Protein AF-C8RZP5-F1 (afdb_monomer_lite)

Organism: NCBI:txid371731

InterPro domains:
  IPR001173 Glycosyltransferase 2-like [PF00535] (287-414)
  IPR008217 Ccc1 family [PF01988] (18-215)
  IPR029044 Nucleotide-diphospho-sugar transferases [G3DSA:3.90.550.10] (277-481)
  IPR029044 Nucleotide-diphospho-sugar transferases [SSF53448] (265-473)
  IPR050256 Glycosyltransferase 2 [PTHR48090] (283-486)

Foldseek 3Di:
DDDDPPDDPPPPQVPQLVVLLLVLLLCLLPQLLVQLLVCLVVVDDLVSSLVRLVVSLVVSLQVSLVVLLVVLVVVLVVLVVVLVVQVVCCVPPVVVLLVVQLVLQVVVPDDSVVSSVVSVVCVVVPSSQSCCCRPVVHDPSDRRDSNVSSNSSSVSSNVSSVQLSVLSVPDDSVCSNVVSVVSSLVVLLVSQQVVVPVDPDPPNPPGSVCSVVVPADDDDDDDDDDDDDDDDDDDDDDDDDDDDDDDDDDDDDDDDDDDDDDDDDDDDDDDDDPPPPDDPPPFFQEEEAEEDAQLQPQQLVQVVQLCVLCVPGRYAYEYEYQAHDNCNQVSQVVCCVVPVRYHYHYDPHHPDPLVSRVVSLVVHRHQKYWYDYRQQFFGSNCLCVQCVLVPDPPRLAAKEEEAQDDPPPDPDDDPACPRPHLTMMGGSVSVVPDDRDPPCSRCVQVRCVLLVGDYHYDYGHTDDGPDDDDPDDPVVVVVVVVSVVVVCVVVVVVPDNDDDDPDDDPPDD

Secondary structure (DSSP, 8-state):
----------GGGGHHHHHHHHHHHHHHHHHHHHHHHHHHHTT--HHHHHHHHHHHHHHHHHHHHHHHHHHHHHHHHHHHHHHHHHHHHHHH-HHHHHHHHHHHHHHTT--HHHHHHHHHHHHHHHHHHHHHHHTS---GGG---HHHHHHHHHHHHHHHHHHHHHHHHHS-HHHHHHHHHHHHHHHHHHHHHHHHHTS-SS-TTSSHHHHHTTTS--------PPPP-------PPPPPPPPPP-----------------------S---PPP-------S-SEEEEEEESS-TTTHHHHHHHHHHHTTTS-EEEEEEE-S-SSSHHHHHHHHTTT-TTEEEEE-SS---HHHHHHHHHHH--SSEEEE--TTS-S-GGGHHHHHHHHHSTT--EEEEEEESS-GGG-SS--SS-------EEEEHHHHHTSPP-TTHHHHHHHHHHHTT-EEEEEE-PPPPP-S----S-HHHHHHHHHHHHHHHHHHGGGS---PPP--PPPPP-

Structure (mmCIF, N/CA/C/O backbone):
data_AF-C8RZP5-F1
#
_entry.id   AF-C8RZP5-F1
#
loop_
_atom_site.group_PDB
_atom_site.id
_atom_site.type_symbol
_atom_site.label_atom_id
_atom_site.label_alt_id
_atom_site.label_comp_id
_atom_site.label_asym_id
_atom_site.label_entity_id
_atom_site.label_seq_id
_atom_site.pdbx_PDB_ins_code
_atom_site.Cartn_x
_atom_site.Cartn_y
_atom_site.Cartn_z
_atom_site.occupancy
_atom_site.B_iso_or_equiv
_atom_site.auth_seq_id
_atom_site.auth_comp_id
_atom_site.auth_asym_id
_atom_site.auth_atom_id
_atom_site.pdbx_PDB_model_num
ATOM 1 N N . MET A 1 1 ? -45.425 -32.129 -7.692 1.00 36.44 1 MET A N 1
ATOM 2 C CA . MET A 1 1 ? -45.025 -30.883 -8.384 1.00 36.44 1 MET A CA 1
ATOM 3 C C . MET A 1 1 ? -43.507 -30.796 -8.365 1.00 36.44 1 MET A C 1
ATOM 5 O O . MET A 1 1 ? -42.925 -30.697 -7.293 1.00 36.44 1 MET A O 1
ATOM 9 N N . SER A 1 2 ? -42.880 -30.953 -9.530 1.00 37.38 2 SER A N 1
ATOM 10 C CA . SER A 1 2 ? -41.426 -30.903 -9.725 1.00 37.38 2 SER A CA 1
ATOM 11 C C . SER A 1 2 ? -40.929 -29.466 -9.525 1.00 37.38 2 SER A C 1
ATOM 13 O O . SER A 1 2 ? -41.375 -28.561 -10.230 1.00 37.38 2 SER A O 1
ATOM 15 N N . ARG A 1 3 ? -40.047 -29.231 -8.542 1.00 41.62 3 ARG A N 1
ATOM 16 C CA . ARG A 1 3 ? -39.310 -27.965 -8.438 1.00 41.62 3 ARG A CA 1
ATOM 17 C C . ARG A 1 3 ? -38.228 -27.995 -9.513 1.00 41.62 3 ARG A C 1
ATOM 19 O O . ARG A 1 3 ? -37.224 -28.682 -9.357 1.00 41.62 3 ARG A O 1
ATOM 26 N N . LEU A 1 4 ? -38.458 -27.274 -10.607 1.00 41.09 4 LEU A N 1
ATOM 27 C CA . LEU A 1 4 ? -37.428 -26.962 -11.593 1.00 41.09 4 LEU A CA 1
ATOM 28 C C . LEU A 1 4 ? -36.256 -26.302 -10.856 1.00 41.09 4 LEU A C 1
ATOM 30 O O . LEU A 1 4 ? -36.410 -25.220 -10.290 1.00 41.09 4 LEU A O 1
ATOM 34 N N . ALA A 1 5 ? -35.110 -26.981 -10.827 1.00 44.09 5 ALA A N 1
ATOM 35 C CA . ALA A 1 5 ? -33.871 -26.446 -10.291 1.00 44.09 5 ALA A CA 1
ATOM 36 C C . ALA A 1 5 ? -33.469 -25.221 -11.125 1.00 44.09 5 ALA A C 1
ATOM 38 O O . ALA A 1 5 ? -32.975 -25.344 -12.245 1.00 44.09 5 ALA A O 1
ATOM 39 N N . HIS A 1 6 ? -33.735 -24.028 -10.597 1.00 36.56 6 HIS A N 1
ATOM 40 C CA . HIS A 1 6 ? -33.201 -22.791 -11.144 1.00 36.56 6 HIS A CA 1
ATOM 41 C C . HIS A 1 6 ? -31.688 -22.806 -10.899 1.00 36.56 6 HIS A C 1
ATOM 43 O O . HIS A 1 6 ? -31.228 -22.655 -9.771 1.00 36.56 6 HIS A O 1
ATOM 49 N N . SER A 1 7 ? -30.910 -23.067 -11.948 1.00 34.91 7 SER A N 1
ATOM 50 C CA . SER A 1 7 ? -29.452 -22.960 -11.907 1.00 34.91 7 SER A CA 1
ATOM 51 C C . SER A 1 7 ? -29.093 -21.477 -12.041 1.00 34.91 7 SER A C 1
ATOM 53 O O . SER A 1 7 ? -28.999 -20.950 -13.153 1.00 34.91 7 SER A O 1
ATOM 55 N N . GLU A 1 8 ? -28.914 -20.782 -10.920 1.00 38.53 8 GLU A N 1
ATOM 56 C CA . GLU A 1 8 ? -28.295 -19.458 -10.939 1.00 38.53 8 GLU A CA 1
ATOM 57 C C . GLU A 1 8 ? -26.780 -19.606 -11.106 1.00 38.53 8 GLU A C 1
ATOM 59 O O . GLU A 1 8 ? -26.065 -20.111 -10.241 1.00 38.53 8 GLU A O 1
ATOM 64 N N . VAL A 1 9 ? -26.262 -19.166 -12.254 1.00 41.69 9 VAL A N 1
ATOM 65 C CA . VAL A 1 9 ? -24.816 -19.119 -12.493 1.00 41.69 9 VAL A CA 1
ATOM 66 C C . VAL A 1 9 ? -24.255 -17.890 -11.781 1.00 41.69 9 VAL A C 1
ATOM 68 O O . VAL A 1 9 ? -24.207 -16.790 -12.334 1.00 41.69 9 VAL A O 1
ATOM 71 N N . HIS A 1 10 ? -23.818 -18.060 -10.536 1.00 41.94 10 HIS A N 1
ATOM 72 C CA . HIS A 1 10 ? -23.207 -16.978 -9.767 1.00 41.94 10 HIS A CA 1
ATOM 73 C C . HIS A 1 10 ? -21.832 -16.586 -10.352 1.00 41.94 10 HIS A C 1
ATOM 75 O O . HIS A 1 10 ? -20.825 -17.276 -10.189 1.00 41.94 10 HIS A O 1
ATOM 81 N N . MET A 1 11 ? -21.766 -15.429 -11.024 1.00 51.81 11 MET A N 1
ATOM 82 C CA . MET A 1 11 ? -20.535 -14.857 -11.606 1.00 51.81 11 MET A CA 1
ATOM 83 C C . MET A 1 11 ? -19.464 -14.457 -10.572 1.00 51.81 11 MET A C 1
ATOM 85 O O . MET A 1 11 ? -18.313 -14.228 -10.947 1.00 51.81 11 MET A O 1
ATOM 89 N N . VAL A 1 12 ? -19.815 -14.373 -9.285 1.00 48.91 12 VAL A N 1
ATOM 90 C CA . VAL A 1 12 ? -18.945 -13.862 -8.209 1.00 48.91 12 VAL A CA 1
ATOM 91 C C . VAL A 1 12 ? -17.688 -14.723 -8.024 1.00 48.91 12 VAL A C 1
ATOM 93 O O . VAL A 1 12 ? -16.594 -14.184 -7.863 1.00 48.91 12 VAL A O 1
ATOM 96 N N . HIS A 1 13 ? -17.802 -16.045 -8.185 1.00 50.59 13 HIS A N 1
ATOM 97 C CA . HIS A 1 13 ? -16.684 -16.984 -8.020 1.00 50.59 13 HIS A CA 1
ATOM 98 C C . HIS A 1 13 ? -15.588 -16.824 -9.095 1.00 50.59 13 HIS A C 1
ATOM 100 O O . HIS A 1 13 ? -14.446 -17.252 -8.919 1.00 50.59 13 HIS A O 1
ATOM 106 N N . ARG A 1 14 ? -15.894 -16.190 -10.237 1.00 56.69 14 ARG A N 1
ATOM 107 C CA . ARG A 1 14 ? -14.912 -15.995 -11.319 1.00 56.69 14 ARG A CA 1
ATOM 108 C C . ARG A 1 14 ? -14.004 -14.786 -11.106 1.00 56.69 14 ARG A C 1
ATOM 110 O O . ARG A 1 14 ? -12.986 -14.682 -11.774 1.00 56.69 14 ARG A O 1
ATOM 117 N N . ILE A 1 15 ? -14.332 -13.889 -10.176 1.00 61.06 15 ILE A N 1
ATOM 118 C CA . ILE A 1 15 ? -13.656 -12.590 -10.044 1.00 61.06 15 ILE A CA 1
ATOM 119 C C . ILE A 1 15 ? -12.222 -12.736 -9.510 1.00 61.06 15 ILE A C 1
ATOM 121 O O . ILE A 1 15 ? -11.329 -12.040 -9.988 1.00 61.06 15 ILE A O 1
ATOM 125 N N . GLY A 1 16 ? -11.984 -13.650 -8.563 1.00 62.16 16 GLY A N 1
ATOM 126 C CA . GLY A 1 16 ? -10.682 -13.807 -7.899 1.00 62.16 16 GLY A CA 1
ATOM 127 C C . GLY A 1 16 ? -9.564 -14.259 -8.841 1.00 62.16 16 GLY A C 1
ATOM 128 O O . GLY A 1 16 ? -8.581 -13.542 -9.030 1.00 62.16 1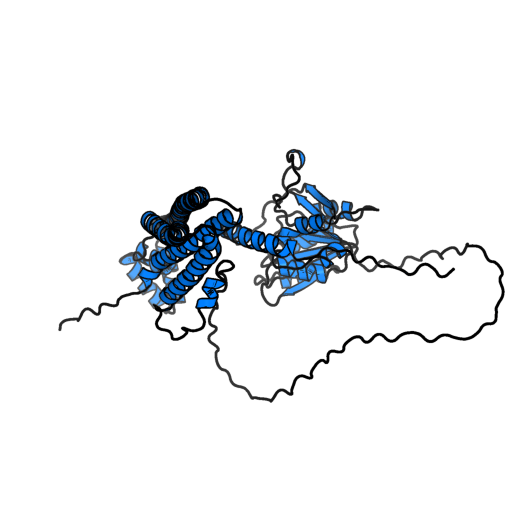6 GLY A O 1
ATOM 129 N N . TRP A 1 17 ? -9.739 -15.415 -9.484 1.00 67.56 17 TRP A N 1
ATOM 130 C CA . TRP A 1 17 ? -8.739 -15.963 -10.407 1.00 67.56 17 TRP A CA 1
ATOM 131 C C . TRP A 1 17 ? -8.657 -15.181 -11.722 1.00 67.56 17 TRP A C 1
ATOM 133 O O . TRP A 1 17 ? -7.572 -15.057 -12.279 1.00 67.56 17 TRP A O 1
ATOM 143 N N . LEU A 1 18 ? -9.766 -14.602 -12.203 1.00 66.62 18 LEU A N 1
ATOM 144 C CA . LEU A 1 18 ? -9.756 -13.764 -13.406 1.00 66.62 18 LEU A CA 1
ATOM 145 C C . LEU A 1 18 ? -8.968 -12.470 -13.171 1.00 66.62 18 LEU A C 1
ATOM 147 O O . LEU A 1 18 ? -8.232 -12.035 -14.053 1.00 66.62 18 LEU A O 1
ATOM 151 N N . ARG A 1 19 ? -9.072 -11.869 -11.976 1.00 70.62 19 ARG A N 1
ATOM 152 C CA . ARG A 1 19 ? -8.242 -10.718 -11.588 1.00 70.62 19 ARG A CA 1
ATOM 153 C C . ARG A 1 19 ? -6.760 -11.090 -11.602 1.00 70.62 19 ARG A C 1
ATOM 155 O O . ARG A 1 19 ? -5.979 -10.359 -12.204 1.00 70.62 19 ARG A O 1
ATOM 162 N N . ALA A 1 20 ? -6.392 -12.200 -10.960 1.00 71.00 20 ALA A N 1
ATOM 163 C CA . ALA A 1 20 ? -5.009 -12.681 -10.914 1.00 71.00 20 ALA A CA 1
ATOM 164 C C . ALA A 1 20 ? -4.460 -12.961 -12.326 1.00 71.00 20 ALA A C 1
ATOM 166 O O . ALA A 1 20 ? -3.396 -12.470 -12.687 1.00 71.00 20 ALA A O 1
ATOM 167 N N . ALA A 1 21 ? -5.253 -13.633 -13.165 1.00 73.62 21 ALA A N 1
ATOM 168 C CA . ALA A 1 21 ? -4.920 -13.940 -14.552 1.00 73.62 21 ALA A CA 1
ATOM 169 C C . ALA A 1 21 ? -4.691 -12.689 -15.421 1.00 73.62 21 ALA A C 1
ATOM 171 O O . ALA A 1 21 ? -3.728 -12.616 -16.182 1.00 73.62 21 ALA A O 1
ATOM 172 N N . VAL A 1 22 ? -5.571 -11.687 -15.318 1.00 79.81 22 VAL A N 1
ATOM 173 C CA . VAL A 1 22 ? -5.444 -10.439 -16.090 1.00 79.81 22 VAL A CA 1
ATOM 174 C C . VAL A 1 22 ? -4.253 -9.610 -15.611 1.00 79.81 22 VAL A C 1
ATOM 176 O O . VAL A 1 22 ? -3.551 -9.026 -16.436 1.00 79.81 22 VAL A O 1
ATOM 179 N N . LEU A 1 23 ? -4.010 -9.555 -14.298 1.00 80.06 23 LEU A N 1
ATOM 180 C CA . LEU A 1 23 ? -2.835 -8.875 -13.749 1.00 80.06 23 LEU A CA 1
ATOM 181 C C . LEU A 1 23 ? -1.545 -9.549 -14.218 1.00 80.06 23 LEU A C 1
ATOM 183 O O . LEU A 1 23 ? -0.655 -8.851 -14.691 1.00 80.06 23 LEU A O 1
ATOM 187 N N . GLY A 1 24 ? -1.484 -10.883 -14.198 1.00 85.62 24 GLY A N 1
ATOM 188 C CA . GLY A 1 24 ? -0.301 -11.613 -14.651 1.00 85.62 24 GLY A CA 1
ATOM 189 C C . GLY A 1 24 ? -0.008 -11.426 -16.122 1.00 85.62 24 GLY A C 1
ATOM 190 O O . GLY A 1 24 ? 1.111 -11.062 -16.474 1.00 85.62 24 GLY A O 1
ATOM 191 N N . ALA A 1 25 ? -1.020 -11.560 -16.977 1.00 87.94 25 ALA A N 1
ATOM 192 C CA . ALA A 1 25 ? -0.858 -11.298 -18.403 1.00 87.94 25 ALA A CA 1
ATOM 193 C C . ALA A 1 25 ? -0.353 -9.872 -18.678 1.00 87.94 25 ALA A C 1
ATOM 195 O O . ALA A 1 25 ? 0.580 -9.692 -19.460 1.00 87.94 25 ALA A O 1
ATOM 196 N N . ASN A 1 26 ? -0.921 -8.861 -18.014 1.00 88.81 26 ASN A N 1
ATOM 197 C CA . ASN A 1 26 ? -0.497 -7.472 -18.195 1.00 88.81 26 ASN A CA 1
ATOM 198 C C . ASN A 1 26 ? 0.943 -7.236 -17.724 1.00 88.81 26 ASN A C 1
ATOM 200 O O . ASN A 1 26 ? 1.724 -6.621 -18.454 1.00 88.81 26 ASN A O 1
ATOM 204 N N . ASP A 1 27 ? 1.299 -7.734 -16.541 1.00 90.88 27 ASP A N 1
ATOM 205 C CA . ASP A 1 27 ? 2.640 -7.571 -15.983 1.00 90.88 27 ASP A CA 1
ATOM 206 C C . ASP A 1 27 ? 3.684 -8.281 -16.851 1.00 90.88 27 ASP A C 1
ATOM 208 O O . ASP A 1 27 ? 4.730 -7.695 -17.137 1.00 90.88 27 ASP A O 1
ATOM 212 N N . GLY A 1 28 ? 3.383 -9.483 -17.356 1.00 93.25 28 GLY A N 1
ATOM 213 C CA . GLY A 1 28 ? 4.244 -10.217 -18.289 1.00 93.25 28 GLY A CA 1
ATOM 214 C C . GLY A 1 28 ? 4.476 -9.461 -19.596 1.00 93.25 28 GLY A C 1
ATOM 215 O O . GLY A 1 28 ? 5.616 -9.291 -20.023 1.00 93.25 28 GLY A O 1
ATOM 216 N N . ILE A 1 29 ? 3.411 -8.928 -20.205 1.00 90.81 29 ILE A N 1
ATOM 217 C CA . ILE A 1 29 ? 3.515 -8.142 -21.445 1.00 90.81 29 ILE A CA 1
ATOM 218 C C . ILE A 1 29 ? 4.388 -6.902 -21.228 1.00 90.81 29 ILE A C 1
ATOM 220 O O . ILE A 1 29 ? 5.335 -6.672 -21.978 1.00 90.81 29 ILE A O 1
ATOM 224 N N . VAL A 1 30 ? 4.073 -6.084 -20.219 1.00 91.50 30 VAL A N 1
ATOM 225 C CA . VAL A 1 30 ? 4.716 -4.774 -20.040 1.00 91.50 30 VAL A CA 1
ATOM 226 C C . VAL A 1 30 ? 6.165 -4.923 -19.589 1.00 91.50 30 VAL A C 1
ATOM 228 O O . VAL A 1 30 ? 7.043 -4.241 -20.125 1.00 91.50 30 VAL A O 1
ATOM 231 N N . SER A 1 31 ? 6.432 -5.802 -18.620 1.00 93.00 31 SER A N 1
ATOM 232 C CA . SER A 1 31 ? 7.778 -5.968 -18.062 1.00 93.00 31 SER A CA 1
ATOM 233 C C . SER A 1 31 ? 8.750 -6.560 -19.083 1.00 93.00 31 SER A C 1
ATOM 235 O O . SER A 1 31 ? 9.830 -6.000 -19.290 1.00 93.00 31 SER A O 1
ATOM 237 N N . THR A 1 32 ? 8.354 -7.618 -19.797 1.00 95.94 32 THR A N 1
ATOM 238 C CA . THR A 1 32 ? 9.204 -8.246 -20.813 1.00 95.94 32 THR A CA 1
ATOM 239 C C . THR A 1 32 ? 9.371 -7.355 -22.039 1.00 95.94 32 THR A C 1
ATOM 241 O O . THR A 1 32 ? 10.490 -7.232 -22.533 1.00 95.94 32 THR A O 1
ATOM 244 N N . ALA A 1 33 ? 8.323 -6.656 -22.495 1.00 92.06 33 ALA A N 1
ATOM 245 C CA . ALA A 1 33 ? 8.452 -5.693 -23.591 1.00 92.06 33 ALA A CA 1
ATOM 246 C C . ALA A 1 33 ? 9.409 -4.548 -23.246 1.00 92.06 33 ALA A C 1
ATOM 248 O O . ALA A 1 33 ? 10.262 -4.199 -24.059 1.00 92.06 33 ALA A O 1
ATOM 249 N N . SER A 1 34 ? 9.306 -3.990 -22.036 1.00 94.06 34 SER A N 1
ATOM 250 C CA . SER A 1 34 ? 10.183 -2.902 -21.586 1.00 94.06 34 SER A CA 1
ATOM 251 C C . SER A 1 34 ? 11.642 -3.349 -21.501 1.00 94.06 34 SER A C 1
ATOM 253 O O . SER A 1 34 ? 12.532 -2.607 -21.913 1.00 94.06 34 SER A O 1
ATOM 255 N N . LEU A 1 35 ? 11.889 -4.571 -21.016 1.00 95.25 35 LEU A N 1
ATOM 256 C CA . LEU A 1 35 ? 13.231 -5.147 -20.947 1.00 95.25 35 LEU A CA 1
ATOM 257 C C . LEU A 1 35 ? 13.814 -5.394 -22.346 1.00 95.25 35 LEU A C 1
ATOM 259 O O . LEU A 1 35 ? 14.925 -4.955 -22.632 1.00 95.25 35 LEU A O 1
ATOM 263 N N . VAL A 1 36 ? 13.046 -6.034 -23.233 1.00 94.81 36 VAL A N 1
ATOM 264 C CA . VAL A 1 36 ? 13.432 -6.305 -24.628 1.00 94.81 36 VAL A CA 1
ATOM 265 C C . VAL A 1 36 ? 13.739 -5.008 -25.377 1.00 94.81 36 VAL A C 1
ATOM 267 O O . VAL A 1 36 ? 14.787 -4.900 -26.008 1.00 94.81 36 VAL A O 1
ATOM 270 N N . VAL A 1 37 ? 12.864 -4.002 -25.272 1.00 92.81 37 VAL A N 1
ATOM 271 C CA . VAL A 1 37 ? 13.065 -2.684 -25.891 1.00 92.81 37 VAL A CA 1
ATOM 272 C C . VAL A 1 37 ? 14.289 -1.980 -25.308 1.00 92.81 37 VAL A C 1
ATOM 274 O O . VAL A 1 37 ? 15.071 -1.411 -26.064 1.00 92.81 37 VAL A O 1
ATOM 277 N N . GLY A 1 38 ? 14.487 -2.034 -23.988 1.00 92.69 38 GLY A N 1
ATOM 278 C CA . GLY A 1 38 ? 15.639 -1.418 -23.328 1.00 92.69 38 GLY A CA 1
ATOM 279 C C . GLY A 1 38 ? 16.972 -2.014 -23.783 1.00 92.69 38 GLY A C 1
ATOM 280 O O . GLY A 1 38 ? 17.895 -1.274 -24.117 1.00 92.69 38 GLY A O 1
ATOM 281 N N . VAL A 1 39 ? 17.058 -3.344 -23.861 1.00 95.31 39 VAL A N 1
ATOM 282 C CA . VAL A 1 39 ? 18.269 -4.049 -24.315 1.00 95.31 39 VAL A CA 1
ATOM 283 C C . VAL A 1 39 ? 18.514 -3.826 -25.810 1.00 95.31 39 VAL A C 1
ATOM 285 O O . VAL A 1 39 ? 19.654 -3.590 -26.214 1.00 95.31 39 VAL A O 1
ATOM 288 N N . ALA A 1 40 ? 17.458 -3.821 -26.629 1.00 91.75 40 ALA A N 1
ATOM 289 C CA . ALA A 1 40 ? 17.559 -3.518 -28.057 1.00 91.75 40 ALA A CA 1
ATOM 290 C C . ALA A 1 40 ? 18.017 -2.071 -28.313 1.00 91.75 40 ALA A C 1
ATOM 292 O O . ALA A 1 40 ? 18.878 -1.830 -29.156 1.00 91.75 40 ALA A O 1
ATOM 293 N N . ALA A 1 41 ? 17.494 -1.103 -27.552 1.00 89.56 41 ALA A N 1
ATOM 294 C CA . ALA A 1 41 ? 17.878 0.305 -27.655 1.00 89.56 41 ALA A CA 1
ATOM 295 C C . ALA A 1 41 ? 19.345 0.565 -27.269 1.00 89.56 41 ALA A C 1
ATOM 297 O O . ALA A 1 41 ? 19.924 1.549 -27.720 1.00 89.56 41 ALA A O 1
ATOM 298 N N . ALA A 1 42 ? 19.959 -0.326 -26.484 1.00 92.06 42 ALA A N 1
ATOM 299 C CA . ALA A 1 42 ? 21.380 -0.271 -26.145 1.00 92.06 42 ALA A CA 1
ATOM 300 C C . ALA A 1 42 ? 22.313 -0.732 -27.289 1.00 92.06 42 ALA A C 1
ATOM 302 O O . ALA A 1 42 ? 23.526 -0.761 -27.104 1.00 92.06 42 ALA A O 1
ATOM 303 N N . GLY A 1 43 ? 21.772 -1.093 -28.460 1.00 86.69 43 GLY A N 1
ATOM 304 C CA . GLY A 1 43 ? 22.555 -1.567 -29.607 1.00 86.69 43 GLY A CA 1
ATOM 305 C C . GLY A 1 43 ? 22.944 -3.045 -29.529 1.00 86.69 43 GLY A C 1
ATOM 306 O O . GLY A 1 43 ? 23.842 -3.480 -30.245 1.00 86.69 43 GLY A O 1
ATOM 307 N N . SER A 1 44 ? 22.283 -3.814 -28.661 1.00 90.25 44 SER A N 1
ATOM 308 C CA . SER A 1 44 ? 22.548 -5.243 -28.473 1.00 90.25 44 SER A CA 1
ATOM 309 C C . SER A 1 44 ? 22.059 -6.084 -29.657 1.00 90.25 44 SER A C 1
ATOM 311 O O . SER A 1 44 ? 21.075 -5.744 -30.321 1.00 90.25 44 SER A O 1
ATOM 313 N N . GLY A 1 45 ? 22.720 -7.217 -29.896 1.00 91.31 45 GLY A N 1
ATOM 314 C CA . GLY A 1 45 ? 22.298 -8.199 -30.886 1.00 91.31 45 GLY A CA 1
ATOM 315 C C . GLY A 1 45 ? 21.073 -9.011 -30.449 1.00 91.31 45 GLY A C 1
ATOM 316 O O . GLY A 1 45 ? 20.552 -8.903 -29.336 1.00 91.31 45 GLY A O 1
ATOM 317 N N . ARG A 1 46 ? 20.576 -9.851 -31.365 1.00 93.69 46 ARG A N 1
ATOM 318 C CA . ARG A 1 46 ? 19.412 -10.717 -31.115 1.00 93.69 46 ARG A CA 1
ATOM 319 C C . ARG A 1 46 ? 19.623 -11.697 -29.946 1.00 93.69 46 ARG A C 1
ATOM 321 O O . ARG A 1 46 ? 18.693 -11.822 -29.147 1.00 93.69 46 ARG A O 1
ATOM 328 N N . PRO A 1 47 ? 20.775 -12.392 -29.820 1.00 95.56 47 PRO A N 1
ATOM 329 C CA . PRO A 1 47 ? 21.003 -13.318 -28.711 1.00 95.56 47 PRO A CA 1
ATOM 330 C C . PRO A 1 47 ? 20.900 -12.634 -27.346 1.00 95.56 47 PRO A C 1
ATOM 332 O O . PRO A 1 47 ? 20.240 -13.152 -26.452 1.00 95.56 47 PRO A O 1
ATOM 335 N N . GLU A 1 48 ? 21.470 -11.440 -27.203 1.00 95.88 48 GLU A N 1
ATOM 336 C CA . GLU A 1 48 ? 21.463 -10.665 -25.962 1.00 95.88 48 GLU A CA 1
ATOM 337 C C . GLU A 1 48 ? 20.041 -10.234 -25.581 1.00 95.88 48 GLU A C 1
ATOM 339 O O . GLU A 1 48 ? 19.636 -10.375 -24.425 1.00 95.88 48 GLU A O 1
ATOM 344 N N . ILE A 1 49 ? 19.256 -9.775 -26.563 1.00 95.81 49 ILE A N 1
ATOM 345 C CA . ILE A 1 49 ? 17.845 -9.408 -26.372 1.00 95.81 49 ILE A CA 1
ATOM 346 C C . ILE A 1 49 ? 17.027 -10.617 -25.893 1.00 95.81 49 ILE A C 1
ATOM 348 O O . ILE A 1 49 ? 16.241 -10.498 -24.951 1.00 95.81 49 ILE A O 1
ATOM 352 N N . LEU A 1 50 ? 17.204 -11.783 -26.524 1.00 96.38 50 LEU A N 1
ATOM 353 C CA . LEU A 1 50 ? 16.451 -12.996 -26.189 1.00 96.38 50 LEU A CA 1
ATOM 354 C C . LEU A 1 50 ? 16.859 -13.577 -24.833 1.00 96.38 50 LEU A C 1
ATOM 356 O O . LEU A 1 50 ? 15.983 -13.973 -24.068 1.00 96.38 50 LEU A O 1
ATOM 360 N N . ILE A 1 51 ? 18.156 -13.590 -24.509 1.00 97.50 51 ILE A N 1
ATOM 361 C CA . ILE A 1 51 ? 18.654 -14.035 -23.200 1.00 97.50 51 ILE A CA 1
ATOM 362 C C . ILE A 1 51 ? 18.084 -13.141 -22.097 1.00 97.50 51 ILE A C 1
ATOM 364 O O . ILE A 1 51 ? 17.542 -13.653 -21.118 1.00 97.50 51 ILE A O 1
ATOM 368 N N . ALA A 1 52 ? 18.140 -11.817 -22.269 1.00 95.62 52 ALA A N 1
ATOM 369 C CA . ALA A 1 52 ? 17.584 -10.881 -21.298 1.00 95.62 52 ALA A CA 1
ATOM 370 C C . ALA A 1 52 ? 16.068 -11.055 -21.142 1.00 95.62 52 ALA A C 1
ATOM 372 O O . ALA A 1 52 ? 15.565 -11.133 -20.022 1.00 95.62 52 ALA A O 1
ATOM 373 N N . GLY A 1 53 ? 15.334 -11.168 -22.251 1.00 96.19 53 GLY A N 1
ATOM 374 C CA . GLY A 1 53 ? 13.888 -11.360 -22.219 1.00 96.19 53 GLY A CA 1
ATOM 375 C C . GLY A 1 53 ? 13.471 -12.692 -21.582 1.00 96.19 53 GLY A C 1
ATOM 376 O O . GLY A 1 53 ? 12.532 -12.708 -20.789 1.00 96.19 53 GLY A O 1
ATOM 377 N N . LEU A 1 54 ? 14.181 -13.792 -21.863 1.00 97.50 54 LEU A N 1
ATOM 378 C CA . LEU A 1 54 ? 13.915 -15.102 -21.259 1.00 97.50 54 LEU A CA 1
ATOM 379 C C . LEU A 1 54 ? 14.239 -15.104 -19.761 1.00 97.50 54 LEU A C 1
ATOM 381 O O . LEU A 1 54 ? 13.445 -15.602 -18.964 1.00 97.50 54 LEU A O 1
ATOM 385 N N . ALA A 1 55 ? 15.363 -14.500 -19.366 1.00 97.19 55 ALA A N 1
ATOM 386 C CA . ALA A 1 55 ? 15.707 -14.321 -17.959 1.00 97.19 55 ALA A CA 1
ATOM 387 C C . ALA A 1 55 ? 14.638 -13.491 -17.229 1.00 97.19 55 ALA A C 1
ATOM 389 O O . ALA A 1 55 ? 14.200 -13.866 -16.142 1.00 97.19 55 ALA A O 1
ATOM 390 N N . GLY A 1 56 ? 14.159 -12.410 -17.855 1.00 95.69 56 GLY A N 1
ATOM 391 C CA . GLY A 1 56 ? 13.059 -11.594 -17.346 1.00 95.69 56 GLY A CA 1
ATOM 392 C C . GLY A 1 56 ? 11.738 -12.360 -17.237 1.00 95.69 56 GLY A C 1
ATOM 393 O O . GLY A 1 56 ? 11.033 -12.203 -16.243 1.00 95.69 56 GLY A O 1
ATOM 394 N N . LEU A 1 57 ? 11.423 -13.225 -18.208 1.00 96.94 57 LEU A N 1
ATOM 395 C CA . LEU A 1 57 ? 10.238 -14.085 -18.173 1.00 96.94 57 LEU A CA 1
ATOM 396 C C . LEU A 1 57 ? 10.282 -15.031 -16.971 1.00 96.94 57 LEU A C 1
ATOM 398 O O . LEU A 1 57 ? 9.327 -15.081 -16.200 1.00 96.94 57 LEU A O 1
ATOM 402 N N . VAL A 1 58 ? 11.385 -15.765 -16.799 1.00 97.06 58 VAL A N 1
ATOM 403 C CA . VAL A 1 58 ? 11.531 -16.741 -15.708 1.00 97.06 58 VAL A CA 1
ATOM 404 C C . VAL A 1 58 ? 11.518 -16.036 -14.354 1.00 97.06 58 VAL A C 1
ATOM 406 O O . VAL A 1 58 ? 10.740 -16.407 -13.475 1.00 97.06 58 VAL A O 1
ATOM 409 N N . ALA A 1 59 ? 12.325 -14.982 -14.197 1.00 96.12 59 ALA A N 1
ATOM 410 C CA . ALA A 1 59 ? 12.398 -14.223 -12.952 1.00 96.12 59 ALA A CA 1
ATOM 411 C C . ALA A 1 59 ? 11.048 -13.584 -12.593 1.00 96.12 59 ALA A C 1
ATOM 413 O O . ALA A 1 59 ? 10.616 -13.651 -11.441 1.00 96.12 59 ALA A O 1
ATOM 414 N N . GLY A 1 60 ? 10.359 -13.004 -13.578 1.00 94.62 60 GLY A N 1
ATOM 415 C CA . GLY A 1 60 ? 9.052 -12.387 -13.392 1.00 94.62 60 GLY A CA 1
ATOM 416 C C . GLY A 1 60 ? 7.961 -13.398 -13.042 1.00 94.62 60 GLY A C 1
ATOM 417 O O . GLY A 1 60 ? 7.234 -13.187 -12.074 1.00 94.62 60 GLY A O 1
ATOM 418 N N . ALA A 1 61 ? 7.902 -14.540 -13.736 1.00 95.50 61 ALA A N 1
ATOM 419 C CA . ALA A 1 61 ? 6.938 -15.600 -13.440 1.00 95.50 61 ALA A CA 1
ATOM 420 C C . ALA A 1 61 ? 7.135 -16.170 -12.026 1.00 95.50 61 ALA A C 1
ATOM 422 O O . ALA A 1 61 ? 6.162 -16.335 -11.291 1.00 95.50 61 ALA A O 1
ATOM 423 N N . MET A 1 62 ? 8.385 -16.416 -11.614 1.00 95.25 62 MET A N 1
ATOM 424 C CA . MET A 1 62 ? 8.705 -16.873 -10.255 1.00 95.25 62 MET A CA 1
ATOM 425 C C . MET A 1 62 ? 8.349 -15.824 -9.199 1.00 95.25 62 MET A C 1
ATOM 427 O O . MET A 1 62 ? 7.747 -16.157 -8.179 1.00 95.25 62 MET A O 1
ATOM 431 N N . SER A 1 63 ? 8.690 -14.555 -9.444 1.00 94.12 63 SER A N 1
ATOM 432 C CA . SER A 1 63 ? 8.369 -13.457 -8.529 1.00 94.12 63 SER A CA 1
ATOM 433 C C . SER A 1 63 ? 6.860 -13.296 -8.360 1.00 94.12 63 SER A C 1
ATOM 435 O O . SER A 1 63 ? 6.387 -13.119 -7.237 1.00 94.12 63 SER A O 1
ATOM 437 N N . MET A 1 64 ? 6.100 -13.427 -9.448 1.00 92.88 64 MET A N 1
ATOM 438 C CA . MET A 1 64 ? 4.648 -13.337 -9.409 1.00 92.88 64 MET A CA 1
ATOM 439 C C . MET A 1 64 ? 4.011 -14.538 -8.700 1.00 92.88 64 MET A C 1
ATOM 441 O O . MET A 1 64 ? 3.109 -14.351 -7.884 1.00 92.88 64 MET A O 1
ATOM 445 N N . ALA A 1 65 ? 4.510 -15.754 -8.951 1.00 91.00 65 ALA A N 1
ATOM 446 C CA . ALA A 1 65 ? 4.073 -16.959 -8.249 1.00 91.00 65 ALA A CA 1
ATOM 447 C C . ALA A 1 65 ? 4.275 -16.820 -6.735 1.00 91.00 65 ALA A C 1
ATOM 449 O O . ALA A 1 65 ? 3.349 -17.042 -5.959 1.00 91.00 65 ALA A O 1
ATOM 450 N N . ALA A 1 66 ? 5.476 -16.406 -6.321 1.00 91.69 66 ALA A N 1
ATOM 451 C CA . ALA A 1 66 ? 5.814 -16.216 -4.917 1.00 91.69 66 ALA A CA 1
ATOM 452 C C . ALA A 1 66 ? 4.966 -15.108 -4.275 1.00 91.69 66 ALA A C 1
ATOM 454 O O . ALA A 1 66 ? 4.447 -15.294 -3.178 1.00 91.69 66 ALA A O 1
ATOM 455 N N . GLY A 1 67 ? 4.785 -13.979 -4.968 1.00 89.12 67 GLY A N 1
ATOM 456 C CA . GLY A 1 67 ? 3.977 -12.860 -4.485 1.00 89.12 67 GLY A CA 1
ATOM 457 C C . GLY A 1 67 ? 2.508 -13.231 -4.278 1.00 89.12 67 GLY A C 1
ATOM 458 O O . GLY A 1 67 ? 1.954 -12.955 -3.214 1.00 89.12 67 GLY A O 1
ATOM 459 N N . GLU A 1 68 ? 1.885 -13.896 -5.256 1.00 88.00 68 GLU A N 1
ATOM 460 C CA . GLU A 1 68 ? 0.487 -14.324 -5.135 1.00 88.00 68 GLU A CA 1
ATOM 461 C C . GLU A 1 68 ? 0.340 -15.440 -4.090 1.00 88.00 68 GLU A C 1
ATOM 463 O O . GLU A 1 68 ? -0.591 -15.391 -3.290 1.00 88.00 68 GLU A O 1
ATOM 468 N N . TYR A 1 69 ? 1.281 -16.393 -4.025 1.00 89.75 69 TYR A N 1
ATOM 469 C CA . TYR A 1 69 ? 1.281 -17.432 -2.991 1.00 89.75 69 TYR A CA 1
ATOM 470 C C . TYR A 1 69 ? 1.307 -16.821 -1.590 1.00 89.75 69 TYR A C 1
ATOM 472 O O . TYR A 1 69 ? 0.411 -17.097 -0.804 1.00 89.75 69 TYR A O 1
ATOM 480 N N . VAL A 1 70 ? 2.287 -15.958 -1.298 1.00 89.44 70 VAL A N 1
ATOM 481 C CA . VAL A 1 70 ? 2.451 -15.325 0.023 1.00 89.44 70 VAL A CA 1
ATOM 482 C C . VAL A 1 70 ? 1.254 -14.435 0.365 1.00 89.44 70 VAL A C 1
ATOM 484 O O . VAL A 1 70 ? 0.811 -14.389 1.514 1.00 89.44 70 VAL A O 1
ATOM 487 N N . SER A 1 71 ? 0.694 -13.732 -0.622 1.00 85.69 71 SER A N 1
ATOM 488 C CA . SER A 1 71 ? -0.483 -12.892 -0.396 1.00 85.69 71 SER A CA 1
ATOM 489 C C . SER A 1 71 ? -1.711 -13.727 -0.038 1.00 85.69 71 SER A C 1
ATOM 491 O O . SER A 1 71 ? -2.415 -13.390 0.908 1.00 85.69 71 SER A O 1
ATOM 493 N N . VAL A 1 72 ? -1.980 -14.802 -0.780 1.00 85.56 72 VAL A N 1
ATOM 494 C CA . VAL A 1 72 ? -3.167 -15.639 -0.562 1.00 85.56 72 VAL A CA 1
ATOM 495 C C . VAL A 1 72 ? -2.977 -16.544 0.658 1.00 85.56 72 VAL A C 1
ATOM 497 O O . VAL A 1 72 ? -3.931 -16.764 1.400 1.00 85.56 72 VAL A O 1
ATOM 500 N N . SER A 1 73 ? -1.755 -17.019 0.925 1.00 86.75 73 SER A N 1
ATOM 501 C CA . SER A 1 73 ? -1.443 -17.799 2.125 1.00 86.75 73 SER A CA 1
ATOM 502 C C . SER A 1 73 ? -1.599 -16.958 3.385 1.00 86.75 73 SER A C 1
ATOM 504 O O . SER A 1 73 ? -2.276 -17.392 4.300 1.00 86.75 73 SER A O 1
ATOM 506 N N . SER A 1 74 ? -1.082 -15.724 3.413 1.00 86.00 74 SER A N 1
ATOM 507 C CA . SER A 1 74 ? -1.221 -14.865 4.598 1.00 86.00 74 SER A CA 1
ATOM 508 C C . SER A 1 74 ? -2.671 -14.459 4.874 1.00 86.00 74 SER A C 1
ATOM 510 O O . SER A 1 74 ? -3.054 -14.332 6.034 1.00 86.00 74 SER A O 1
ATOM 512 N N . GLN A 1 75 ? -3.496 -14.305 3.830 1.00 85.12 75 GLN A N 1
ATOM 513 C CA . GLN A 1 75 ? -4.943 -14.157 3.991 1.00 85.12 75 GLN A CA 1
ATOM 514 C C . GLN A 1 75 ? -5.567 -15.419 4.603 1.00 85.12 75 GLN A C 1
ATOM 516 O O . GLN A 1 75 ? -6.332 -15.310 5.552 1.00 85.12 75 GLN A O 1
ATOM 521 N N . THR A 1 76 ? -5.205 -16.599 4.091 1.00 85.12 76 THR A N 1
ATOM 522 C CA . THR A 1 76 ? -5.704 -17.887 4.604 1.00 85.12 76 THR A CA 1
ATOM 523 C C . THR A 1 76 ? -5.312 -18.087 6.070 1.00 85.12 76 THR A C 1
ATOM 525 O O . THR A 1 76 ? -6.131 -18.507 6.878 1.00 85.12 76 THR A O 1
ATOM 528 N N . ASP A 1 77 ? -4.075 -17.746 6.436 1.00 87.94 77 ASP A N 1
ATOM 529 C CA . ASP A 1 77 ? -3.577 -17.850 7.809 1.00 87.94 77 ASP A CA 1
ATOM 530 C C . ASP A 1 77 ? -4.328 -16.900 8.753 1.00 87.94 77 ASP A C 1
ATOM 532 O O . ASP A 1 77 ? -4.654 -17.283 9.874 1.00 87.94 77 ASP A O 1
ATOM 536 N N . ALA A 1 78 ? -4.632 -15.678 8.301 1.00 86.56 78 ALA A N 1
ATOM 537 C CA . ALA A 1 78 ? -5.423 -14.721 9.071 1.00 86.56 78 ALA A CA 1
ATOM 538 C C . ALA A 1 78 ? -6.869 -15.204 9.267 1.00 86.56 78 ALA A C 1
ATOM 540 O O . ALA A 1 78 ? -7.353 -15.206 10.393 1.00 86.56 78 ALA A O 1
ATOM 541 N N . GLU A 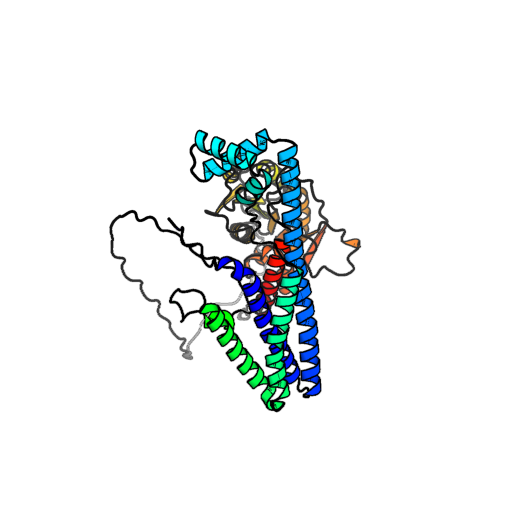1 79 ? -7.517 -15.677 8.197 1.00 88.31 79 GLU A N 1
ATOM 542 C CA . GLU A 1 79 ? -8.873 -16.240 8.251 1.00 88.31 79 GLU A CA 1
ATOM 543 C C . GLU A 1 79 ? -8.930 -17.446 9.201 1.00 88.31 79 GLU A C 1
ATOM 545 O O . GLU A 1 79 ? -9.796 -17.505 10.069 1.00 88.31 79 GLU A O 1
ATOM 550 N N . ASN A 1 80 ? -7.963 -18.365 9.122 1.00 88.94 80 ASN A N 1
ATOM 551 C CA . ASN A 1 80 ? -7.883 -19.512 10.030 1.00 88.94 80 ASN A CA 1
ATOM 552 C C . ASN A 1 80 ? -7.649 -19.094 11.490 1.00 88.94 80 ASN A C 1
ATOM 554 O O . ASN A 1 80 ? -8.226 -19.684 12.399 1.00 88.94 80 ASN A O 1
ATOM 558 N N . ALA A 1 81 ? -6.811 -18.082 11.732 1.00 89.50 81 ALA A N 1
ATOM 559 C CA . ALA A 1 81 ? -6.552 -17.581 13.080 1.00 89.50 81 ALA A CA 1
ATOM 560 C C . ALA A 1 81 ? -7.769 -16.874 13.697 1.00 89.50 81 ALA A C 1
ATOM 562 O O . ALA A 1 81 ? -7.915 -16.877 14.920 1.00 89.50 81 ALA A O 1
ATOM 563 N N . ASP A 1 82 ? -8.615 -16.255 12.875 1.00 90.94 82 ASP A N 1
ATOM 564 C CA . ASP A 1 82 ? -9.888 -15.690 13.318 1.00 90.94 82 ASP A CA 1
ATOM 565 C C . ASP A 1 82 ? -10.912 -16.807 13.584 1.00 90.94 82 ASP A C 1
ATOM 567 O O . ASP A 1 82 ? -11.519 -16.810 14.647 1.00 90.94 82 ASP A O 1
ATOM 571 N N . ILE A 1 83 ? -11.007 -17.826 12.719 1.00 91.50 83 ILE A N 1
ATOM 572 C CA . ILE A 1 83 ? -11.893 -18.992 12.923 1.00 91.50 83 ILE A CA 1
ATOM 573 C C . ILE A 1 83 ? -11.560 -19.756 14.213 1.00 91.50 83 ILE A C 1
ATOM 575 O O . ILE A 1 83 ? -12.461 -20.151 14.952 1.00 91.50 83 ILE A O 1
ATOM 579 N N . GLU A 1 84 ? -10.279 -19.994 14.504 1.00 93.12 84 GLU A N 1
ATOM 580 C CA . GLU A 1 84 ? -9.895 -20.697 15.737 1.00 93.12 84 GLU A CA 1
ATOM 581 C C . GLU A 1 84 ? -10.137 -19.849 16.993 1.00 93.12 84 GLU A C 1
ATOM 583 O O . GLU A 1 84 ? -10.431 -20.402 18.054 1.00 93.12 84 GLU A O 1
ATOM 588 N N . ARG A 1 85 ? -10.056 -18.515 16.886 1.00 92.69 85 ARG A N 1
ATOM 589 C CA . ARG A 1 85 ? -10.409 -17.608 17.987 1.00 92.69 85 ARG A CA 1
ATOM 590 C C . ARG A 1 85 ? -11.908 -17.642 18.258 1.00 92.69 85 ARG A C 1
ATOM 592 O O . ARG A 1 85 ? -12.291 -17.897 19.393 1.00 92.69 85 ARG A O 1
ATOM 599 N N . GLU A 1 86 ? -12.704 -17.524 17.203 1.00 95.19 86 GLU A N 1
ATOM 600 C CA . GLU A 1 86 ? -14.163 -17.599 17.242 1.00 95.19 86 GLU A CA 1
ATOM 601 C C . GLU A 1 86 ? -14.635 -18.915 17.872 1.00 95.19 86 GLU A C 1
ATOM 603 O O . GLU A 1 86 ? -15.442 -18.952 18.796 1.00 95.19 86 GLU A O 1
ATOM 608 N N . ARG A 1 87 ? -14.041 -20.039 17.447 1.00 95.00 87 ARG A N 1
ATOM 609 C CA . ARG A 1 87 ? -14.325 -21.352 18.038 1.00 95.00 87 ARG A CA 1
ATOM 610 C C . ARG A 1 87 ? -14.040 -21.379 19.544 1.00 95.00 87 ARG A C 1
ATOM 612 O O . ARG A 1 87 ? -14.787 -22.016 20.289 1.00 95.00 87 ARG A O 1
ATOM 619 N N . ALA A 1 88 ? -12.954 -20.748 19.990 1.00 95.69 88 ALA A N 1
ATOM 620 C CA . ALA A 1 88 ? -12.605 -20.686 21.404 1.00 95.69 88 ALA A CA 1
ATOM 621 C C . ALA A 1 88 ? -13.551 -19.766 22.196 1.00 95.69 88 ALA A C 1
ATOM 623 O O . ALA A 1 88 ? -13.915 -20.109 23.320 1.00 95.69 88 ALA A O 1
ATOM 624 N N . GLU A 1 89 ? -13.977 -18.645 21.612 1.00 95.38 89 GLU A N 1
ATOM 625 C CA . GLU A 1 89 ? -14.910 -17.680 22.209 1.00 95.38 89 GLU A CA 1
ATOM 626 C C . GLU A 1 89 ? -16.313 -18.284 22.364 1.00 95.38 89 GLU A C 1
ATOM 628 O O . GLU A 1 89 ? -16.841 -18.300 23.478 1.00 95.38 89 GLU A O 1
ATOM 633 N N . ILE A 1 90 ? -16.833 -18.954 21.329 1.00 95.88 90 ILE A N 1
ATOM 634 C CA . ILE A 1 90 ? -18.098 -19.710 21.388 1.00 95.88 90 ILE A CA 1
ATOM 635 C C . ILE A 1 90 ? -18.066 -20.779 22.491 1.00 95.88 90 ILE A C 1
ATOM 637 O O . ILE A 1 90 ? -19.052 -20.971 23.206 1.00 95.88 90 ILE A O 1
ATOM 641 N N . ALA A 1 91 ? -16.941 -21.483 22.653 1.00 95.06 91 ALA A N 1
ATOM 642 C CA . ALA A 1 91 ? -16.800 -22.515 23.680 1.00 95.06 91 ALA A CA 1
ATOM 643 C C . ALA A 1 91 ? -16.679 -21.937 25.101 1.00 95.06 91 ALA A C 1
ATOM 645 O O . ALA A 1 91 ? -17.159 -22.549 26.057 1.00 95.06 91 ALA A O 1
ATOM 646 N N . ALA A 1 92 ? -16.024 -20.784 25.254 1.00 96.75 92 ALA A N 1
ATOM 647 C CA . ALA A 1 92 ? -15.785 -20.159 26.551 1.00 96.75 92 ALA A CA 1
ATOM 648 C C . ALA A 1 92 ? -16.981 -19.327 27.043 1.00 96.75 92 ALA A C 1
ATOM 650 O O . ALA A 1 92 ? -17.261 -19.306 28.247 1.00 96.75 92 ALA A O 1
ATOM 651 N N . HIS A 1 93 ? -17.676 -18.635 26.137 1.00 95.88 93 HIS A N 1
ATOM 652 C CA . HIS A 1 93 ? -18.657 -17.594 26.454 1.00 95.88 93 HIS A CA 1
ATOM 653 C C . HIS A 1 93 ? -19.912 -17.649 25.555 1.00 95.88 93 HIS A C 1
ATOM 655 O O . HIS A 1 93 ? -20.271 -16.649 24.936 1.00 95.88 93 HIS A O 1
ATOM 661 N N . PRO A 1 94 ? -20.661 -18.768 25.530 1.00 94.06 94 PRO A N 1
ATOM 662 C CA . PRO A 1 94 ? -21.785 -18.954 24.604 1.00 94.06 94 PRO A CA 1
ATOM 663 C C . PRO A 1 94 ? -22.904 -17.908 24.751 1.00 94.06 94 PRO A C 1
ATOM 665 O O . PRO A 1 94 ? -23.501 -17.498 23.759 1.00 94.06 94 PRO A O 1
ATOM 668 N N . ASP A 1 95 ? -23.176 -17.437 25.973 1.00 95.31 95 ASP A N 1
ATOM 669 C CA . ASP A 1 95 ? -24.183 -16.392 26.214 1.00 95.31 95 ASP A CA 1
ATOM 670 C C . ASP A 1 95 ? -23.756 -15.022 25.659 1.00 95.31 95 ASP A C 1
ATOM 672 O O . ASP A 1 95 ? -24.607 -14.215 25.274 1.00 95.31 95 ASP A O 1
ATOM 676 N N . HIS A 1 96 ? -22.446 -14.747 25.637 1.00 96.25 96 HIS A N 1
ATOM 677 C CA . HIS A 1 96 ? -21.892 -13.522 25.064 1.00 96.25 96 HIS A CA 1
ATOM 678 C C . HIS A 1 96 ? -21.999 -13.560 23.539 1.00 96.25 96 HIS A C 1
ATOM 680 O O . HIS A 1 96 ? -22.554 -12.631 22.955 1.00 96.25 96 HIS A O 1
ATOM 686 N N . GLU A 1 97 ? -21.594 -14.674 22.929 1.00 96.69 97 GLU A N 1
ATOM 687 C CA . GLU A 1 97 ? -21.659 -14.866 21.477 1.00 96.69 97 GLU A CA 1
ATOM 688 C C . GLU A 1 97 ? -23.091 -14.825 20.940 1.00 96.69 97 GLU A C 1
ATOM 690 O O . GLU A 1 97 ? -23.382 -14.173 19.936 1.00 96.69 97 GLU A O 1
ATOM 695 N N . LEU A 1 98 ? -24.046 -15.400 21.680 1.00 96.81 98 LEU A N 1
ATOM 696 C CA . LEU A 1 98 ? -25.461 -15.280 21.337 1.00 96.81 98 LEU A CA 1
ATOM 697 C C . LEU A 1 98 ? -25.926 -13.824 21.300 1.00 96.81 98 LEU A C 1
ATOM 699 O O . LEU A 1 98 ? -26.717 -13.432 20.434 1.00 96.81 98 LEU A O 1
ATOM 703 N N . LYS A 1 99 ? -25.465 -13.017 22.257 1.00 96.62 99 LYS A N 1
ATOM 704 C CA . LYS A 1 99 ? -25.803 -11.599 22.310 1.00 96.62 99 LYS A CA 1
ATOM 705 C C . LYS A 1 99 ? -25.152 -10.841 21.151 1.00 96.62 99 LYS A C 1
ATOM 707 O O . LYS A 1 99 ? -25.833 -10.027 20.538 1.00 96.62 99 LYS A O 1
ATOM 712 N N . GLU A 1 100 ? -23.894 -11.124 20.836 1.00 95.94 100 GLU A N 1
ATOM 713 C CA . GLU A 1 100 ? -23.169 -10.519 19.715 1.00 95.94 100 GLU A CA 1
ATOM 714 C C . GLU A 1 100 ? -23.878 -10.775 18.380 1.00 95.94 100 GLU A C 1
ATOM 716 O O . GLU A 1 100 ? -24.238 -9.832 17.668 1.00 95.94 100 GLU A O 1
ATOM 721 N N . LEU A 1 101 ? -24.225 -12.031 18.098 1.00 96.25 101 LEU A N 1
ATOM 722 C CA . LEU A 1 101 ? -24.951 -12.391 16.883 1.00 96.25 101 LEU A CA 1
ATOM 723 C C . LEU A 1 101 ? -26.362 -11.770 16.838 1.00 96.25 101 LEU A C 1
ATOM 725 O O . LEU A 1 101 ? -26.824 -11.328 15.782 1.00 96.25 101 LEU A O 1
ATOM 729 N N . SER A 1 102 ? -27.042 -11.681 17.987 1.00 97.25 102 SER A N 1
ATOM 730 C CA . SER A 1 102 ? -28.331 -10.981 18.104 1.00 97.25 102 SER A CA 1
ATOM 731 C C . SER A 1 102 ? -28.203 -9.489 17.780 1.00 97.25 102 SER A C 1
ATOM 733 O O . SER A 1 102 ? -29.036 -8.949 17.050 1.00 97.25 102 SER A O 1
ATOM 735 N N . ASP A 1 103 ? -27.157 -8.831 18.283 1.00 96.69 103 ASP A N 1
ATOM 736 C CA . ASP A 1 103 ? -26.885 -7.413 18.037 1.00 96.69 103 ASP A CA 1
ATOM 737 C C . ASP A 1 103 ? -26.605 -7.173 16.533 1.00 96.69 103 ASP A C 1
ATOM 739 O O . ASP A 1 103 ? -27.167 -6.246 15.941 1.00 96.69 103 ASP A O 1
ATOM 743 N N . ILE A 1 104 ? -25.856 -8.063 15.863 1.00 94.81 104 ILE A N 1
ATOM 744 C CA . ILE A 1 104 ? -25.626 -8.020 14.401 1.00 94.81 104 ILE A CA 1
ATOM 745 C C . ILE A 1 104 ? -26.950 -8.091 13.624 1.00 94.81 104 ILE A C 1
ATOM 747 O O . ILE A 1 104 ? -27.161 -7.369 12.642 1.00 94.81 104 ILE A O 1
ATOM 751 N N . TYR A 1 105 ? -27.862 -8.968 14.037 1.00 96.25 105 TYR A N 1
ATOM 752 C CA . TYR A 1 105 ? -29.173 -9.110 13.408 1.00 96.25 105 TYR A CA 1
ATOM 753 C C . TYR A 1 105 ? -30.092 -7.903 13.659 1.00 96.25 105 TYR A C 1
ATOM 755 O O . TYR A 1 105 ? -30.809 -7.489 12.740 1.00 96.25 105 TYR A O 1
ATOM 763 N N . GLU A 1 106 ? -30.032 -7.297 14.848 1.00 96.81 106 GLU A N 1
ATOM 764 C CA . GLU A 1 106 ? -30.728 -6.043 15.174 1.00 96.81 106 GLU A CA 1
ATOM 765 C C . GLU A 1 106 ? -30.234 -4.901 14.265 1.00 96.81 106 GLU A C 1
ATOM 767 O O . GLU A 1 106 ? -31.038 -4.215 13.628 1.00 96.81 106 GLU A O 1
ATOM 772 N N . GLU A 1 107 ? -28.914 -4.760 14.085 1.00 95.12 107 GLU A N 1
ATOM 773 C CA . GLU A 1 107 ? -28.317 -3.760 13.183 1.00 95.12 107 GLU A CA 1
ATOM 774 C C . GLU A 1 107 ? -28.725 -3.946 11.713 1.00 95.12 107 GLU A C 1
ATOM 776 O O . GLU A 1 107 ? -28.854 -2.975 10.957 1.00 95.12 107 GLU A O 1
ATOM 781 N N . ARG A 1 108 ? -28.962 -5.194 11.295 1.00 94.06 108 ARG A N 1
ATOM 782 C CA . ARG A 1 108 ? -29.463 -5.531 9.952 1.00 94.06 108 ARG A CA 1
ATOM 783 C C . ARG A 1 108 ? -30.961 -5.255 9.782 1.00 94.06 108 ARG A C 1
ATOM 785 O O . ARG A 1 108 ? -31.449 -5.296 8.650 1.00 94.06 108 ARG A O 1
ATOM 792 N N . GLY A 1 109 ? -31.668 -4.913 10.861 1.00 94.94 109 GLY A N 1
ATOM 793 C CA . GLY A 1 109 ? -33.047 -4.425 10.848 1.00 94.94 109 GLY A CA 1
ATOM 794 C C . GLY A 1 109 ? -34.087 -5.381 11.432 1.00 94.94 109 GLY A C 1
ATOM 795 O O . GLY A 1 109 ? -35.279 -5.158 11.213 1.00 94.94 109 GLY A O 1
ATOM 796 N N . LEU A 1 110 ? -33.674 -6.439 12.135 1.00 97.12 110 LEU A N 1
ATOM 797 C CA . LEU A 1 110 ? -34.601 -7.288 12.887 1.00 97.12 110 LEU A CA 1
ATOM 798 C C . LEU A 1 110 ? -34.998 -6.604 14.205 1.00 97.12 110 LEU A C 1
ATOM 800 O O . LEU A 1 110 ? -34.196 -5.908 14.820 1.00 97.12 110 LEU A O 1
ATOM 804 N N . ASP A 1 111 ? -36.244 -6.800 14.647 1.00 97.38 111 ASP A N 1
ATOM 805 C CA . ASP A 1 111 ? -36.645 -6.416 16.007 1.00 97.38 111 ASP A CA 1
ATOM 806 C C . ASP A 1 111 ? -35.854 -7.233 17.038 1.00 97.38 111 ASP A C 1
ATOM 808 O O . ASP A 1 111 ? -35.556 -8.400 16.789 1.00 97.38 111 ASP A O 1
ATOM 812 N N . ARG A 1 112 ? -35.564 -6.657 18.209 1.00 95.19 112 ARG A N 1
ATOM 813 C CA . ARG A 1 112 ? -34.734 -7.286 19.246 1.00 95.19 112 ARG A CA 1
ATOM 814 C C . ARG A 1 112 ? -35.200 -8.688 19.640 1.00 95.19 112 ARG A C 1
ATOM 816 O O . ARG A 1 112 ? -34.371 -9.576 19.832 1.00 95.19 112 ARG A O 1
ATOM 823 N N . HIS A 1 113 ? -36.510 -8.906 19.772 1.00 96.62 113 HIS A N 1
ATOM 824 C CA . HIS A 1 113 ? -37.020 -10.228 20.135 1.00 96.62 113 HIS A CA 1
ATOM 825 C C . HIS A 1 113 ? -36.778 -11.244 19.012 1.00 96.62 113 HIS A C 1
ATOM 827 O O . HIS A 1 113 ? -36.340 -12.367 19.264 1.00 96.62 113 HIS A O 1
ATOM 833 N N . LEU A 1 114 ? -37.011 -10.827 17.767 1.00 96.06 114 LEU A N 1
ATOM 834 C CA . LEU A 1 114 ? -36.813 -11.667 16.592 1.00 96.06 114 LEU A CA 1
ATOM 835 C C . LEU A 1 114 ? -35.326 -11.929 16.314 1.00 96.06 114 LEU A C 1
ATOM 837 O O . LEU A 1 114 ? -34.969 -13.053 15.984 1.00 96.06 114 LEU A O 1
ATOM 841 N N . ALA A 1 115 ? -34.463 -10.927 16.480 1.00 97.38 115 ALA A N 1
ATOM 842 C CA . ALA A 1 115 ? -33.019 -11.039 16.305 1.00 97.38 115 ALA A CA 1
ATOM 843 C C . ALA A 1 115 ? -32.425 -12.101 17.238 1.00 97.38 115 ALA A C 1
ATOM 845 O O . ALA A 1 115 ? -31.674 -12.963 16.784 1.00 97.38 115 ALA A O 1
ATOM 846 N N . ARG A 1 116 ? -32.851 -12.101 18.509 1.00 97.25 116 ARG A N 1
ATOM 847 C CA . ARG A 1 116 ? -32.459 -13.127 19.478 1.00 97.25 116 ARG A CA 1
ATOM 848 C C . ARG A 1 116 ? -32.933 -14.521 19.079 1.00 97.25 116 ARG A C 1
ATOM 850 O O . ARG A 1 116 ? -32.135 -15.447 19.077 1.00 97.25 116 ARG A O 1
ATOM 857 N N . LEU A 1 117 ? -34.204 -14.670 18.699 1.00 97.38 117 LEU A N 1
ATOM 858 C CA . LEU A 1 117 ? -34.742 -15.961 18.251 1.00 97.38 117 LEU A CA 1
ATOM 859 C C . LEU A 1 117 ? -34.000 -16.505 17.021 1.00 97.38 117 LEU A C 1
ATOM 861 O O . LEU A 1 117 ? -33.744 -17.704 16.938 1.00 97.38 117 LEU A O 1
ATOM 865 N N . VAL A 1 118 ? -33.646 -15.634 16.072 1.00 96.62 118 VAL A N 1
ATOM 866 C CA . VAL A 1 118 ? -32.859 -16.011 14.891 1.00 96.62 118 VAL A CA 1
ATOM 867 C C . VAL A 1 118 ? -31.453 -16.441 15.302 1.00 96.62 118 VAL A C 1
ATOM 869 O O . VAL A 1 118 ? -31.009 -17.500 14.869 1.00 96.62 118 VAL A O 1
ATOM 872 N N . ALA A 1 119 ? -30.772 -15.675 16.158 1.00 96.75 119 ALA A N 1
ATOM 873 C CA . ALA A 1 119 ? -29.440 -16.025 16.647 1.00 96.75 119 ALA A CA 1
ATOM 874 C C . ALA A 1 119 ? -29.435 -17.379 17.380 1.00 96.75 119 ALA A C 1
ATOM 876 O O . ALA A 1 119 ? -28.616 -18.236 17.058 1.00 96.75 119 ALA A O 1
ATOM 877 N N . GLU A 1 120 ? -30.403 -17.619 18.273 1.00 96.88 120 GLU A N 1
ATOM 878 C CA . GLU A 1 120 ? -30.559 -18.892 18.994 1.00 96.88 120 GLU A CA 1
ATOM 879 C C . GLU A 1 120 ? -30.728 -20.072 18.024 1.00 96.88 120 GLU A C 1
ATOM 881 O O . GLU A 1 120 ? -30.045 -21.089 18.149 1.00 96.88 120 GLU A O 1
ATOM 886 N N . GLN A 1 121 ? -31.601 -19.935 17.020 1.00 97.19 121 GLN A N 1
ATOM 887 C CA . GLN A 1 121 ? -31.841 -20.993 16.033 1.00 97.19 121 GLN A CA 1
ATOM 888 C C . GLN A 1 121 ? -30.631 -21.241 15.125 1.00 97.19 121 GLN A C 1
ATOM 890 O O . GLN A 1 121 ? -30.321 -22.393 14.820 1.00 97.19 121 GLN A O 1
ATOM 895 N N . MET A 1 122 ? -29.932 -20.181 14.710 1.00 95.62 122 MET A N 1
ATOM 896 C CA . MET A 1 122 ? -28.743 -20.288 13.863 1.00 95.62 122 MET A CA 1
ATOM 897 C C . MET A 1 122 ? -27.578 -20.935 14.618 1.00 95.62 122 MET A C 1
ATOM 899 O O . MET A 1 122 ? -26.946 -21.845 14.083 1.00 95.62 122 MET A O 1
ATOM 903 N N . MET A 1 123 ? -27.343 -20.543 15.875 1.00 94.94 123 MET A N 1
ATOM 904 C CA . MET A 1 123 ? -26.301 -21.140 16.713 1.00 94.94 123 MET A CA 1
ATOM 905 C C . MET A 1 123 ? -26.589 -22.596 17.080 1.00 94.94 123 MET A C 1
ATOM 907 O O . MET A 1 123 ? -25.665 -23.405 17.121 1.00 94.94 123 MET A O 1
ATOM 911 N N . ALA A 1 124 ? -27.859 -22.950 17.306 1.00 95.56 124 ALA A N 1
ATOM 912 C CA . ALA A 1 124 ? -28.254 -24.329 17.585 1.00 95.56 124 ALA A CA 1
ATOM 913 C C . ALA A 1 124 ? -27.967 -25.278 16.409 1.00 95.56 124 ALA A C 1
ATOM 915 O O . ALA A 1 124 ? -27.717 -26.464 16.625 1.00 95.56 124 ALA A O 1
ATOM 916 N N . GLN A 1 125 ? -28.013 -24.769 15.174 1.00 93.94 125 GLN A N 1
ATOM 917 C CA . GLN A 1 125 ? -27.693 -25.550 13.984 1.00 93.94 125 GLN A CA 1
ATOM 918 C C . GLN A 1 125 ? -26.189 -25.549 13.676 1.00 93.94 125 GLN A C 1
ATOM 920 O O . GLN A 1 125 ? -25.627 -26.612 13.423 1.00 93.94 125 GLN A O 1
ATOM 925 N N . ASP A 1 126 ? -25.559 -24.373 13.657 1.00 93.69 126 ASP A N 1
ATOM 926 C CA . ASP A 1 126 ? -24.139 -24.194 13.343 1.00 93.69 126 ASP A CA 1
ATOM 927 C C . ASP A 1 126 ? -23.637 -22.841 13.873 1.00 93.69 126 ASP A C 1
ATOM 929 O O . ASP A 1 126 ? -23.633 -21.837 13.157 1.00 93.69 126 ASP A O 1
ATOM 933 N N . ALA A 1 127 ? -23.227 -22.808 15.144 1.00 93.88 127 ALA A N 1
ATOM 934 C CA . ALA A 1 127 ? -22.701 -21.600 15.782 1.00 93.88 127 ALA A CA 1
ATOM 935 C C . ALA A 1 127 ? -21.490 -21.032 15.037 1.00 93.88 127 ALA A C 1
ATOM 937 O O . ALA A 1 127 ? -21.495 -19.861 14.663 1.00 93.88 127 ALA A O 1
ATOM 938 N N . LEU A 1 128 ? -20.492 -21.867 14.739 1.00 93.94 128 LEU A N 1
ATOM 939 C CA . LEU A 1 128 ? -19.276 -21.403 14.079 1.00 93.94 128 LEU A CA 1
ATOM 940 C C . LEU A 1 128 ? -19.573 -20.879 12.668 1.00 93.94 128 LEU A C 1
ATOM 942 O O . LEU A 1 128 ? -19.120 -19.798 12.311 1.00 93.94 128 LEU A O 1
ATOM 946 N N . GLY A 1 129 ? -20.378 -21.586 11.872 1.00 91.75 129 GLY A N 1
ATOM 947 C CA . GLY A 1 129 ? -20.742 -21.126 10.532 1.00 91.75 129 GLY A CA 1
ATOM 948 C C . GLY A 1 129 ? -21.692 -19.924 10.516 1.00 91.75 129 GLY A C 1
ATOM 949 O O . GLY A 1 129 ? -21.722 -19.188 9.524 1.00 91.75 129 GLY A O 1
ATOM 950 N N . ALA A 1 130 ? -22.474 -19.693 11.576 1.00 93.06 130 ALA A N 1
ATOM 951 C CA . ALA A 1 130 ? -23.251 -18.465 11.742 1.00 93.06 130 ALA A CA 1
ATOM 952 C C . ALA A 1 130 ? -22.324 -17.264 11.982 1.00 93.06 130 ALA A C 1
ATOM 954 O O . ALA A 1 130 ? -22.364 -16.317 11.198 1.00 93.06 130 ALA A O 1
ATOM 955 N N . HIS A 1 131 ? -21.419 -17.345 12.959 1.00 93.81 131 HIS A N 1
ATOM 956 C CA . HIS A 1 131 ? -20.445 -16.283 13.235 1.00 93.81 131 HIS A CA 1
ATOM 957 C C . HIS A 1 131 ? -19.484 -16.056 12.058 1.00 93.81 131 HIS A C 1
ATOM 959 O O . HIS A 1 131 ? -19.310 -14.928 11.595 1.00 93.81 131 HIS A O 1
ATOM 965 N N . MET A 1 132 ? -18.965 -17.118 11.431 1.00 91.62 132 MET A N 1
ATOM 966 C CA . MET A 1 132 ? -18.121 -16.989 10.236 1.00 91.62 132 MET A CA 1
ATOM 967 C C . MET A 1 132 ? -18.802 -16.188 9.121 1.00 91.62 132 MET A C 1
ATOM 969 O O . MET A 1 132 ? -18.178 -15.309 8.527 1.00 91.62 132 MET A O 1
ATOM 973 N N . ARG A 1 133 ? -20.083 -16.451 8.831 1.00 89.06 133 ARG A N 1
ATOM 974 C CA . ARG A 1 133 ? -20.803 -15.773 7.741 1.00 89.06 133 ARG A CA 1
ATOM 975 C C . ARG A 1 133 ? -21.276 -14.379 8.117 1.00 89.06 133 ARG A C 1
ATOM 977 O O . ARG A 1 133 ? -21.188 -13.471 7.288 1.00 89.06 133 ARG A O 1
ATOM 984 N N . ASP A 1 134 ? -21.824 -14.227 9.316 1.00 89.62 134 ASP A N 1
ATOM 985 C CA . ASP A 1 134 ? -22.563 -13.030 9.695 1.00 89.62 134 ASP A CA 1
ATOM 986 C C . ASP A 1 134 ? -21.724 -11.993 10.441 1.00 89.62 134 ASP A C 1
ATOM 988 O O . ASP A 1 134 ? -22.009 -10.798 10.313 1.00 89.62 134 ASP A O 1
ATOM 992 N N . GLU A 1 135 ? -20.659 -12.427 11.107 1.00 88.62 135 GLU A N 1
ATOM 993 C CA . GLU A 1 135 ? -19.707 -11.570 11.808 1.00 88.62 135 GLU A CA 1
ATOM 994 C C . GLU A 1 135 ? -18.403 -11.411 11.014 1.00 88.62 135 GLU A C 1
ATOM 996 O O . GLU A 1 135 ? -18.065 -10.302 10.588 1.00 88.62 135 GLU A O 1
ATOM 1001 N N . LEU A 1 136 ? -17.704 -12.517 10.727 1.00 86.88 136 LEU A N 1
ATOM 1002 C CA . LEU A 1 136 ? -16.393 -12.479 10.058 1.00 86.88 136 LEU A CA 1
ATOM 1003 C C . LEU A 1 136 ? -16.498 -12.224 8.544 1.00 86.88 136 LEU A C 1
ATOM 1005 O O . LEU A 1 136 ? -15.526 -11.835 7.893 1.00 86.88 136 LEU A O 1
ATOM 1009 N N . GLY A 1 137 ? -17.677 -12.441 7.953 1.00 84.00 137 GLY A N 1
ATOM 1010 C CA . GLY A 1 137 ? -17.894 -12.338 6.507 1.00 84.00 137 GLY A CA 1
ATOM 1011 C C . GLY A 1 137 ? -17.154 -13.406 5.687 1.00 84.00 137 GLY A C 1
ATOM 1012 O O . GLY A 1 137 ? -16.994 -13.253 4.472 1.00 84.00 137 GLY A O 1
ATOM 1013 N N . ILE A 1 138 ? -16.705 -14.482 6.335 1.00 80.38 138 ILE A N 1
ATOM 1014 C CA . ILE A 1 138 ? -16.048 -15.640 5.734 1.00 80.38 138 ILE A CA 1
ATOM 1015 C C . ILE A 1 138 ? -17.139 -16.623 5.297 1.00 80.38 138 ILE A C 1
ATOM 1017 O O . ILE A 1 138 ? -17.893 -17.162 6.102 1.00 80.38 138 ILE A O 1
ATOM 1021 N N . SER A 1 139 ? -17.237 -16.872 3.991 1.00 70.31 139 SER A N 1
ATOM 1022 C CA . SER A 1 139 ? -18.152 -17.880 3.441 1.00 70.31 139 SER A CA 1
ATOM 1023 C C . SER A 1 139 ? -17.360 -19.069 2.903 1.00 70.31 139 SER A C 1
ATOM 1025 O O . SER A 1 139 ? -16.400 -18.883 2.154 1.00 70.31 139 SER A O 1
ATOM 1027 N N . GLU A 1 140 ? -17.790 -20.294 3.220 1.00 57.78 140 GLU A N 1
ATOM 1028 C CA . GLU A 1 140 ? -17.134 -21.541 2.781 1.00 57.78 140 GLU A CA 1
ATOM 1029 C C . GLU A 1 140 ? -16.989 -21.656 1.252 1.00 57.78 140 GLU A C 1
ATOM 1031 O O . GLU A 1 140 ? -16.122 -22.356 0.734 1.00 57.78 140 GLU A O 1
ATOM 1036 N N . THR A 1 141 ? -17.810 -20.925 0.497 1.00 52.31 141 THR A N 1
ATOM 1037 C CA . THR A 1 141 ? -17.802 -20.925 -0.969 1.00 52.31 141 THR A CA 1
ATOM 1038 C C . THR A 1 141 ? -16.586 -20.253 -1.614 1.00 52.31 141 THR A C 1
ATOM 1040 O O . THR A 1 141 ? -16.433 -20.345 -2.832 1.00 52.31 141 THR A O 1
ATOM 1043 N N . VAL A 1 142 ? -15.716 -19.581 -0.851 1.00 57.50 142 VAL A N 1
ATOM 1044 C CA . VAL A 1 142 ? -14.505 -18.928 -1.379 1.00 57.50 142 VAL A CA 1
ATOM 1045 C C . VAL A 1 142 ? -13.288 -19.328 -0.549 1.00 57.50 142 VAL A C 1
ATOM 1047 O O . VAL A 1 142 ? -12.632 -18.493 0.059 1.00 57.50 142 VAL A O 1
ATOM 1050 N N . THR A 1 143 ? -12.950 -20.618 -0.532 1.00 61.06 143 THR A N 1
ATOM 1051 C CA . THR A 1 143 ? -11.667 -21.045 0.043 1.00 61.06 143 THR A CA 1
ATOM 1052 C C . THR A 1 143 ? -10.525 -20.446 -0.774 1.00 61.06 143 THR A C 1
ATOM 1054 O O . THR A 1 143 ? -10.394 -20.733 -1.973 1.00 61.06 143 THR A O 1
ATOM 1057 N N . ALA A 1 144 ? -9.692 -19.629 -0.138 1.00 66.38 144 ALA A N 1
ATOM 1058 C CA . ALA A 1 144 ? -8.435 -19.171 -0.701 1.00 66.38 144 ALA A CA 1
ATOM 1059 C C . ALA A 1 144 ? -7.564 -20.391 -1.067 1.00 66.38 144 ALA A C 1
ATOM 1061 O O . ALA A 1 144 ? -7.343 -21.288 -0.259 1.00 66.38 144 ALA A O 1
ATOM 1062 N N . ARG A 1 145 ? -7.099 -20.468 -2.322 1.00 80.94 145 ARG A N 1
ATOM 1063 C CA . ARG A 1 145 ? -6.238 -21.561 -2.820 1.00 80.94 145 ARG A CA 1
ATOM 1064 C C . ARG A 1 145 ? -4.880 -20.996 -3.245 1.00 80.94 145 ARG A C 1
ATOM 1066 O O . ARG A 1 145 ? -4.714 -20.684 -4.429 1.00 80.94 145 ARG A O 1
ATOM 1073 N N . PRO A 1 146 ? -3.907 -20.869 -2.320 1.00 86.00 146 PRO A N 1
ATOM 1074 C CA . PRO A 1 146 ? -2.645 -20.174 -2.579 1.00 86.00 146 PRO A CA 1
ATOM 1075 C C . PRO A 1 146 ? -1.859 -20.746 -3.760 1.00 86.00 146 PRO A C 1
ATOM 1077 O O . PRO A 1 146 ? -1.423 -20.004 -4.638 1.00 86.00 146 PRO A O 1
ATOM 1080 N N . VAL A 1 147 ? -1.734 -22.075 -3.835 1.00 89.06 147 VAL A N 1
ATOM 1081 C CA . VAL A 1 147 ? -0.989 -22.755 -4.910 1.00 89.06 147 VAL A CA 1
ATOM 1082 C C . VAL A 1 147 ? -1.654 -22.541 -6.268 1.00 89.06 147 VAL A C 1
ATOM 1084 O O . VAL A 1 147 ? -0.983 -22.237 -7.252 1.00 89.06 147 VAL A O 1
ATOM 1087 N N . GLN A 1 148 ? -2.984 -22.653 -6.330 1.00 86.69 148 GLN A N 1
ATOM 1088 C CA . GLN A 1 148 ? -3.720 -22.435 -7.573 1.00 86.69 148 GLN A CA 1
ATOM 1089 C C . GLN A 1 148 ? -3.579 -20.982 -8.046 1.00 86.69 148 GLN A C 1
ATOM 1091 O O . GLN A 1 148 ? -3.342 -20.752 -9.230 1.00 86.69 148 GLN A O 1
ATOM 1096 N N . ALA A 1 149 ? -3.688 -20.011 -7.136 1.00 85.38 149 ALA A N 1
ATOM 1097 C CA . ALA A 1 149 ? -3.512 -18.597 -7.456 1.00 85.38 149 ALA A CA 1
ATOM 1098 C C . ALA A 1 149 ? -2.095 -18.308 -7.981 1.00 85.38 149 ALA A C 1
ATOM 1100 O O . ALA A 1 149 ? -1.948 -17.692 -9.034 1.00 85.38 149 ALA A O 1
ATOM 1101 N N . ALA A 1 150 ? -1.067 -18.841 -7.317 1.00 89.56 150 ALA A N 1
ATOM 1102 C CA . ALA A 1 150 ? 0.326 -18.709 -7.730 1.00 89.56 150 ALA A CA 1
ATOM 1103 C C . ALA A 1 150 ? 0.593 -19.282 -9.130 1.00 89.56 150 ALA A C 1
ATOM 1105 O O . ALA A 1 150 ? 1.204 -18.612 -9.962 1.00 89.56 150 ALA A O 1
ATOM 1106 N N . LEU A 1 151 ? 0.100 -20.493 -9.413 1.00 90.94 151 LEU A N 1
ATOM 1107 C CA . LEU A 1 151 ? 0.274 -21.140 -10.717 1.00 90.94 151 LEU A CA 1
ATOM 1108 C C . LEU A 1 151 ? -0.453 -20.388 -11.835 1.00 90.94 151 LEU A C 1
ATOM 1110 O O . LEU A 1 151 ? 0.115 -20.186 -12.906 1.00 90.94 151 LEU A O 1
ATOM 1114 N N . VAL A 1 152 ? -1.689 -19.940 -11.595 1.00 89.38 152 VAL A N 1
ATOM 1115 C CA . VAL A 1 152 ? -2.452 -19.157 -12.579 1.00 89.38 152 VAL A CA 1
ATOM 1116 C C . VAL A 1 152 ? -1.752 -17.828 -12.870 1.00 89.38 152 VAL A C 1
ATOM 1118 O O . VAL A 1 152 ? -1.604 -17.463 -14.038 1.00 89.38 152 VAL A O 1
ATOM 1121 N N . SER A 1 153 ? -1.264 -17.131 -11.844 1.00 89.56 153 SER A N 1
ATOM 1122 C CA . SER A 1 153 ? -0.493 -15.894 -12.007 1.00 89.56 153 SER A CA 1
ATOM 1123 C C . SER A 1 153 ? 0.802 -16.129 -12.794 1.00 89.56 153 SER A C 1
ATOM 1125 O O . SER A 1 153 ? 1.056 -15.435 -13.775 1.00 89.56 153 SER A O 1
ATOM 1127 N N . ALA A 1 154 ? 1.578 -17.162 -12.454 1.00 93.19 154 ALA A N 1
ATOM 1128 C CA . ALA A 1 154 ? 2.821 -17.497 -13.152 1.00 93.19 154 ALA A CA 1
ATOM 1129 C C . ALA A 1 154 ? 2.599 -17.845 -14.632 1.00 93.19 154 ALA A C 1
ATOM 1131 O O . ALA A 1 154 ? 3.316 -17.360 -15.507 1.00 93.19 154 ALA A O 1
ATOM 1132 N N . LEU A 1 155 ? 1.588 -18.671 -14.924 1.00 94.69 155 LEU A N 1
ATOM 1133 C CA . LEU A 1 155 ? 1.260 -19.081 -16.289 1.00 94.69 155 LEU A CA 1
ATOM 1134 C C . LEU A 1 155 ? 0.777 -17.900 -17.126 1.00 94.69 155 LEU A C 1
ATOM 1136 O O . LEU A 1 155 ? 1.210 -17.732 -18.262 1.00 94.69 155 LEU A O 1
ATOM 1140 N N . THR A 1 156 ? -0.094 -17.059 -16.573 1.00 92.69 156 THR A N 1
ATOM 1141 C CA . THR A 1 156 ? -0.586 -15.881 -17.299 1.00 92.69 156 THR A CA 1
ATOM 1142 C C . THR A 1 156 ? 0.503 -14.841 -17.519 1.00 92.69 156 THR A C 1
ATOM 1144 O O . THR A 1 156 ? 0.565 -14.275 -18.610 1.00 92.69 156 THR A O 1
ATOM 1147 N N . PHE A 1 157 ? 1.424 -14.673 -16.566 1.00 95.56 157 PHE A N 1
ATOM 1148 C CA . PHE A 1 157 ? 2.649 -13.902 -16.766 1.00 95.56 157 PHE A CA 1
ATOM 1149 C C . PHE A 1 157 ? 3.491 -14.452 -17.914 1.00 95.56 157 PHE A C 1
ATOM 1151 O O . PHE A 1 157 ? 3.839 -13.707 -18.828 1.00 95.56 157 PHE A O 1
ATOM 1158 N N . ALA A 1 158 ? 3.784 -15.755 -17.909 1.00 96.56 158 ALA A N 1
ATOM 1159 C CA . ALA A 1 158 ? 4.589 -16.387 -18.950 1.00 96.56 158 ALA A CA 1
ATOM 1160 C C . ALA A 1 158 ? 3.944 -16.248 -20.339 1.00 96.56 158 ALA A C 1
ATOM 1162 O O . ALA A 1 158 ? 4.630 -15.917 -21.304 1.00 96.56 158 ALA A O 1
ATOM 1163 N N . VAL A 1 159 ? 2.622 -16.427 -20.439 1.00 94.31 159 VAL A N 1
ATOM 1164 C CA . VAL A 1 159 ? 1.862 -16.212 -21.682 1.00 94.31 159 VAL A CA 1
ATOM 1165 C C . VAL A 1 159 ? 1.952 -14.754 -22.139 1.00 94.31 159 VAL A C 1
ATOM 1167 O O . VAL A 1 159 ? 2.172 -14.497 -23.322 1.00 94.31 159 VAL A O 1
ATOM 1170 N N . GLY A 1 160 ? 1.830 -13.796 -21.217 1.00 93.19 160 GLY A N 1
ATOM 1171 C CA . GLY A 1 160 ? 1.988 -12.376 -21.526 1.00 93.19 160 GLY A CA 1
ATOM 1172 C C . GLY A 1 160 ? 3.398 -12.023 -22.016 1.00 93.19 160 GLY A C 1
ATOM 1173 O O . GLY A 1 160 ? 3.556 -11.324 -23.015 1.00 93.19 160 GLY A O 1
ATOM 1174 N N . ALA A 1 161 ? 4.421 -12.557 -21.351 1.00 95.88 161 ALA A N 1
ATOM 1175 C CA . ALA A 1 161 ? 5.833 -12.356 -21.668 1.00 95.88 161 ALA A CA 1
ATOM 1176 C C . ALA A 1 161 ? 6.271 -13.040 -22.977 1.00 95.88 161 ALA A C 1
ATOM 1178 O O . ALA A 1 161 ? 7.181 -12.560 -23.660 1.00 95.88 161 ALA A O 1
ATOM 1179 N N . ALA A 1 162 ? 5.614 -14.140 -23.360 1.00 95.44 162 ALA A N 1
ATOM 1180 C CA . ALA A 1 162 ? 5.906 -14.862 -24.594 1.00 95.44 162 ALA A CA 1
ATOM 1181 C C . ALA A 1 162 ? 5.680 -13.994 -25.838 1.00 95.44 162 ALA A C 1
ATOM 1183 O O . ALA A 1 162 ? 6.435 -14.098 -26.799 1.00 95.44 162 ALA A O 1
ATOM 1184 N N . LEU A 1 163 ? 4.685 -13.103 -25.827 1.00 93.62 163 LEU A N 1
ATOM 1185 C CA . LEU A 1 163 ? 4.376 -12.278 -26.992 1.00 93.62 163 LEU A CA 1
ATOM 1186 C C . LEU A 1 163 ? 5.524 -11.309 -27.365 1.00 93.62 163 LEU A C 1
ATOM 1188 O O . LEU A 1 163 ? 5.985 -11.382 -28.506 1.00 93.62 163 LEU A O 1
ATOM 1192 N N . PRO A 1 164 ? 6.026 -10.423 -26.476 1.00 93.56 164 PRO A N 1
ATOM 1193 C CA . PRO A 1 164 ? 7.185 -9.581 -26.784 1.00 93.56 164 PRO A CA 1
ATOM 1194 C C . PRO A 1 164 ? 8.413 -10.378 -27.238 1.00 93.56 164 PRO A C 1
ATOM 1196 O O . PRO A 1 164 ? 9.117 -9.954 -28.155 1.00 93.56 164 PRO A O 1
ATOM 1199 N N . LEU A 1 165 ? 8.644 -11.549 -26.634 1.00 96.19 165 LEU A N 1
ATOM 1200 C CA . LEU A 1 165 ? 9.735 -12.452 -27.003 1.00 96.19 165 LEU A CA 1
ATOM 1201 C C . LEU A 1 165 ? 9.573 -13.029 -28.411 1.00 96.19 165 LEU A C 1
ATOM 1203 O O . LEU A 1 165 ? 10.534 -13.039 -29.175 1.00 96.19 165 LEU A O 1
ATOM 1207 N N . LEU A 1 166 ? 8.367 -13.462 -28.782 1.00 96.75 166 LEU A N 1
ATOM 1208 C CA . LEU A 1 166 ? 8.070 -13.960 -30.126 1.00 96.75 166 LEU A CA 1
ATOM 1209 C C . LEU A 1 166 ? 8.279 -12.868 -31.180 1.00 96.75 166 LEU A C 1
ATOM 1211 O O . LEU A 1 166 ? 8.890 -13.122 -32.215 1.00 96.75 166 LEU A O 1
ATOM 1215 N N . VAL A 1 167 ? 7.849 -11.633 -30.906 1.00 95.56 167 VAL A N 1
ATOM 1216 C CA . VAL A 1 167 ? 8.096 -10.502 -31.815 1.00 95.56 167 VAL A CA 1
ATOM 1217 C C . VAL A 1 167 ? 9.599 -10.242 -31.954 1.00 95.56 167 VAL A C 1
ATOM 1219 O O . VAL A 1 167 ? 10.103 -10.133 -33.073 1.00 95.56 167 VAL A O 1
ATOM 1222 N N . ALA A 1 168 ? 10.340 -10.226 -30.843 1.00 94.69 168 ALA A N 1
ATOM 1223 C CA . ALA A 1 168 ? 11.796 -10.081 -30.858 1.00 94.69 168 ALA A CA 1
ATOM 1224 C C . ALA A 1 168 ? 12.511 -11.243 -31.572 1.00 94.69 168 ALA A C 1
ATOM 1226 O O . ALA A 1 168 ? 13.576 -11.046 -32.159 1.00 94.69 168 ALA A O 1
ATOM 1227 N N . LEU A 1 169 ? 11.931 -12.446 -31.582 1.00 96.12 169 LEU A N 1
ATOM 1228 C CA . LEU A 1 169 ? 12.472 -13.632 -32.252 1.00 96.12 169 LEU A CA 1
ATOM 1229 C C . LEU A 1 169 ? 12.223 -13.657 -33.767 1.00 96.12 169 LEU A C 1
ATOM 1231 O O . LEU A 1 169 ? 13.038 -14.226 -34.488 1.00 96.12 169 LEU A O 1
ATOM 1235 N N . LEU A 1 170 ? 11.159 -13.018 -34.259 1.00 95.94 170 LEU A N 1
ATOM 1236 C CA . LEU A 1 170 ? 10.770 -13.086 -35.675 1.00 95.94 170 LEU A CA 1
ATOM 1237 C C . LEU A 1 170 ? 11.213 -11.871 -36.507 1.00 95.94 170 LEU A C 1
ATOM 1239 O O . LEU A 1 170 ? 11.433 -11.981 -37.710 1.00 95.94 170 LEU A O 1
ATOM 1243 N N . VAL A 1 171 ? 11.367 -10.703 -35.885 1.00 94.50 171 VAL A N 1
ATOM 1244 C CA . VAL A 1 171 ? 11.557 -9.419 -36.586 1.00 94.50 171 VAL A CA 1
ATOM 1245 C C . VAL A 1 171 ? 13.043 -9.030 -36.720 1.00 94.50 171 VAL A C 1
ATOM 1247 O O . VAL A 1 171 ? 13.813 -9.296 -35.802 1.00 94.50 171 VAL A O 1
ATOM 1250 N N . PRO A 1 172 ? 13.508 -8.378 -37.803 1.00 94.12 172 PRO A N 1
ATOM 1251 C CA . PRO A 1 172 ? 14.880 -7.853 -37.881 1.00 94.12 172 PRO A CA 1
ATOM 1252 C C . PRO A 1 172 ? 15.242 -6.945 -36.692 1.00 94.12 172 PRO A C 1
ATOM 1254 O O . PRO A 1 172 ? 14.407 -6.158 -36.259 1.00 94.12 172 PRO A O 1
ATOM 1257 N N . VAL A 1 173 ? 16.489 -6.989 -36.199 1.00 91.44 173 VAL A N 1
ATOM 1258 C CA . VAL A 1 173 ? 16.919 -6.256 -34.980 1.00 91.44 173 VAL A CA 1
ATOM 1259 C C . VAL A 1 173 ? 16.557 -4.763 -35.029 1.00 91.44 173 VAL A C 1
ATOM 1261 O O . VAL A 1 173 ? 16.045 -4.224 -34.052 1.00 91.44 173 VAL A O 1
ATOM 1264 N N . ALA A 1 174 ? 16.702 -4.120 -36.192 1.00 92.19 174 ALA A N 1
ATOM 1265 C CA . ALA A 1 174 ? 16.350 -2.710 -36.401 1.00 92.19 174 ALA A CA 1
ATOM 1266 C C . ALA A 1 174 ? 14.860 -2.380 -36.165 1.00 92.19 174 ALA A C 1
ATOM 1268 O O . ALA A 1 174 ? 14.511 -1.240 -35.867 1.00 92.19 174 ALA A O 1
ATOM 1269 N N . LEU A 1 175 ? 13.975 -3.369 -36.298 1.00 94.50 175 LEU A N 1
ATOM 1270 C CA . LEU A 1 175 ? 12.526 -3.224 -36.158 1.00 94.50 175 LEU A CA 1
ATOM 1271 C C . LEU A 1 175 ? 11.991 -3.783 -34.830 1.00 94.50 175 LEU A C 1
ATOM 1273 O O . LEU A 1 175 ? 10.802 -3.627 -34.552 1.00 94.50 175 LEU A O 1
ATOM 1277 N N . VAL A 1 176 ? 12.838 -4.396 -33.990 1.00 92.25 176 VAL A N 1
ATOM 1278 C CA . VAL A 1 176 ? 12.421 -4.979 -32.701 1.00 92.25 176 VAL A CA 1
ATOM 1279 C C . VAL A 1 176 ? 11.764 -3.922 -31.819 1.00 92.25 176 VAL A C 1
ATOM 1281 O O . VAL A 1 176 ? 10.638 -4.118 -31.377 1.00 92.25 176 VAL A O 1
ATOM 1284 N N . THR A 1 177 ? 12.410 -2.774 -31.620 1.00 90.75 177 THR A N 1
ATOM 1285 C CA . THR A 1 177 ? 11.886 -1.700 -30.764 1.00 90.75 177 THR A CA 1
ATOM 1286 C C . THR A 1 177 ? 10.489 -1.210 -31.179 1.00 90.75 177 THR A C 1
ATOM 1288 O O . THR A 1 177 ? 9.573 -1.286 -30.354 1.00 90.75 177 THR A O 1
ATOM 1291 N N . PRO A 1 178 ? 10.260 -0.737 -32.423 1.00 90.44 178 PRO A N 1
ATOM 1292 C CA . PRO A 1 178 ? 8.939 -0.251 -32.821 1.00 90.44 178 PRO A CA 1
ATOM 1293 C C . PRO A 1 178 ? 7.875 -1.357 -32.870 1.00 90.44 178 PRO A C 1
ATOM 1295 O O . PRO A 1 178 ? 6.734 -1.105 -32.479 1.00 90.44 178 PRO A O 1
ATOM 1298 N N . LEU A 1 179 ? 8.212 -2.582 -33.300 1.00 93.38 179 LEU A N 1
ATOM 1299 C CA . LEU A 1 179 ? 7.217 -3.655 -33.416 1.00 93.38 179 LEU A CA 1
ATOM 1300 C C . LEU A 1 179 ? 6.865 -4.295 -32.071 1.00 93.38 179 LEU A C 1
ATOM 1302 O O . LEU A 1 179 ? 5.693 -4.589 -31.848 1.00 93.38 179 LEU A O 1
ATOM 1306 N N . VAL A 1 180 ? 7.815 -4.447 -31.143 1.00 92.06 180 VAL A N 1
ATOM 1307 C CA . VAL A 1 180 ? 7.518 -4.899 -29.771 1.00 92.06 180 VAL A CA 1
ATOM 1308 C C . VAL A 1 180 ? 6.641 -3.873 -29.053 1.00 92.06 180 VAL A C 1
ATOM 1310 O O . VAL A 1 180 ? 5.647 -4.249 -28.428 1.00 92.06 180 VAL A O 1
ATOM 1313 N N . ALA A 1 181 ? 6.943 -2.576 -29.186 1.00 85.44 181 ALA A N 1
ATOM 1314 C CA . ALA A 1 181 ? 6.118 -1.513 -28.613 1.00 85.44 181 ALA A CA 1
ATOM 1315 C C . ALA A 1 181 ? 4.696 -1.504 -29.208 1.00 85.44 181 ALA A C 1
ATOM 1317 O O . ALA A 1 181 ? 3.712 -1.469 -28.466 1.00 85.44 181 ALA A O 1
ATOM 1318 N N . GLY A 1 182 ? 4.575 -1.604 -30.536 1.00 88.56 182 GLY A N 1
ATOM 1319 C CA . GLY A 1 182 ? 3.284 -1.672 -31.225 1.00 88.56 182 GLY A CA 1
ATOM 1320 C C . GLY A 1 182 ? 2.460 -2.902 -30.830 1.00 88.56 182 GLY A C 1
ATOM 1321 O O . GLY A 1 182 ? 1.296 -2.769 -30.450 1.00 88.56 182 GLY A O 1
ATOM 1322 N N . ALA A 1 183 ? 3.070 -4.091 -30.842 1.00 89.00 183 ALA A N 1
ATOM 1323 C CA . ALA A 1 183 ? 2.418 -5.340 -30.447 1.00 89.00 183 ALA A CA 1
ATOM 1324 C C . ALA A 1 183 ? 1.949 -5.310 -28.984 1.00 89.00 183 ALA A C 1
ATOM 1326 O O . ALA A 1 183 ? 0.854 -5.783 -28.673 1.00 89.00 183 ALA A O 1
ATOM 1327 N N . THR A 1 184 ? 2.735 -4.693 -28.098 1.00 86.25 184 THR A N 1
ATOM 1328 C CA . THR A 1 184 ? 2.374 -4.485 -26.689 1.00 86.25 184 THR A CA 1
ATOM 1329 C C . THR A 1 184 ? 1.116 -3.629 -26.559 1.00 86.25 184 THR A C 1
ATOM 1331 O O . THR A 1 184 ? 0.162 -4.030 -25.895 1.00 86.25 184 THR A O 1
ATOM 1334 N N . VAL A 1 185 ? 1.064 -2.481 -27.242 1.00 86.19 185 VAL A N 1
ATOM 1335 C CA . VAL A 1 185 ? -0.101 -1.578 -27.231 1.00 86.19 185 VAL A CA 1
ATOM 1336 C C . VAL A 1 185 ? -1.360 -2.279 -27.745 1.00 86.19 185 VAL A C 1
ATOM 1338 O O . VAL A 1 185 ? -2.410 -2.201 -27.103 1.00 86.19 185 VAL A O 1
ATOM 1341 N N . VAL A 1 186 ? -1.257 -2.993 -28.870 1.00 87.75 186 VAL A N 1
ATOM 1342 C CA . VAL A 1 186 ? -2.383 -3.735 -29.463 1.00 87.75 186 VAL A CA 1
ATOM 1343 C C . VAL A 1 186 ? -2.891 -4.813 -28.508 1.00 87.75 186 VAL A C 1
ATOM 1345 O O . VAL A 1 186 ? -4.097 -4.938 -28.297 1.00 87.75 186 VAL A O 1
ATOM 1348 N N . THR A 1 187 ? -1.984 -5.553 -27.876 1.00 84.19 187 THR A N 1
ATOM 1349 C CA . THR A 1 187 ? -2.350 -6.661 -26.986 1.00 84.19 187 THR A CA 1
ATOM 1350 C C . THR A 1 187 ? -2.980 -6.167 -25.693 1.00 84.19 187 THR A C 1
ATOM 1352 O O . THR A 1 187 ? -4.002 -6.703 -25.269 1.00 84.19 187 THR A O 1
ATOM 1355 N N . LEU A 1 188 ? -2.455 -5.093 -25.099 1.00 83.25 188 LEU A N 1
ATOM 1356 C CA . LEU A 1 188 ? -3.073 -4.463 -23.930 1.00 83.25 188 LEU A CA 1
ATOM 1357 C C . LEU A 1 188 ? -4.461 -3.892 -24.256 1.00 83.25 188 LEU A C 1
ATOM 1359 O O . LEU A 1 188 ? -5.380 -3.987 -23.439 1.00 83.25 188 LEU A O 1
ATOM 1363 N N . ALA A 1 189 ? -4.645 -3.330 -25.456 1.00 80.00 189 ALA A N 1
ATOM 1364 C CA . ALA A 1 189 ? -5.953 -2.872 -25.915 1.00 80.00 189 ALA A CA 1
ATOM 1365 C C . ALA A 1 189 ? -6.939 -4.042 -26.084 1.00 80.00 189 ALA A C 1
ATOM 1367 O O . ALA A 1 189 ? -8.085 -3.937 -25.639 1.00 80.00 189 ALA A O 1
ATOM 1368 N N . ALA A 1 190 ? -6.491 -5.164 -26.656 1.00 82.06 190 ALA A N 1
ATOM 1369 C CA . ALA A 1 190 ? -7.294 -6.375 -26.813 1.00 82.06 190 ALA A CA 1
ATOM 1370 C C . ALA A 1 190 ? -7.679 -6.993 -25.458 1.00 82.06 190 ALA A C 1
ATOM 1372 O O . ALA A 1 190 ? -8.859 -7.249 -25.216 1.00 82.06 190 ALA A O 1
ATOM 1373 N N . LEU A 1 191 ? -6.724 -7.146 -24.533 1.00 79.56 191 LEU A N 1
ATOM 1374 C CA . LEU A 1 191 ? -6.988 -7.617 -23.169 1.00 79.56 191 LEU A CA 1
ATOM 1375 C C . LEU A 1 191 ? -7.967 -6.698 -22.429 1.00 79.56 191 LEU A C 1
ATOM 1377 O O . LEU A 1 191 ? -8.872 -7.178 -21.747 1.00 79.56 191 LEU A O 1
ATOM 1381 N N . GLY A 1 192 ? -7.853 -5.380 -22.613 1.00 70.88 192 GLY A N 1
ATOM 1382 C CA . GLY A 1 192 ? -8.792 -4.413 -22.042 1.00 70.88 192 GLY A CA 1
ATOM 1383 C C . GLY A 1 192 ? -10.199 -4.484 -22.624 1.00 70.88 192 GLY A C 1
ATOM 1384 O O . GLY A 1 192 ? -11.179 -4.311 -21.893 1.00 70.88 192 GLY A O 1
ATOM 1385 N N . ALA A 1 193 ? -10.319 -4.758 -23.923 1.00 73.88 193 ALA A N 1
ATOM 1386 C CA . ALA A 1 193 ? -11.607 -4.975 -24.572 1.00 73.88 193 ALA A CA 1
ATOM 1387 C C . ALA A 1 193 ? -12.271 -6.267 -24.067 1.00 73.88 193 ALA A C 1
ATOM 1389 O O . ALA A 1 193 ? -13.444 -6.244 -23.687 1.00 73.88 193 ALA A O 1
ATOM 1390 N N . LEU A 1 194 ? -11.506 -7.358 -23.966 1.00 70.94 194 LEU A N 1
ATOM 1391 C CA . LEU A 1 194 ? -11.977 -8.653 -23.463 1.00 70.94 194 LEU A CA 1
ATOM 1392 C C . LEU A 1 194 ? -12.363 -8.593 -21.976 1.00 70.94 194 LEU A C 1
ATOM 1394 O O . LEU A 1 194 ? -13.438 -9.057 -21.600 1.00 70.94 194 LEU A O 1
ATOM 1398 N N . GLY A 1 195 ? -11.555 -7.940 -21.134 1.00 62.03 195 GLY A N 1
ATOM 1399 C CA . GLY A 1 195 ? -11.864 -7.730 -19.713 1.00 62.03 195 GLY A CA 1
ATOM 1400 C C . GLY A 1 195 ? -13.045 -6.778 -19.471 1.00 62.03 195 GLY A C 1
ATOM 1401 O O . GLY A 1 195 ? -13.685 -6.820 -18.420 1.00 62.03 195 GLY A O 1
ATOM 1402 N N . GLY A 1 196 ? -13.365 -5.919 -20.444 1.00 55.34 196 GLY A N 1
ATOM 1403 C CA . GLY A 1 196 ? -14.498 -4.997 -20.395 1.00 55.34 196 GLY A CA 1
ATOM 1404 C C . GLY A 1 196 ? -15.830 -5.594 -20.859 1.00 55.34 196 GLY A C 1
ATOM 1405 O O . GLY A 1 196 ? -16.870 -5.143 -20.376 1.00 55.34 196 GLY A O 1
ATOM 1406 N N . GLY A 1 197 ? -15.798 -6.582 -21.759 1.00 45.12 197 GLY A N 1
ATOM 1407 C CA . GLY A 1 197 ? -16.978 -7.173 -22.403 1.00 45.12 197 GLY A CA 1
ATOM 1408 C C . GLY A 1 197 ? -17.798 -8.135 -21.534 1.00 45.12 197 GLY A C 1
ATOM 1409 O O . GLY A 1 197 ? -18.967 -8.359 -21.824 1.00 45.12 197 GLY A O 1
ATOM 1410 N N . GLY A 1 198 ? -17.237 -8.656 -20.438 1.00 43.50 198 GLY A N 1
ATOM 1411 C CA . GLY A 1 198 ? -17.930 -9.601 -19.546 1.00 43.50 198 GLY A CA 1
ATOM 1412 C C . GLY A 1 198 ? -18.918 -8.976 -18.549 1.00 43.50 198 GLY A C 1
ATOM 1413 O O . GLY A 1 198 ? -19.608 -9.699 -17.837 1.00 43.50 198 GLY A O 1
ATOM 1414 N N . GLY A 1 199 ? -18.993 -7.644 -18.460 1.00 40.41 199 GLY A N 1
ATOM 1415 C CA . GLY A 1 199 ? -19.939 -6.941 -17.590 1.00 40.41 199 GLY A CA 1
ATOM 1416 C C . GLY A 1 199 ? -20.961 -6.184 -18.425 1.00 40.41 199 GLY A C 1
ATOM 1417 O O . GLY A 1 199 ? -20.620 -5.132 -18.960 1.00 40.41 199 GLY A O 1
ATOM 1418 N N . GLY A 1 200 ? -22.189 -6.704 -18.523 1.00 35.44 200 GLY A N 1
ATOM 1419 C CA . GLY A 1 200 ? -23.307 -6.201 -19.339 1.00 35.44 200 GLY A CA 1
ATOM 1420 C C . GLY A 1 200 ? -23.811 -4.786 -19.013 1.00 35.44 200 GLY A C 1
ATOM 1421 O O . GLY A 1 200 ? -24.979 -4.587 -18.705 1.00 35.44 200 GLY A O 1
ATOM 1422 N N . GLY A 1 201 ? -22.949 -3.776 -19.096 1.00 34.88 201 GLY A N 1
ATOM 1423 C CA . GLY A 1 201 ? -23.301 -2.369 -18.950 1.00 34.88 201 GLY A CA 1
ATOM 1424 C C . GLY A 1 201 ? -22.632 -1.545 -20.040 1.00 34.88 201 GLY A C 1
ATOM 1425 O O . GLY A 1 201 ? -21.417 -1.344 -20.006 1.00 34.88 201 GLY A O 1
ATOM 1426 N N . GLY A 1 202 ? -23.435 -1.059 -20.990 1.00 35.34 202 GLY A N 1
ATOM 1427 C CA . GLY A 1 202 ? -23.016 -0.251 -22.135 1.00 35.34 202 GLY A CA 1
ATOM 1428 C C . GLY A 1 202 ? -22.235 1.001 -21.737 1.00 35.34 202 GLY A C 1
ATOM 1429 O O . GLY A 1 202 ? -22.809 2.054 -21.502 1.00 35.34 202 GLY A O 1
ATOM 1430 N N . LEU A 1 203 ? -20.910 0.875 -21.671 1.00 41.50 203 LEU A N 1
ATOM 1431 C CA . LEU A 1 203 ? -19.921 1.950 -21.533 1.00 41.50 203 LEU A CA 1
ATOM 1432 C C . LEU A 1 203 ? -18.620 1.499 -22.234 1.00 41.50 203 LEU A C 1
ATOM 1434 O O . LEU A 1 203 ? -17.530 1.547 -21.660 1.00 41.50 203 LEU A O 1
ATOM 1438 N N . ALA A 1 204 ? -18.739 1.022 -23.477 1.00 39.12 204 ALA A N 1
ATOM 1439 C CA . ALA A 1 204 ? -17.634 0.458 -24.260 1.00 39.12 204 ALA A CA 1
ATOM 1440 C C . ALA A 1 204 ? -16.560 1.494 -24.666 1.00 39.12 204 ALA A C 1
ATOM 1442 O O . ALA A 1 204 ? -15.417 1.134 -24.917 1.00 39.12 204 ALA A O 1
ATOM 1443 N N . ALA A 1 205 ? -16.866 2.795 -24.652 1.00 39.66 205 ALA A N 1
ATOM 1444 C CA . ALA A 1 205 ? -15.978 3.813 -25.228 1.00 39.66 205 ALA A CA 1
ATOM 1445 C C . ALA A 1 205 ? -14.957 4.456 -24.260 1.00 39.66 205 ALA A C 1
ATOM 1447 O O . ALA A 1 205 ? -14.148 5.272 -24.686 1.00 39.66 205 ALA A O 1
ATOM 1448 N N . ARG A 1 206 ? -14.967 4.148 -22.950 1.00 41.22 206 ARG A N 1
ATOM 1449 C CA . ARG A 1 206 ? -14.121 4.863 -21.956 1.00 41.22 206 ARG A CA 1
ATOM 1450 C C . ARG A 1 206 ? -13.036 4.030 -21.271 1.00 41.22 206 ARG A C 1
ATOM 1452 O O . ARG A 1 206 ? -12.364 4.534 -20.374 1.00 41.22 206 ARG A O 1
ATOM 1459 N N . ARG A 1 207 ? -12.861 2.764 -21.650 1.00 47.75 207 ARG A N 1
ATOM 1460 C CA . ARG A 1 207 ? -11.938 1.839 -20.970 1.00 47.75 207 ARG A CA 1
ATOM 1461 C C . ARG A 1 207 ? -10.561 1.605 -21.624 1.00 47.75 207 ARG A C 1
ATOM 1463 O O . ARG A 1 207 ? -9.654 1.333 -20.839 1.00 47.75 207 ARG A O 1
ATOM 1470 N N . PRO A 1 208 ? -10.310 1.805 -22.939 1.00 42.41 208 PRO A N 1
ATOM 1471 C CA . PRO A 1 208 ? -8.970 1.548 -23.487 1.00 42.41 208 PRO A CA 1
ATOM 1472 C C . PRO A 1 208 ? -7.908 2.533 -22.960 1.00 42.41 208 PRO A C 1
ATOM 1474 O O . PRO A 1 208 ? -6.757 2.159 -22.754 1.00 42.41 208 PRO A O 1
ATOM 1477 N N . ALA A 1 209 ? -8.300 3.760 -22.594 1.00 37.06 209 ALA A N 1
ATOM 1478 C CA . ALA A 1 209 ? -7.390 4.742 -21.996 1.00 37.06 209 ALA A CA 1
ATOM 1479 C C . ALA A 1 209 ? -6.874 4.340 -20.598 1.00 37.06 209 ALA A C 1
ATOM 1481 O O . ALA A 1 209 ? -5.832 4.816 -20.163 1.00 37.06 209 ALA A O 1
ATOM 1482 N N . ARG A 1 210 ? -7.579 3.457 -19.877 1.00 46.12 210 ARG A N 1
ATOM 1483 C CA . ARG A 1 210 ? -7.220 3.077 -18.500 1.00 46.12 210 ARG A CA 1
ATOM 1484 C C . ARG A 1 210 ? -6.152 1.985 -18.431 1.00 46.12 210 ARG A C 1
ATOM 1486 O O . ARG A 1 210 ? -5.523 1.845 -17.390 1.00 46.12 210 ARG A O 1
ATOM 1493 N N . HIS A 1 211 ? -5.964 1.226 -19.509 1.00 43.78 211 HIS A N 1
ATOM 1494 C CA . HIS A 1 211 ? -4.903 0.220 -19.620 1.00 43.78 211 HIS A CA 1
ATOM 1495 C C . HIS A 1 211 ? -3.645 0.793 -20.272 1.00 43.78 211 HIS A C 1
ATOM 1497 O O . HIS A 1 211 ? -2.550 0.468 -19.836 1.00 43.78 211 HIS A O 1
ATOM 1503 N N . LEU A 1 212 ? -3.788 1.752 -21.193 1.00 41.78 212 LEU A N 1
ATOM 1504 C CA . LEU A 1 212 ? -2.651 2.490 -21.760 1.00 41.78 212 LEU A CA 1
ATOM 1505 C C . LEU A 1 212 ? -1.959 3.424 -20.746 1.00 41.78 212 LEU A C 1
ATOM 1507 O O . LEU A 1 212 ? -0.760 3.649 -20.839 1.00 41.78 212 LEU A O 1
ATOM 1511 N N . LEU A 1 213 ? -2.693 3.938 -19.751 1.00 42.88 213 LEU A N 1
ATOM 1512 C CA . LEU A 1 213 ? -2.158 4.745 -18.636 1.00 42.88 213 LEU A CA 1
ATOM 1513 C C . LEU A 1 213 ? -1.949 3.931 -17.342 1.00 42.88 213 LEU A C 1
ATOM 1515 O O . LEU A 1 213 ? -1.604 4.484 -16.299 1.00 42.88 213 LEU A O 1
ATOM 1519 N N . GLY A 1 214 ? -2.177 2.617 -17.392 1.00 40.22 214 GLY A N 1
ATOM 1520 C CA . GLY A 1 214 ? -2.297 1.733 -16.232 1.00 40.22 214 GLY A CA 1
ATOM 1521 C C . GLY A 1 214 ? -0.991 1.288 -15.573 1.00 40.22 214 GLY A C 1
ATOM 1522 O O . GLY A 1 214 ? -1.045 0.375 -14.763 1.00 40.22 214 GLY A O 1
ATOM 1523 N N . GLY A 1 215 ? 0.151 1.915 -15.873 1.00 38.88 215 GLY A N 1
ATOM 1524 C CA . GLY A 1 215 ? 1.402 1.716 -15.127 1.00 38.88 215 GLY A CA 1
ATOM 1525 C C . GLY A 1 215 ? 1.486 2.527 -13.826 1.00 38.88 215 GLY A C 1
ATOM 1526 O O . GLY A 1 215 ? 2.417 2.348 -13.049 1.00 38.88 215 GLY A O 1
ATOM 1527 N N . VAL A 1 216 ? 0.539 3.437 -13.559 1.00 38.50 216 VAL A N 1
ATOM 1528 C CA . VAL A 1 216 ? 0.567 4.299 -12.367 1.00 38.50 216 VAL A CA 1
ATOM 1529 C C . VAL A 1 216 ? -0.852 4.533 -11.834 1.00 38.50 216 VAL A C 1
ATOM 1531 O O . VAL A 1 216 ? -1.665 5.217 -12.449 1.00 38.50 216 VAL A O 1
ATOM 1534 N N . GLY A 1 217 ? -1.133 4.010 -10.637 1.00 34.91 217 GLY A N 1
ATOM 1535 C CA . GLY A 1 217 ? -2.203 4.500 -9.761 1.00 34.91 217 GLY A CA 1
ATOM 1536 C C . GLY A 1 217 ? -3.573 3.826 -9.897 1.00 34.91 217 GLY A C 1
ATOM 1537 O O . GLY A 1 217 ? -4.491 4.364 -10.516 1.00 34.91 217 GLY A O 1
ATOM 1538 N N . HIS A 1 218 ? -3.773 2.711 -9.190 1.00 33.84 218 HIS A N 1
ATOM 1539 C CA . HIS A 1 218 ? -5.111 2.214 -8.851 1.00 33.84 218 HIS A CA 1
ATOM 1540 C C . HIS A 1 218 ? -5.446 2.559 -7.396 1.00 33.84 218 HIS A C 1
ATOM 1542 O O . HIS A 1 218 ? -4.921 1.970 -6.462 1.00 33.84 218 HIS A O 1
ATOM 1548 N N . GLY A 1 219 ? -6.329 3.543 -7.204 1.00 31.14 219 GLY A N 1
ATOM 1549 C CA . GLY A 1 219 ? -6.762 3.956 -5.869 1.00 31.14 219 GLY A CA 1
ATOM 1550 C C . GLY A 1 219 ? -7.829 5.044 -5.875 1.00 31.14 219 GLY A C 1
ATOM 1551 O O . GLY A 1 219 ? -7.662 6.076 -5.235 1.00 31.14 219 GLY A O 1
ATOM 1552 N N . ARG A 1 220 ? -8.928 4.864 -6.618 1.00 31.12 220 ARG A N 1
ATOM 1553 C CA . ARG A 1 220 ? -10.138 5.688 -6.436 1.00 31.12 220 ARG A CA 1
ATOM 1554 C C . ARG A 1 220 ? -11.399 4.836 -6.553 1.00 31.12 220 ARG A C 1
ATOM 1556 O O . ARG A 1 220 ? -12.008 4.747 -7.618 1.00 31.12 220 ARG A O 1
ATOM 1563 N N . HIS A 1 221 ? -11.820 4.265 -5.425 1.00 29.64 221 HIS A N 1
ATOM 1564 C CA . HIS A 1 221 ? -13.195 3.815 -5.230 1.00 29.64 221 HIS A CA 1
ATOM 1565 C C . HIS A 1 221 ? -14.126 5.034 -5.264 1.00 29.64 221 HIS A C 1
ATOM 1567 O O . HIS A 1 221 ? -14.206 5.816 -4.318 1.00 29.64 221 HIS A O 1
ATOM 1573 N N . ARG A 1 222 ? -14.856 5.215 -6.369 1.00 29.78 222 ARG A N 1
ATOM 1574 C CA . ARG A 1 222 ? -16.016 6.112 -6.396 1.00 29.78 222 ARG A CA 1
ATOM 1575 C C . ARG A 1 222 ? -17.165 5.425 -5.658 1.00 29.78 222 ARG A C 1
ATOM 1577 O O . ARG A 1 222 ? -17.894 4.640 -6.257 1.00 29.78 222 ARG A O 1
ATOM 1584 N N . ARG A 1 223 ? -17.357 5.747 -4.374 1.00 28.94 223 ARG A N 1
ATOM 1585 C CA . ARG A 1 223 ? -18.640 5.502 -3.699 1.00 28.94 223 ARG A CA 1
ATOM 1586 C C . ARG A 1 223 ? -19.718 6.319 -4.417 1.00 28.94 223 ARG A C 1
ATOM 1588 O O . ARG A 1 223 ? -19.671 7.550 -4.432 1.00 28.94 223 ARG A O 1
ATOM 1595 N N . ARG A 1 224 ? -20.670 5.624 -5.044 1.00 27.42 224 ARG A N 1
ATOM 1596 C CA . ARG A 1 224 ? -21.912 6.209 -5.559 1.00 27.42 224 ARG A CA 1
ATOM 1597 C C . ARG A 1 224 ? -22.675 6.810 -4.377 1.00 27.42 224 ARG A C 1
ATOM 1599 O O . ARG A 1 224 ? -23.112 6.082 -3.494 1.00 27.42 224 ARG A O 1
ATOM 1606 N N . ARG A 1 225 ? -22.834 8.133 -4.353 1.00 27.69 225 ARG A N 1
ATOM 1607 C CA . ARG A 1 225 ? -23.797 8.800 -3.471 1.00 27.69 225 ARG A CA 1
ATOM 1608 C C . ARG A 1 225 ? -25.182 8.665 -4.106 1.00 27.69 225 ARG A C 1
ATOM 1610 O O . ARG A 1 225 ? -25.394 9.189 -5.197 1.00 27.69 225 ARG A O 1
ATOM 1617 N N . ARG A 1 226 ? -26.109 7.970 -3.440 1.00 27.38 226 ARG A N 1
ATOM 1618 C CA . ARG A 1 226 ? -27.550 8.160 -3.665 1.00 27.38 226 ARG A CA 1
ATOM 1619 C C . ARG A 1 226 ? -27.895 9.561 -3.156 1.00 27.38 226 ARG A C 1
ATOM 1621 O O . ARG A 1 226 ? -27.651 9.866 -1.993 1.00 27.38 226 ARG A O 1
ATOM 1628 N N . ALA A 1 227 ? -28.387 10.421 -4.041 1.00 27.23 227 ALA A N 1
ATOM 1629 C CA . ALA A 1 227 ? -28.899 11.736 -3.684 1.00 27.23 227 ALA A CA 1
ATOM 1630 C C . ALA A 1 227 ? -30.384 11.601 -3.327 1.00 27.23 227 ALA A C 1
ATOM 1632 O O . ALA A 1 227 ? -31.190 11.197 -4.163 1.00 27.23 227 ALA A O 1
ATOM 1633 N N . VAL A 1 228 ? -30.726 11.930 -2.083 1.00 27.75 228 VAL A N 1
ATOM 1634 C CA . VAL A 1 228 ? -32.104 12.172 -1.648 1.00 27.75 228 VAL A CA 1
ATOM 1635 C C . VAL A 1 228 ? -32.521 13.541 -2.181 1.00 27.75 228 VAL A C 1
ATOM 1637 O O . VAL A 1 228 ? -31.832 14.540 -1.983 1.00 27.75 228 VAL A O 1
ATOM 1640 N N . ARG A 1 229 ? -33.639 13.564 -2.904 1.00 26.80 229 ARG A N 1
ATOM 1641 C CA . ARG A 1 229 ? -34.248 14.745 -3.517 1.00 26.80 229 ARG A CA 1
ATOM 1642 C C . ARG A 1 229 ? -35.083 15.466 -2.451 1.00 26.80 229 ARG A C 1
ATOM 1644 O O . ARG A 1 229 ? -36.075 14.913 -1.990 1.00 26.80 229 ARG A O 1
ATOM 1651 N N . ARG A 1 230 ? -34.722 16.697 -2.079 1.00 26.30 230 ARG A N 1
ATOM 1652 C CA . ARG A 1 230 ? -35.637 17.648 -1.421 1.00 26.30 230 ARG A CA 1
ATOM 1653 C C . ARG A 1 230 ? -35.620 18.959 -2.200 1.00 26.30 230 ARG A C 1
ATOM 1655 O O . ARG A 1 230 ? -34.557 19.449 -2.565 1.00 26.30 230 ARG A O 1
ATOM 1662 N N . GLY A 1 231 ? -36.818 19.419 -2.553 1.00 26.84 231 GLY A N 1
ATOM 1663 C CA . GLY A 1 231 ? -37.058 20.528 -3.469 1.00 26.84 231 GLY A CA 1
ATOM 1664 C C . GLY A 1 231 ? -36.764 21.907 -2.885 1.00 26.84 231 GLY A C 1
ATOM 1665 O O . GLY A 1 231 ? -36.654 22.076 -1.675 1.00 26.84 231 GLY A O 1
ATOM 1666 N N . GLY A 1 232 ? -36.683 22.890 -3.783 1.00 28.25 232 GLY A N 1
ATOM 1667 C CA . GLY A 1 232 ? -36.613 24.306 -3.434 1.00 28.25 232 GLY A CA 1
ATOM 1668 C C . GLY A 1 232 ? -35.952 25.159 -4.516 1.00 28.25 232 GLY A C 1
ATOM 1669 O O . GLY A 1 232 ? -34.741 25.291 -4.516 1.00 28.25 232 GLY A O 1
ATOM 1670 N N . ARG A 1 233 ? -36.788 25.695 -5.417 1.00 27.67 233 ARG A N 1
ATOM 1671 C CA . ARG A 1 233 ? -36.661 26.891 -6.285 1.00 27.67 233 ARG A CA 1
ATOM 1672 C C . ARG A 1 233 ? -35.323 27.224 -6.977 1.00 27.67 233 ARG A C 1
ATOM 1674 O O . ARG A 1 233 ? -34.296 27.491 -6.371 1.00 27.67 233 ARG A O 1
ATOM 1681 N N . ILE A 1 234 ? -35.438 27.331 -8.300 1.00 27.33 234 ILE A N 1
ATOM 1682 C CA . ILE A 1 234 ? -34.442 27.795 -9.267 1.00 27.33 234 ILE A CA 1
ATOM 1683 C C . ILE A 1 234 ? -34.432 29.333 -9.281 1.00 27.33 234 ILE A C 1
ATOM 1685 O O . ILE A 1 234 ? -35.479 29.946 -9.474 1.00 27.33 234 ILE A O 1
ATOM 1689 N N . VAL A 1 235 ? -33.251 29.937 -9.135 1.00 30.25 235 VAL A N 1
ATOM 1690 C CA . VAL A 1 235 ? -32.962 31.340 -9.488 1.00 30.25 235 VAL A CA 1
ATOM 1691 C C . VAL A 1 235 ? -31.772 31.318 -10.463 1.00 30.25 235 VAL A C 1
ATOM 1693 O O . VAL A 1 235 ? -30.813 30.587 -10.199 1.00 30.25 235 VAL A O 1
ATOM 1696 N N . PRO A 1 236 ? -31.813 32.025 -11.609 1.00 29.27 236 PRO A N 1
ATOM 1697 C CA . PRO A 1 236 ? -30.781 31.909 -12.637 1.00 29.27 236 PRO A CA 1
ATOM 1698 C C . PRO A 1 236 ? -29.507 32.679 -12.259 1.00 29.27 236 PRO A C 1
ATOM 1700 O O . PRO A 1 236 ? -29.555 33.850 -11.892 1.00 29.27 236 PRO A O 1
ATOM 1703 N N . ALA A 1 237 ? -28.356 32.013 -12.382 1.00 29.00 237 ALA A N 1
ATOM 1704 C CA . ALA A 1 237 ? -27.037 32.606 -12.190 1.00 29.00 237 ALA A CA 1
ATOM 1705 C C . ALA A 1 237 ? -26.604 33.401 -13.435 1.00 29.00 237 ALA A C 1
ATOM 1707 O O . ALA A 1 237 ? -26.616 32.886 -14.556 1.00 29.00 237 ALA A O 1
ATOM 1708 N N . SER A 1 238 ? -26.209 34.655 -13.225 1.00 28.62 238 SER A N 1
ATOM 1709 C CA . SER A 1 238 ? -25.592 35.534 -14.216 1.00 28.62 238 SER A CA 1
ATOM 1710 C C . SER A 1 238 ? -24.148 35.108 -14.541 1.00 28.62 238 SER A C 1
ATOM 1712 O O . SER A 1 238 ? -23.439 34.515 -13.730 1.00 28.62 238 SER A O 1
ATOM 1714 N N . LYS A 1 239 ? -23.757 35.370 -15.794 1.00 30.39 239 LYS A N 1
ATOM 1715 C CA . LYS A 1 239 ? -22.550 34.906 -16.504 1.00 30.39 239 LYS A CA 1
ATOM 1716 C C . LYS A 1 239 ? -21.216 35.325 -15.845 1.00 30.39 239 LYS A C 1
ATOM 1718 O O . LYS A 1 239 ? -21.138 36.428 -15.310 1.00 30.39 239 LYS A O 1
ATOM 1723 N N . PRO A 1 240 ? -20.135 34.529 -15.985 1.00 30.25 240 PRO A N 1
ATOM 1724 C CA . PRO A 1 240 ? -18.787 34.929 -15.584 1.00 30.25 240 PRO A CA 1
ATOM 1725 C C . PRO A 1 240 ? -18.122 35.832 -16.639 1.00 30.25 240 PRO A C 1
ATOM 1727 O O . PRO A 1 240 ? -18.129 35.515 -17.830 1.00 30.25 240 PRO A O 1
ATOM 1730 N N . LEU A 1 241 ? -17.541 36.952 -16.194 1.00 30.14 241 LEU A N 1
ATOM 1731 C CA . LEU A 1 241 ? -16.720 37.842 -17.021 1.00 30.14 241 LEU A CA 1
ATOM 1732 C C . LEU A 1 241 ? -15.341 37.228 -17.310 1.00 30.14 241 LEU A C 1
ATOM 1734 O O . LEU A 1 241 ? -14.705 36.630 -16.444 1.00 30.14 241 LEU A O 1
ATOM 1738 N N . ALA A 1 242 ? -14.909 37.424 -18.553 1.00 28.59 242 ALA A N 1
ATOM 1739 C CA . ALA A 1 242 ? -13.657 36.978 -19.141 1.00 28.59 242 ALA A CA 1
ATOM 1740 C C . ALA A 1 242 ? -12.435 37.774 -18.647 1.00 28.59 242 ALA A C 1
ATOM 1742 O O . ALA A 1 242 ? -12.495 38.989 -18.469 1.00 28.59 242 ALA A O 1
ATOM 1743 N N . THR A 1 243 ? -11.301 37.089 -18.510 1.00 27.81 243 THR A N 1
ATOM 1744 C CA . THR A 1 243 ? -9.961 37.670 -18.366 1.00 27.81 243 THR A CA 1
ATOM 1745 C C . THR A 1 243 ? -9.316 37.857 -19.746 1.00 27.81 243 THR A C 1
ATOM 1747 O O . THR A 1 243 ? -9.296 36.901 -20.525 1.00 27.81 243 THR A O 1
ATOM 1750 N N . PRO A 1 244 ? -8.751 39.033 -20.083 1.00 31.12 244 PRO A N 1
ATOM 1751 C CA . PRO A 1 244 ? -7.994 39.190 -21.315 1.00 31.12 244 PRO A CA 1
ATOM 1752 C C . PRO A 1 244 ? -6.485 39.039 -21.084 1.00 31.12 244 PRO A C 1
ATOM 1754 O O . PRO A 1 244 ? -5.899 39.585 -20.150 1.00 31.12 244 PRO A O 1
ATOM 1757 N N . HIS A 1 245 ? -5.863 38.305 -22.003 1.00 27.64 245 HIS A N 1
ATOM 1758 C CA . HIS A 1 245 ? -4.430 38.290 -22.266 1.00 27.64 245 HIS A CA 1
ATOM 1759 C C . HIS A 1 245 ? -3.975 39.615 -22.895 1.00 27.64 245 HIS A C 1
ATOM 1761 O O . HIS A 1 245 ? -4.679 40.147 -23.753 1.00 27.64 245 HIS A O 1
ATOM 1767 N N . TYR A 1 246 ? -2.754 40.076 -22.604 1.00 26.48 246 TYR A N 1
ATOM 1768 C CA . TYR A 1 246 ? -2.031 40.939 -23.542 1.00 26.48 246 TYR A CA 1
ATOM 1769 C C . TYR A 1 246 ? -0.517 40.690 -23.564 1.00 26.48 246 TYR A C 1
ATOM 1771 O O . TYR A 1 246 ? 0.136 40.440 -22.554 1.00 26.48 246 TYR A O 1
ATOM 1779 N N . ARG A 1 247 ? -0.018 40.719 -24.805 1.00 23.39 247 ARG A N 1
ATOM 1780 C CA . ARG A 1 247 ? 1.356 40.554 -25.288 1.00 23.39 247 ARG A CA 1
ATOM 1781 C C . ARG A 1 247 ? 2.220 41.777 -24.970 1.00 23.39 247 ARG A C 1
ATOM 1783 O O . ARG A 1 247 ? 1.764 42.908 -25.095 1.00 23.39 247 ARG A O 1
ATOM 1790 N N . LEU A 1 248 ? 3.500 41.519 -24.711 1.00 24.89 248 LEU A N 1
ATOM 1791 C CA . LEU A 1 248 ? 4.590 42.496 -24.740 1.00 24.89 248 LEU A CA 1
ATOM 1792 C C . LEU A 1 248 ? 4.808 43.062 -26.153 1.00 24.89 248 LEU A C 1
ATOM 1794 O O . LEU A 1 248 ? 4.841 42.310 -27.130 1.00 24.89 248 LEU A O 1
ATOM 1798 N N . LYS A 1 249 ? 5.046 44.375 -26.236 1.00 21.81 249 LYS A N 1
ATOM 1799 C CA . LYS A 1 249 ? 5.640 45.042 -27.400 1.00 21.81 249 LYS A CA 1
ATOM 1800 C C . LYS A 1 249 ? 6.710 46.017 -26.905 1.00 21.81 249 LYS A C 1
ATOM 1802 O O . LYS A 1 249 ? 6.414 46.932 -26.146 1.00 21.81 249 LYS A O 1
ATOM 1807 N N . VAL A 1 250 ? 7.952 45.770 -27.310 1.00 29.36 250 VAL A N 1
ATOM 1808 C CA . VAL A 1 250 ? 9.109 46.647 -27.094 1.00 29.36 250 VAL A CA 1
ATOM 1809 C C . VAL A 1 250 ? 9.005 47.836 -28.047 1.00 29.36 250 VAL A C 1
ATOM 1811 O O . VAL A 1 250 ? 8.759 47.628 -29.235 1.00 29.36 250 VAL A O 1
ATOM 1814 N N . VAL A 1 251 ? 9.234 49.056 -27.551 1.00 26.27 251 VAL A N 1
ATOM 1815 C CA . VAL A 1 251 ? 9.584 50.221 -28.379 1.00 26.27 251 VAL A CA 1
ATOM 1816 C C . VAL A 1 251 ? 10.694 51.015 -27.684 1.00 26.27 251 VAL A C 1
ATOM 1818 O O . VAL A 1 251 ? 10.667 51.245 -26.479 1.00 26.27 251 VAL A O 1
ATOM 1821 N N . SER A 1 252 ? 11.700 51.353 -28.480 1.00 26.72 252 SER A N 1
ATOM 1822 C CA . SER A 1 252 ? 12.974 52.003 -28.178 1.00 26.72 252 SER A CA 1
ATOM 1823 C C . SER A 1 252 ? 12.902 53.529 -27.998 1.00 26.72 252 SER A C 1
ATOM 1825 O O . SER A 1 252 ? 12.110 54.171 -28.675 1.00 26.72 252 SER A O 1
ATOM 1827 N N . ARG A 1 253 ? 13.832 54.055 -27.174 1.00 28.17 253 ARG A N 1
ATOM 1828 C CA . ARG A 1 253 ? 14.514 55.383 -27.170 1.00 28.17 253 ARG A CA 1
ATOM 1829 C C . ARG A 1 253 ? 13.756 56.638 -27.633 1.00 28.17 253 ARG A C 1
ATOM 1831 O O . ARG A 1 253 ? 13.451 56.735 -28.812 1.00 28.17 253 ARG A O 1
ATOM 1838 N N . VAL A 1 254 ? 13.782 57.686 -26.792 1.00 30.11 254 VAL A N 1
ATOM 1839 C CA . VAL A 1 254 ? 14.091 59.085 -27.184 1.00 30.11 254 VAL A CA 1
ATOM 1840 C C . VAL A 1 254 ? 14.846 59.790 -26.036 1.00 30.11 254 VAL A C 1
ATOM 1842 O O . VAL A 1 254 ? 14.639 59.483 -24.866 1.00 30.11 254 VAL A O 1
ATOM 1845 N N . SER A 1 255 ? 15.759 60.685 -26.412 1.00 27.61 255 SER A N 1
ATOM 1846 C CA . SER A 1 255 ? 16.804 61.389 -25.654 1.00 27.61 255 SER A CA 1
ATOM 1847 C C . SER A 1 255 ? 16.655 62.928 -25.720 1.00 27.61 255 SER A C 1
ATOM 1849 O O . SER A 1 255 ? 16.151 63.417 -26.728 1.00 27.61 255 SER A O 1
ATOM 1851 N N . GLY A 1 256 ? 17.211 63.664 -24.734 1.00 28.16 256 GLY A N 1
ATOM 1852 C CA . GLY A 1 256 ? 17.485 65.132 -24.725 1.00 28.16 256 GLY A CA 1
ATOM 1853 C C . GLY A 1 256 ? 16.509 65.962 -23.865 1.00 28.16 256 GLY A C 1
ATOM 1854 O O . GLY A 1 256 ? 15.320 65.686 -23.925 1.00 28.16 256 GLY A O 1
ATOM 1855 N N . LEU A 1 257 ? 16.842 66.971 -23.037 1.00 30.53 257 LEU A N 1
ATOM 1856 C CA . LEU A 1 257 ? 17.980 67.890 -22.740 1.00 30.53 257 LEU A CA 1
ATOM 1857 C C . LEU A 1 257 ? 17.631 68.623 -21.376 1.00 30.53 257 LEU A C 1
ATOM 1859 O O . LEU A 1 257 ? 16.565 68.321 -20.843 1.00 30.53 257 LEU A O 1
ATOM 1863 N N . PRO A 1 258 ? 18.337 69.663 -20.847 1.00 34.31 258 PRO A N 1
ATOM 1864 C CA . PRO A 1 258 ? 19.615 69.703 -20.107 1.00 34.31 258 PRO A CA 1
ATOM 1865 C C . PRO A 1 258 ? 19.554 70.366 -18.679 1.00 34.31 258 PRO A C 1
ATOM 1867 O O . PRO A 1 258 ? 18.512 70.817 -18.219 1.00 34.31 258 PRO A O 1
ATOM 1870 N N . HIS A 1 259 ? 20.718 70.402 -18.004 1.00 31.45 259 HIS A N 1
ATOM 1871 C CA . HIS A 1 259 ? 21.076 70.761 -16.604 1.00 31.45 259 HIS A CA 1
ATOM 1872 C C . HIS A 1 259 ? 20.927 72.231 -16.125 1.00 31.45 259 HIS A C 1
ATOM 1874 O O . HIS A 1 259 ? 21.036 73.136 -16.946 1.00 31.45 259 HIS A O 1
ATOM 1880 N N . ALA A 1 260 ? 20.865 72.458 -14.788 1.00 30.12 260 ALA A N 1
ATOM 1881 C CA . ALA A 1 260 ? 21.890 73.136 -13.929 1.00 30.12 260 ALA A CA 1
ATOM 1882 C C . ALA A 1 260 ? 21.394 73.307 -12.441 1.00 30.12 260 ALA A C 1
ATOM 1884 O O . ALA A 1 260 ? 20.252 72.945 -12.169 1.00 30.12 260 ALA A O 1
ATOM 1885 N N . PRO A 1 261 ? 22.185 73.808 -11.456 1.00 36.97 261 PRO A N 1
ATOM 1886 C CA . PRO A 1 261 ? 23.043 73.025 -10.541 1.00 36.97 261 PRO A CA 1
ATOM 1887 C C . PRO A 1 261 ? 22.791 73.300 -9.030 1.00 36.97 261 PRO A C 1
ATOM 1889 O O . PRO A 1 261 ? 22.222 74.326 -8.680 1.00 36.97 261 PRO A O 1
ATOM 1892 N N . PHE A 1 262 ? 23.293 72.458 -8.114 1.00 28.45 262 PHE A N 1
ATOM 1893 C CA . PHE A 1 262 ? 23.547 72.853 -6.711 1.00 28.45 262 PHE A CA 1
ATOM 1894 C C . PHE A 1 262 ? 24.842 72.203 -6.174 1.00 28.45 262 PHE A C 1
ATOM 1896 O O . PHE A 1 262 ? 25.213 71.136 -6.665 1.00 28.45 262 PHE A O 1
ATOM 1903 N N . PRO A 1 263 ? 25.558 72.869 -5.244 1.00 32.56 263 PRO A N 1
ATOM 1904 C CA . PRO A 1 263 ? 26.989 72.693 -5.019 1.00 32.56 263 PRO A CA 1
ATOM 1905 C C . PRO A 1 263 ? 27.347 71.661 -3.941 1.00 32.56 263 PRO A C 1
ATOM 1907 O O . PRO A 1 263 ? 26.568 71.365 -3.035 1.00 32.56 263 PRO A O 1
ATOM 1910 N N . ASP A 1 264 ? 28.593 71.200 -4.029 1.00 32.69 264 ASP A N 1
ATOM 1911 C CA . ASP A 1 264 ? 29.316 70.382 -3.059 1.00 32.69 264 ASP A CA 1
ATOM 1912 C C . ASP A 1 264 ? 29.591 71.142 -1.753 1.00 32.69 264 ASP A C 1
ATOM 1914 O O . ASP A 1 264 ? 30.166 72.229 -1.803 1.00 32.69 264 ASP A O 1
ATOM 1918 N N . THR A 1 265 ? 29.273 70.563 -0.584 1.00 30.69 265 THR A N 1
ATOM 1919 C CA . THR A 1 265 ? 30.183 70.495 0.591 1.00 30.69 265 THR A CA 1
ATOM 1920 C C . THR A 1 265 ? 29.579 69.728 1.790 1.00 30.69 265 THR A C 1
ATOM 1922 O O . THR A 1 265 ? 28.612 70.153 2.405 1.00 30.69 265 THR A O 1
ATOM 1925 N N . VAL A 1 266 ? 30.236 68.610 2.134 1.00 32.09 266 VAL A N 1
ATOM 1926 C CA . VAL A 1 266 ? 30.678 68.176 3.483 1.00 32.09 266 VAL A CA 1
ATOM 1927 C C . VAL A 1 266 ? 29.646 68.041 4.627 1.00 32.09 266 VAL A C 1
ATOM 1929 O O . VAL A 1 266 ? 29.290 69.024 5.266 1.00 32.09 266 VAL A O 1
ATOM 1932 N N . TRP A 1 267 ? 29.361 66.791 5.044 1.00 28.47 267 TRP A N 1
ATOM 1933 C CA . TRP A 1 267 ? 29.420 66.379 6.466 1.00 28.47 267 TRP A CA 1
ATOM 1934 C C . TRP A 1 267 ? 29.600 64.851 6.635 1.00 28.47 267 TRP A C 1
ATOM 1936 O O . TRP A 1 267 ? 28.916 64.046 6.008 1.00 28.47 267 TRP A O 1
ATOM 1946 N N . SER A 1 268 ? 30.544 64.481 7.504 1.00 29.41 268 SER A N 1
ATOM 1947 C CA . SER A 1 268 ? 30.990 63.136 7.915 1.00 29.41 268 SER A CA 1
ATOM 1948 C C . SER A 1 268 ? 29.953 62.285 8.694 1.00 29.41 268 SER A C 1
ATOM 1950 O O . SER A 1 268 ? 28.955 62.811 9.185 1.00 29.41 268 SER A O 1
ATOM 1952 N N . PRO A 1 269 ? 30.185 60.964 8.876 1.00 43.22 269 PRO A N 1
ATOM 1953 C CA . PRO A 1 269 ? 29.203 60.030 9.420 1.00 43.22 269 PRO A CA 1
ATOM 1954 C C . PRO A 1 269 ? 29.270 59.962 10.952 1.00 43.22 269 PRO A C 1
ATOM 1956 O O . PRO A 1 269 ? 30.188 59.370 11.509 1.00 43.22 269 PRO A O 1
ATOM 1959 N N . ALA A 1 270 ? 28.285 60.532 11.646 1.00 37.34 270 ALA A N 1
ATOM 1960 C CA . ALA A 1 270 ? 28.011 60.238 13.055 1.00 37.34 270 ALA A CA 1
ATOM 1961 C C . ALA A 1 270 ? 26.636 60.790 13.458 1.00 37.34 270 ALA A C 1
ATOM 1963 O O . ALA A 1 270 ? 26.528 61.877 14.016 1.00 37.34 270 ALA A O 1
ATOM 1964 N N . LEU A 1 271 ? 25.573 60.027 13.208 1.00 38.50 271 LEU A N 1
ATOM 1965 C CA . LEU A 1 271 ? 24.329 60.184 13.958 1.00 38.50 271 LEU A CA 1
ATOM 1966 C C . LEU A 1 271 ? 24.044 58.863 14.657 1.00 38.50 271 LEU A C 1
ATOM 1968 O O . LEU A 1 271 ? 23.614 57.877 14.057 1.00 38.50 271 LEU A O 1
ATOM 1972 N N . ALA A 1 272 ? 24.376 58.864 15.946 1.00 34.59 272 ALA A N 1
ATOM 1973 C CA . ALA A 1 272 ? 23.986 57.859 16.908 1.00 34.59 272 ALA A CA 1
ATOM 1974 C C . ALA A 1 272 ? 22.495 57.540 16.736 1.00 34.59 272 ALA A C 1
ATOM 1976 O O . ALA A 1 272 ? 21.645 58.433 16.769 1.00 34.59 272 ALA A O 1
ATOM 1977 N N . ARG A 1 273 ? 22.179 56.255 16.539 1.00 35.62 273 ARG A N 1
ATOM 1978 C CA . ARG A 1 273 ? 20.796 55.775 16.605 1.00 35.62 273 ARG A CA 1
ATOM 1979 C C . ARG A 1 273 ? 20.273 56.124 18.004 1.00 35.62 273 ARG A C 1
ATOM 1981 O O . ARG A 1 273 ? 20.955 55.784 18.973 1.00 35.62 273 ARG A O 1
ATOM 1988 N N . PRO A 1 274 ? 19.110 56.786 18.139 1.00 33.53 274 PRO A N 1
ATOM 1989 C CA . PRO A 1 274 ? 18.533 57.022 19.454 1.00 33.53 274 PRO A CA 1
ATOM 1990 C C . PRO A 1 274 ? 18.335 55.670 20.159 1.00 33.53 274 PRO A C 1
ATOM 1992 O O . PRO A 1 274 ? 18.042 54.677 19.479 1.00 33.53 274 PRO A O 1
ATOM 1995 N N . PRO A 1 275 ? 18.521 55.593 21.491 1.00 34.78 275 PRO A N 1
ATOM 1996 C CA . PRO A 1 275 ? 18.333 54.350 22.221 1.00 34.78 275 PRO A CA 1
ATOM 1997 C C . PRO A 1 275 ? 16.900 53.878 21.986 1.00 34.78 275 PRO A C 1
ATOM 1999 O O . PRO A 1 275 ? 15.936 54.570 22.311 1.00 34.78 275 PRO A O 1
ATOM 2002 N N . MET A 1 276 ? 16.773 52.712 21.351 1.00 33.91 276 MET A N 1
ATOM 2003 C CA . MET A 1 276 ? 15.492 52.058 21.140 1.00 33.91 276 MET A CA 1
ATOM 2004 C C . MET A 1 276 ? 14.897 51.747 22.509 1.00 33.91 276 MET A C 1
ATOM 2006 O O . MET A 1 276 ? 15.278 50.778 23.163 1.00 33.91 276 MET A O 1
ATOM 2010 N N . MET A 1 277 ? 13.960 52.585 22.939 1.00 32.19 277 MET A N 1
ATOM 2011 C CA . MET A 1 277 ? 13.026 52.262 24.003 1.00 32.19 277 MET A CA 1
ATOM 2012 C C . MET A 1 277 ? 12.303 50.983 23.558 1.00 32.19 277 MET A C 1
ATOM 2014 O O . MET A 1 277 ? 11.623 50.969 22.530 1.00 32.19 277 MET A O 1
ATOM 2018 N N . GLN A 1 278 ? 12.576 49.878 24.250 1.00 35.31 278 GLN A N 1
ATOM 2019 C CA . GLN A 1 278 ? 12.097 48.545 23.901 1.00 35.31 278 GLN A CA 1
ATOM 2020 C C . GLN A 1 278 ? 10.565 48.517 23.954 1.00 35.31 278 GLN A C 1
ATOM 2022 O O . GLN A 1 278 ? 9.969 48.479 25.027 1.00 35.31 278 GLN A O 1
ATOM 2027 N N . ALA A 1 279 ? 9.919 48.518 22.789 1.00 35.59 279 ALA A N 1
ATOM 2028 C CA . ALA A 1 279 ? 8.555 48.022 22.686 1.00 35.59 279 ALA A CA 1
ATOM 2029 C C . ALA A 1 279 ? 8.585 46.496 22.909 1.00 35.59 279 ALA A C 1
ATOM 2031 O O . ALA A 1 279 ? 9.481 45.837 22.371 1.00 35.59 279 ALA A O 1
ATOM 2032 N N . PRO A 1 280 ? 7.643 45.906 23.668 1.00 40.69 280 PRO A N 1
ATOM 2033 C CA . PRO A 1 280 ? 7.606 44.462 23.855 1.00 40.69 280 PRO A CA 1
ATOM 2034 C C . PRO A 1 280 ? 7.396 43.789 22.493 1.00 40.69 280 PRO A C 1
ATOM 2036 O O . PRO A 1 280 ? 6.469 44.119 21.750 1.00 40.69 280 PRO A O 1
ATOM 2039 N N . THR A 1 281 ? 8.287 42.869 22.132 1.00 42.84 281 THR A N 1
ATOM 2040 C CA . THR A 1 281 ? 8.262 42.118 20.873 1.00 42.84 281 THR A CA 1
ATOM 2041 C C . THR A 1 281 ? 7.017 41.225 20.806 1.00 42.84 281 THR A C 1
ATOM 2043 O O . THR A 1 281 ? 7.029 40.083 21.248 1.00 42.84 281 THR A O 1
ATOM 2046 N N . LEU A 1 282 ? 5.921 41.741 20.242 1.00 54.09 282 LEU A N 1
ATOM 2047 C CA . LEU A 1 282 ? 4.607 41.076 20.140 1.00 54.09 282 LEU A CA 1
ATOM 2048 C C . LEU A 1 282 ? 4.529 39.928 19.108 1.00 54.09 282 LEU A C 1
ATOM 2050 O O . LEU A 1 282 ? 3.441 39.411 18.842 1.00 54.09 282 LEU A O 1
ATOM 2054 N N . TRP A 1 283 ? 5.647 39.514 18.507 1.00 63.44 283 TRP A N 1
ATOM 2055 C CA . TRP A 1 283 ? 5.684 38.383 17.578 1.00 63.44 283 TRP A CA 1
ATOM 2056 C C . TRP A 1 283 ? 6.391 37.191 18.221 1.00 63.44 283 TRP A C 1
ATOM 2058 O O . TRP A 1 283 ? 7.518 37.355 18.690 1.00 63.44 283 TRP A O 1
ATOM 2068 N N . PRO A 1 284 ? 5.766 35.997 18.240 1.00 83.81 284 PRO A N 1
ATOM 2069 C CA . PRO A 1 284 ? 6.421 34.812 18.770 1.00 83.81 284 PRO A CA 1
ATOM 2070 C C . PRO A 1 284 ? 7.677 34.522 17.943 1.00 83.81 284 PRO A C 1
ATOM 2072 O O . PRO A 1 284 ? 7.675 34.672 16.721 1.00 83.81 284 PRO A O 1
ATOM 2075 N N . GLU A 1 285 ? 8.752 34.091 18.591 1.00 89.19 285 GLU A N 1
ATOM 2076 C CA . GLU A 1 285 ? 9.950 33.615 17.904 1.00 89.19 285 GLU A CA 1
ATOM 2077 C C . GLU A 1 285 ? 9.745 32.181 17.389 1.00 89.19 285 GLU A C 1
ATOM 2079 O O . GLU A 1 285 ? 10.200 31.832 16.292 1.00 89.19 285 GLU A O 1
ATOM 2084 N N . VAL A 1 286 ? 8.983 31.381 18.143 1.00 93.56 286 VAL A N 1
ATOM 2085 C CA . VAL A 1 286 ? 8.720 29.963 17.879 1.00 93.56 286 VAL A CA 1
ATOM 2086 C C . VAL A 1 286 ? 7.219 29.698 17.730 1.00 93.56 286 VAL A C 1
ATOM 2088 O O . VAL A 1 286 ? 6.419 30.123 18.555 1.00 93.56 286 VAL A O 1
ATOM 2091 N N . SER A 1 287 ? 6.830 28.928 16.716 1.00 96.31 287 SER A N 1
ATOM 2092 C CA . SER A 1 287 ? 5.485 28.349 16.606 1.00 96.31 287 SER A CA 1
ATOM 2093 C C . SER A 1 287 ? 5.554 26.834 16.727 1.00 96.31 287 SER A C 1
ATOM 2095 O O . SER A 1 287 ? 6.205 26.182 15.910 1.00 96.31 287 SER A O 1
ATOM 2097 N N . VAL A 1 288 ? 4.843 26.258 17.691 1.00 95.94 288 VAL A N 1
ATOM 2098 C CA . VAL A 1 288 ? 4.679 24.803 17.796 1.00 95.94 288 VAL A CA 1
ATOM 2099 C C . VAL A 1 288 ? 3.393 24.401 17.086 1.00 95.94 288 VAL A C 1
ATOM 2101 O O . VAL A 1 288 ? 2.324 24.896 17.420 1.00 95.94 288 VAL A O 1
ATOM 2104 N N . VAL A 1 289 ? 3.478 23.518 16.094 1.00 95.94 289 VAL A N 1
ATOM 2105 C CA . VAL A 1 289 ? 2.334 23.045 15.305 1.00 95.94 289 VAL A CA 1
ATOM 2106 C C . VAL A 1 289 ? 2.027 21.592 15.650 1.00 95.94 289 VAL A C 1
ATOM 2108 O O . VAL A 1 289 ? 2.877 20.718 15.463 1.00 95.94 289 VAL A O 1
ATOM 2111 N N . LEU A 1 290 ? 0.791 21.344 16.088 1.00 94.31 290 LEU A N 1
ATOM 2112 C CA . LEU A 1 290 ? 0.303 20.037 16.512 1.00 94.31 290 LEU A CA 1
ATOM 2113 C C . LEU A 1 290 ? -0.873 19.568 15.653 1.00 94.31 290 LEU A C 1
ATOM 2115 O O . LEU A 1 290 ? -1.985 20.069 15.823 1.00 94.31 290 LEU A O 1
ATOM 2119 N N . PRO A 1 291 ? -0.684 18.608 14.734 1.00 93.12 291 PRO A N 1
ATOM 2120 C CA . PRO A 1 291 ? -1.810 17.908 14.134 1.00 93.12 291 PRO A CA 1
ATOM 2121 C C . PRO A 1 291 ? -2.460 16.985 15.179 1.00 93.12 291 PRO A C 1
ATOM 2123 O O . PRO A 1 291 ? -1.781 16.149 15.773 1.00 93.12 291 PRO A O 1
ATOM 2126 N N . ALA A 1 292 ? -3.772 17.116 15.379 1.00 91.25 292 ALA A N 1
ATOM 2127 C CA . ALA A 1 292 ? -4.537 16.324 16.341 1.00 91.25 292 ALA A CA 1
ATOM 2128 C C . ALA A 1 292 ? -5.731 15.637 15.666 1.00 91.25 292 ALA A C 1
ATOM 2130 O O . ALA A 1 292 ? -6.397 16.237 14.815 1.00 91.25 292 ALA A O 1
ATOM 2131 N N . ARG A 1 293 ? -5.994 14.376 16.031 1.00 89.00 293 ARG A N 1
ATOM 2132 C CA . ARG A 1 293 ? -7.192 13.649 15.598 1.00 89.00 293 ARG A CA 1
ATOM 2133 C C . ARG A 1 293 ? -7.607 12.578 16.600 1.00 89.00 293 ARG A C 1
ATOM 2135 O O . ARG A 1 293 ? -7.013 11.505 16.637 1.00 89.00 293 ARG A O 1
ATOM 2142 N N . ASP A 1 294 ? -8.718 12.834 17.271 1.00 88.50 294 ASP A N 1
ATOM 2143 C CA . ASP A 1 294 ? -9.249 12.002 18.348 1.00 88.50 294 ASP A CA 1
ATOM 2144 C C . ASP A 1 294 ? -8.206 11.758 19.468 1.00 88.50 294 ASP A C 1
ATOM 2146 O O . ASP A 1 294 ? -7.838 10.613 19.742 1.00 88.50 294 ASP A O 1
ATOM 2150 N N . GLU A 1 295 ? -7.685 12.847 20.046 1.00 87.62 295 GLU A N 1
ATOM 2151 C CA . GLU A 1 295 ? -6.622 12.864 21.067 1.00 87.62 295 GLU A CA 1
ATOM 2152 C C . GLU A 1 295 ? -7.102 13.514 22.385 1.00 87.62 295 GLU A C 1
ATOM 2154 O O . GLU A 1 295 ? -6.322 14.116 23.128 1.00 87.62 295 GLU A O 1
ATOM 2159 N N . ALA A 1 296 ? -8.401 13.427 22.695 1.00 86.81 296 ALA A N 1
ATOM 2160 C CA . ALA A 1 296 ? -8.993 14.095 23.857 1.00 86.81 296 ALA A CA 1
ATOM 2161 C C . ALA A 1 296 ? -8.350 13.681 25.195 1.00 86.81 296 ALA A C 1
ATOM 2163 O O . ALA A 1 296 ? -8.274 14.485 26.121 1.00 86.81 296 ALA A O 1
ATOM 2164 N N . ALA A 1 297 ? -7.852 12.444 25.293 1.00 82.88 297 ALA A N 1
ATOM 2165 C CA . ALA A 1 297 ? -7.263 11.905 26.519 1.00 82.88 297 ALA A CA 1
ATOM 2166 C C . ALA A 1 297 ? -5.899 12.526 26.886 1.00 82.88 297 ALA A C 1
ATOM 2168 O O . ALA A 1 297 ? -5.557 12.590 28.065 1.00 82.88 297 ALA A O 1
ATOM 2169 N N . SER A 1 298 ? -5.115 12.971 25.901 1.00 85.56 298 SER A N 1
ATOM 2170 C CA . SER A 1 298 ? -3.718 13.402 26.079 1.00 85.56 298 SER A CA 1
ATOM 2171 C C . SER A 1 298 ? -3.510 14.902 25.848 1.00 85.56 298 SER A C 1
ATOM 2173 O O . SER A 1 298 ? -2.580 15.487 26.411 1.00 85.56 298 SER A O 1
ATOM 2175 N N . ILE A 1 299 ? -4.372 15.547 25.051 1.00 89.50 299 ILE A N 1
ATOM 2176 C CA . ILE A 1 299 ? -4.115 16.886 24.505 1.00 89.50 299 ILE A CA 1
ATOM 2177 C C . ILE A 1 299 ? -3.908 17.961 25.581 1.00 89.50 299 ILE A C 1
ATOM 2179 O O . ILE A 1 299 ? -2.971 18.748 25.481 1.00 89.50 299 ILE A O 1
ATOM 2183 N N . THR A 1 300 ? -4.719 17.992 26.641 1.00 89.25 300 THR A N 1
ATOM 2184 C CA . THR A 1 300 ? -4.634 19.048 27.666 1.00 89.25 300 THR A CA 1
ATOM 2185 C C . THR A 1 300 ? -3.338 18.969 28.473 1.00 89.25 300 THR A C 1
ATOM 2187 O O . THR A 1 300 ? -2.706 19.996 28.720 1.00 89.25 300 THR A O 1
ATOM 2190 N N . ALA A 1 301 ? -2.913 17.761 28.859 1.00 89.38 301 ALA A N 1
ATOM 2191 C CA . ALA A 1 301 ? -1.646 17.561 29.563 1.00 89.38 301 ALA A CA 1
ATOM 2192 C C . ALA A 1 301 ? -0.461 17.939 28.664 1.00 89.38 301 ALA A C 1
ATOM 2194 O O . ALA A 1 301 ? 0.418 18.695 29.077 1.00 89.38 301 ALA A O 1
ATOM 2195 N N . LEU A 1 302 ? -0.505 17.507 27.400 1.00 91.25 302 LEU A N 1
ATOM 2196 C CA . LEU A 1 302 ? 0.528 17.799 26.414 1.00 91.25 302 LEU A CA 1
ATOM 2197 C C . LEU A 1 302 ? 0.715 19.308 26.187 1.00 91.25 302 LEU A C 1
ATOM 2199 O O . LEU A 1 302 ? 1.847 19.780 26.118 1.00 91.25 302 LEU A O 1
ATOM 2203 N N . LEU A 1 303 ? -0.376 20.076 26.101 1.00 93.19 303 LEU A N 1
ATOM 2204 C CA . LEU A 1 303 ? -0.321 21.531 25.921 1.00 93.19 303 LEU A CA 1
ATOM 2205 C C . LEU A 1 303 ? 0.389 22.239 27.082 1.00 93.19 303 LEU A C 1
ATOM 2207 O O . LEU A 1 303 ? 1.225 23.111 26.843 1.00 93.19 303 LEU A O 1
ATOM 2211 N N . ARG A 1 304 ? 0.109 21.829 28.325 1.00 91.94 304 ARG A N 1
ATOM 2212 C CA . ARG A 1 304 ? 0.778 22.372 29.520 1.00 91.94 304 ARG A CA 1
ATOM 2213 C C . ARG A 1 304 ? 2.257 21.990 29.571 1.00 91.94 304 ARG A C 1
ATOM 2215 O O . ARG A 1 304 ? 3.089 22.805 29.965 1.00 91.94 304 ARG A O 1
ATOM 2222 N N . ASP A 1 305 ? 2.598 20.776 29.147 1.00 92.50 305 ASP A N 1
ATOM 2223 C CA . ASP A 1 305 ? 3.990 20.326 29.099 1.00 92.50 305 ASP A CA 1
ATOM 2224 C C . ASP A 1 305 ? 4.805 21.056 28.021 1.00 92.50 305 ASP A C 1
ATOM 2226 O O . ASP A 1 305 ? 5.989 21.319 28.228 1.00 92.50 305 ASP A O 1
ATOM 2230 N N . ILE A 1 306 ? 4.192 21.428 26.891 1.00 92.50 306 ILE A N 1
ATOM 2231 C CA . ILE A 1 306 ? 4.834 22.258 25.856 1.00 92.50 306 ILE A CA 1
ATOM 2232 C C . ILE A 1 306 ? 5.107 23.664 26.375 1.00 92.50 306 ILE A C 1
ATOM 2234 O O . ILE A 1 306 ? 6.226 24.149 26.212 1.00 92.50 306 ILE A O 1
ATOM 2238 N N . ASP A 1 307 ? 4.113 24.293 27.006 1.00 93.31 307 ASP A N 1
ATOM 2239 C CA . ASP A 1 307 ? 4.267 25.627 27.591 1.00 93.31 307 ASP A CA 1
ATOM 2240 C C . ASP A 1 307 ? 5.400 25.644 28.626 1.00 93.31 307 ASP A C 1
ATOM 2242 O O . ASP A 1 307 ? 6.324 26.454 28.545 1.00 93.31 307 ASP A O 1
ATOM 2246 N N . ARG A 1 308 ? 5.424 24.646 29.520 1.00 92.88 308 ARG A N 1
ATOM 2247 C CA . ARG A 1 308 ? 6.508 24.475 30.494 1.00 92.88 308 ARG A CA 1
ATOM 2248 C C . ARG A 1 308 ? 7.865 24.242 29.828 1.00 92.88 308 ARG A C 1
ATOM 2250 O O . ARG A 1 308 ? 8.860 24.810 30.268 1.00 92.88 308 ARG A O 1
ATOM 2257 N N . ALA A 1 309 ? 7.933 23.405 28.792 1.00 92.00 309 ALA A N 1
ATOM 2258 C CA . ALA A 1 309 ? 9.186 23.099 28.100 1.00 92.00 309 ALA A CA 1
ATOM 2259 C C . ALA A 1 309 ? 9.764 24.309 27.351 1.00 92.00 309 ALA A C 1
ATOM 2261 O O . ALA A 1 309 ? 10.979 24.394 27.180 1.00 92.00 309 ALA A O 1
ATOM 2262 N N . LEU A 1 310 ? 8.910 25.230 26.901 1.00 91.62 310 LEU A N 1
ATOM 2263 C CA . LEU A 1 310 ? 9.300 26.457 26.209 1.00 91.62 310 LEU A CA 1
ATOM 2264 C C . LEU A 1 310 ? 9.262 27.696 27.116 1.00 91.62 310 LEU A C 1
ATOM 2266 O O . LEU A 1 310 ? 9.355 28.820 26.615 1.00 91.62 310 LEU A O 1
ATOM 2270 N N . ALA A 1 311 ? 9.175 27.506 28.436 1.00 87.50 311 ALA A N 1
ATOM 2271 C CA . ALA A 1 311 ? 9.254 28.587 29.406 1.00 87.50 311 ALA A CA 1
ATOM 2272 C C . ALA A 1 311 ? 10.566 29.370 29.211 1.00 87.50 311 ALA A C 1
ATOM 2274 O O . ALA A 1 311 ? 11.659 28.812 29.286 1.00 87.50 311 ALA A O 1
ATOM 2275 N N . GLY A 1 312 ? 10.450 30.667 28.913 1.00 84.31 312 GLY A N 1
ATOM 2276 C CA . GLY A 1 312 ? 11.585 31.543 28.591 1.00 84.31 312 GLY A CA 1
ATOM 2277 C C . GLY A 1 312 ? 11.801 31.816 27.096 1.00 84.31 312 GLY A C 1
ATOM 2278 O O . GLY A 1 312 ? 12.628 32.657 26.758 1.00 84.31 312 GLY A O 1
ATOM 2279 N N . MET A 1 313 ? 11.041 31.180 26.198 1.00 87.88 313 MET A N 1
ATOM 2280 C CA . MET A 1 313 ? 10.991 31.528 24.773 1.00 87.88 313 MET A CA 1
ATOM 2281 C C . MET A 1 313 ? 9.631 32.134 24.420 1.00 87.88 313 MET A C 1
ATOM 2283 O O . MET A 1 313 ? 8.588 31.579 24.769 1.00 87.88 313 MET A O 1
ATOM 2287 N N . ALA A 1 314 ? 9.625 33.247 23.680 1.00 90.69 314 ALA A N 1
ATOM 2288 C CA . ALA A 1 314 ? 8.395 33.811 23.130 1.00 90.69 314 ALA A CA 1
ATOM 2289 C C . ALA A 1 314 ? 7.821 32.839 22.088 1.00 90.69 314 ALA A C 1
ATOM 2291 O O . ALA A 1 314 ? 8.363 32.708 20.986 1.00 90.69 314 ALA A O 1
ATOM 2292 N N . HIS A 1 315 ? 6.743 32.137 22.434 1.00 94.00 315 HIS A N 1
ATOM 2293 C CA . HIS A 1 315 ? 6.209 31.057 21.615 1.00 94.00 315 HIS A CA 1
ATOM 2294 C C . HIS A 1 315 ? 4.690 31.146 21.438 1.00 94.00 315 HIS A C 1
ATOM 2296 O O . HIS A 1 315 ? 3.984 31.747 22.241 1.00 94.00 315 HIS A O 1
ATOM 2302 N N . GLU A 1 316 ? 4.187 30.536 20.366 1.00 95.06 316 GLU A N 1
ATOM 2303 C CA . GLU A 1 316 ? 2.765 30.233 20.186 1.00 95.06 316 GLU A CA 1
ATOM 2304 C C . GLU A 1 316 ? 2.562 28.733 19.964 1.00 95.06 316 GLU A C 1
ATOM 2306 O O . GLU A 1 316 ? 3.445 28.041 19.445 1.00 95.06 316 GLU A O 1
ATOM 2311 N N . ILE A 1 317 ? 1.374 28.239 20.309 1.00 95.75 317 ILE A N 1
ATOM 2312 C CA . ILE A 1 317 ? 0.993 26.838 20.127 1.00 95.75 317 ILE A CA 1
ATOM 2313 C C . ILE A 1 317 ? -0.205 26.793 19.182 1.00 95.75 317 ILE A C 1
ATOM 2315 O O . ILE A 1 317 ? -1.233 27.410 19.438 1.00 95.75 317 ILE A O 1
ATOM 2319 N N . ILE A 1 318 ? -0.083 26.075 18.069 1.00 96.00 318 ILE A N 1
ATOM 2320 C CA . ILE A 1 318 ? -1.127 25.930 17.055 1.00 96.00 318 ILE A CA 1
ATOM 2321 C C . ILE A 1 318 ? -1.543 24.469 16.997 1.00 96.00 318 ILE A C 1
ATOM 2323 O O . ILE A 1 318 ? -0.831 23.633 16.440 1.00 96.00 318 ILE A O 1
ATOM 2327 N N . VAL A 1 319 ? -2.732 24.173 17.508 1.00 95.69 319 VAL A N 1
ATOM 2328 C CA . VAL A 1 319 ? -3.361 22.865 17.340 1.00 95.69 319 VAL A CA 1
ATOM 2329 C C . VAL A 1 319 ? -4.207 22.885 16.075 1.00 95.69 319 VAL A C 1
ATOM 2331 O O . VAL A 1 319 ? -5.014 23.790 15.860 1.00 95.69 319 VAL A O 1
ATOM 2334 N N . VAL A 1 320 ? -4.023 21.881 15.225 1.00 95.25 320 VAL A N 1
ATOM 2335 C CA . VAL A 1 320 ? -4.813 21.680 14.014 1.00 95.25 320 VAL A CA 1
ATOM 2336 C C . VAL A 1 320 ? -5.652 20.422 14.186 1.00 95.25 320 VAL A C 1
ATOM 2338 O O . VAL A 1 320 ? -5.158 19.310 14.005 1.00 95.25 320 VAL A O 1
ATOM 2341 N N . ASP A 1 321 ? -6.917 20.620 14.545 1.00 92.94 321 ASP A N 1
ATOM 2342 C CA . ASP A 1 321 ? -7.913 19.562 14.689 1.00 92.94 321 ASP A CA 1
ATOM 2343 C C . ASP A 1 321 ? -8.338 19.054 13.304 1.00 92.94 321 ASP A C 1
ATOM 2345 O O . ASP A 1 321 ? -9.043 19.734 12.550 1.00 92.94 321 ASP A O 1
ATOM 2349 N N . ASP A 1 322 ? -7.903 17.842 12.959 1.00 90.12 322 ASP A N 1
ATOM 2350 C CA . ASP A 1 322 ? -8.177 17.189 11.679 1.00 90.12 322 ASP A CA 1
ATOM 2351 C C . ASP A 1 322 ? -9.520 16.436 11.687 1.00 90.12 322 ASP A C 1
ATOM 2353 O O . ASP A 1 322 ? -9.625 15.285 11.253 1.00 90.12 322 ASP A O 1
ATOM 2357 N N . GLY A 1 323 ? -10.567 17.102 12.180 1.00 87.38 323 GLY A N 1
ATOM 2358 C CA . GLY A 1 323 ? -11.936 16.591 12.217 1.00 87.38 323 GLY A CA 1
ATOM 2359 C C . GLY A 1 323 ? -12.161 15.501 13.266 1.00 87.38 323 GLY A C 1
ATOM 2360 O O . GLY A 1 323 ? -12.732 14.457 12.926 1.00 87.38 323 GLY A O 1
ATOM 2361 N N . SER A 1 324 ? -11.705 15.737 14.500 1.00 88.44 324 SER A N 1
ATOM 2362 C CA . SER A 1 324 ? -11.918 14.838 15.644 1.00 88.44 324 SER A CA 1
ATOM 2363 C C . SER A 1 324 ? -13.400 14.687 15.998 1.00 88.44 324 SER A C 1
ATOM 2365 O O . SER A 1 324 ? -14.223 15.556 15.695 1.00 88.44 324 SER A O 1
ATOM 2367 N N . ARG A 1 325 ? -13.749 13.570 16.645 1.00 88.38 325 ARG A N 1
ATOM 2368 C CA . ARG A 1 325 ? -15.129 13.246 17.067 1.00 88.38 325 ARG A CA 1
ATOM 2369 C C . ARG A 1 325 ? -15.298 13.028 18.569 1.00 88.38 325 ARG A C 1
ATOM 2371 O O . ARG A 1 325 ? -16.407 12.764 19.014 1.00 88.38 325 ARG A O 1
ATOM 2378 N N . ASP A 1 326 ? -14.216 13.114 19.324 1.00 88.00 326 ASP A N 1
ATOM 2379 C CA . ASP A 1 326 ? -14.117 12.730 20.735 1.00 8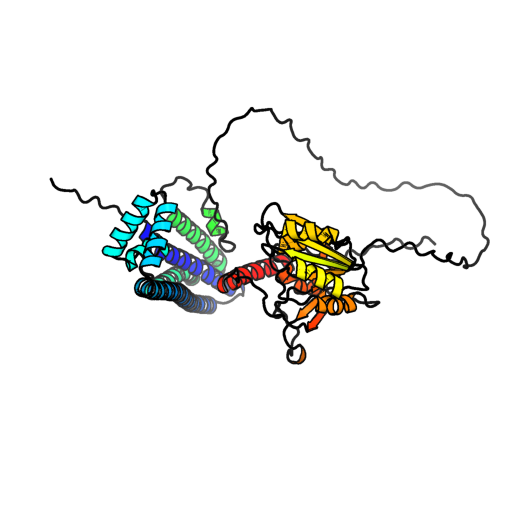8.00 326 ASP A CA 1
ATOM 2380 C C . ASP A 1 326 ? -14.076 13.924 21.706 1.00 88.00 326 ASP A C 1
ATOM 2382 O O . ASP A 1 326 ? -13.781 13.750 22.883 1.00 88.00 326 ASP A O 1
ATOM 2386 N N . GLY A 1 327 ? -14.330 15.143 21.221 1.00 87.75 327 GLY A N 1
ATOM 2387 C CA . GLY A 1 327 ? -14.252 16.359 22.036 1.00 87.75 327 GLY A CA 1
ATOM 2388 C C . GLY A 1 327 ? -12.872 17.032 22.075 1.00 87.75 327 GLY A C 1
ATOM 2389 O O . GLY A 1 327 ? -12.691 17.994 22.821 1.00 87.75 327 GLY A O 1
ATOM 2390 N N . THR A 1 328 ? -11.888 16.569 21.286 1.00 88.69 328 THR A N 1
ATOM 2391 C CA . THR A 1 328 ? -10.530 17.160 21.251 1.00 88.69 328 THR A CA 1
ATOM 2392 C C . THR A 1 328 ? -10.554 18.682 21.043 1.00 88.69 328 THR A C 1
ATOM 2394 O O . THR A 1 328 ? -9.836 19.416 21.718 1.00 88.69 328 THR A O 1
ATOM 2397 N N . ALA A 1 329 ? -11.378 19.186 20.119 1.00 88.81 329 ALA A N 1
ATOM 2398 C CA . ALA A 1 329 ? -11.418 20.612 19.791 1.00 88.81 329 ALA A CA 1
ATOM 2399 C C . ALA A 1 329 ? -11.962 21.463 20.946 1.00 88.81 329 ALA A C 1
ATOM 2401 O O . ALA A 1 329 ? -11.474 22.563 21.201 1.00 88.81 329 ALA A O 1
ATOM 2402 N N . GLU A 1 330 ? -12.966 20.948 21.645 1.00 89.88 330 GLU A N 1
ATOM 2403 C CA . GLU A 1 330 ? -13.617 21.586 22.780 1.00 89.88 330 GLU A CA 1
ATOM 2404 C C . GLU A 1 330 ? -12.648 21.692 23.968 1.00 89.88 330 GLU A C 1
ATOM 2406 O O . GLU A 1 330 ? -12.554 22.751 24.589 1.00 89.88 330 GLU A O 1
ATOM 2411 N N . LEU A 1 331 ? -11.841 20.653 24.212 1.00 90.31 331 LEU A N 1
ATOM 2412 C CA . LEU A 1 331 ? -10.785 20.671 25.231 1.00 90.31 331 LEU A CA 1
ATOM 2413 C C . LEU A 1 331 ? -9.674 21.681 24.915 1.00 90.31 331 LEU A C 1
ATOM 2415 O O . LEU A 1 331 ? -9.203 22.383 25.809 1.00 90.31 331 LEU A O 1
ATOM 2419 N N . VAL A 1 332 ? -9.274 21.798 23.645 1.00 90.75 332 VAL A N 1
ATOM 2420 C CA . VAL A 1 332 ? -8.273 22.791 23.214 1.00 90.75 332 VAL A CA 1
ATOM 2421 C C . VAL A 1 332 ? -8.815 24.215 23.361 1.00 90.75 332 VAL A C 1
ATOM 2423 O O . VAL A 1 332 ? -8.086 25.109 23.788 1.00 90.75 332 VAL A O 1
ATOM 2426 N N . LEU A 1 333 ? -10.093 24.440 23.041 1.00 90.50 333 LEU A N 1
ATOM 2427 C CA . LEU A 1 333 ? -10.738 25.738 23.254 1.00 90.50 333 LEU A CA 1
ATOM 2428 C C . LEU A 1 333 ? -10.801 26.094 24.739 1.00 90.50 333 LEU A C 1
ATOM 2430 O O . LEU A 1 333 ? -10.463 27.219 25.095 1.00 90.50 333 LEU A O 1
ATOM 2434 N N . ALA A 1 334 ? -11.161 25.149 25.607 1.00 88.88 334 ALA A N 1
ATOM 2435 C CA . ALA A 1 334 ? -11.145 25.373 27.050 1.00 88.88 334 ALA A CA 1
ATOM 2436 C C . ALA A 1 334 ? -9.735 25.728 27.560 1.00 88.88 334 ALA A C 1
ATOM 2438 O O . ALA A 1 334 ? -9.574 26.688 28.310 1.00 88.88 334 ALA A O 1
ATOM 2439 N N . ALA A 1 335 ? -8.701 25.032 27.076 1.00 89.25 335 ALA A N 1
ATOM 2440 C CA . ALA A 1 335 ? -7.307 25.308 27.429 1.00 89.25 335 ALA A CA 1
ATOM 2441 C C . ALA A 1 335 ? -6.816 26.693 26.964 1.00 89.25 335 ALA A C 1
ATOM 2443 O O . ALA A 1 335 ? -5.872 27.227 27.540 1.00 89.25 335 ALA A O 1
ATOM 2444 N N . SER A 1 336 ? -7.457 27.313 25.964 1.00 88.00 336 SER A N 1
ATOM 2445 C CA . SER A 1 336 ? -7.077 28.658 25.495 1.00 88.00 336 SER A CA 1
ATOM 2446 C C . SER A 1 336 ? -7.353 29.765 26.519 1.00 88.00 336 SER A C 1
ATOM 2448 O O . SER A 1 336 ? -6.748 30.831 26.438 1.00 88.00 336 SER A O 1
ATOM 2450 N N . ALA A 1 337 ? -8.217 29.505 27.509 1.00 86.25 337 ALA A N 1
ATOM 2451 C CA . ALA A 1 337 ? -8.424 30.409 28.638 1.00 86.25 337 ALA A CA 1
ATOM 2452 C C . ALA A 1 337 ? -7.215 30.433 29.593 1.00 86.25 337 ALA A C 1
ATOM 2454 O O . ALA A 1 337 ? -6.921 31.470 30.180 1.00 86.25 337 ALA A O 1
ATOM 2455 N N . GLU A 1 338 ? -6.512 29.304 29.731 1.00 88.19 338 GLU A N 1
ATOM 2456 C CA . GLU A 1 338 ? -5.297 29.172 30.550 1.00 88.19 338 GLU A CA 1
ATOM 2457 C C . GLU A 1 338 ? -4.031 29.565 29.768 1.00 88.19 338 GLU A C 1
ATOM 2459 O O . GLU A 1 338 ? -3.079 30.081 30.348 1.00 88.19 338 GLU A O 1
ATOM 2464 N N . LEU A 1 339 ? -4.019 29.332 28.451 1.00 88.69 339 LEU A N 1
ATOM 2465 C CA . LEU A 1 339 ? -2.868 29.528 27.567 1.00 88.69 339 LEU A CA 1
ATOM 2466 C C . LEU A 1 339 ? -3.197 30.567 26.476 1.00 88.69 339 LEU A C 1
ATOM 2468 O O . LEU A 1 339 ? -3.648 30.185 25.391 1.00 88.69 339 LEU A O 1
ATOM 2472 N N . PRO A 1 340 ? -2.960 31.876 26.697 1.00 85.94 340 PRO A N 1
ATOM 2473 C CA . PRO A 1 340 ? -3.324 32.932 25.740 1.00 85.94 340 PRO A CA 1
ATOM 2474 C C . PRO A 1 340 ? -2.582 32.842 24.392 1.00 85.94 340 PRO A C 1
ATOM 2476 O O . PRO A 1 340 ? -3.021 33.407 23.390 1.00 85.94 340 PRO A O 1
ATOM 2479 N N . GLN A 1 341 ? -1.464 32.119 24.346 1.00 88.19 341 GLN A N 1
ATOM 2480 C CA . GLN A 1 341 ? -0.675 31.835 23.148 1.00 88.19 341 GLN A CA 1
ATOM 2481 C C . GLN A 1 341 ? -1.180 30.622 22.339 1.00 88.19 341 GLN A C 1
ATOM 2483 O O . GLN A 1 341 ? -0.615 30.308 21.286 1.00 88.19 341 GLN A O 1
ATOM 2488 N N . LEU A 1 342 ? -2.225 29.931 22.814 1.00 92.31 342 LEU A N 1
ATOM 2489 C CA . LEU A 1 342 ? -2.830 28.776 22.155 1.00 92.31 342 LEU A CA 1
ATOM 2490 C C . LEU A 1 342 ? -3.820 29.202 21.068 1.00 92.31 342 LEU A C 1
ATOM 2492 O O . LEU A 1 342 ? -4.698 30.040 21.261 1.00 92.31 342 LEU A O 1
ATOM 2496 N N . ARG A 1 343 ? -3.712 28.568 19.903 1.00 94.38 343 ARG A N 1
ATOM 2497 C CA . ARG A 1 343 ? -4.579 28.787 18.747 1.00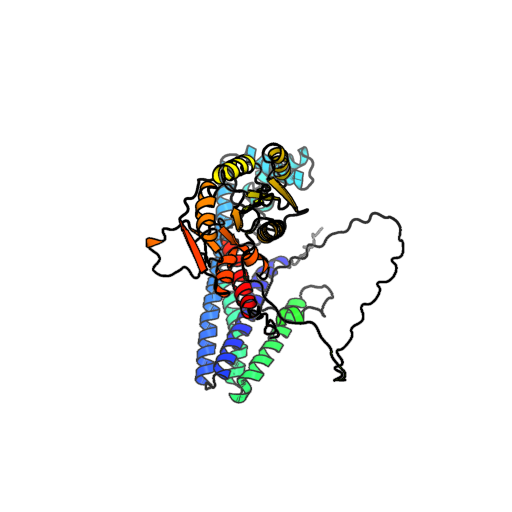 94.38 343 ARG A CA 1
ATOM 2498 C C . ARG A 1 343 ? -5.077 27.452 18.219 1.00 94.38 343 ARG A C 1
ATOM 2500 O O . ARG A 1 343 ? -4.305 26.510 18.061 1.00 94.38 343 ARG A O 1
ATOM 2507 N N . LEU A 1 344 ? -6.358 27.404 17.869 1.00 93.06 344 LEU A N 1
ATOM 2508 C CA . LEU A 1 344 ? -6.990 26.237 17.262 1.00 93.06 344 LEU A CA 1
ATOM 2509 C C . LEU A 1 344 ? -7.350 26.513 15.796 1.00 93.06 344 LEU A C 1
ATOM 2511 O O . LEU A 1 344 ? -7.960 27.530 15.469 1.00 93.06 344 LEU A O 1
ATOM 2515 N N . ILE A 1 345 ? -7.020 25.569 14.917 1.00 93.94 345 ILE A N 1
ATOM 2516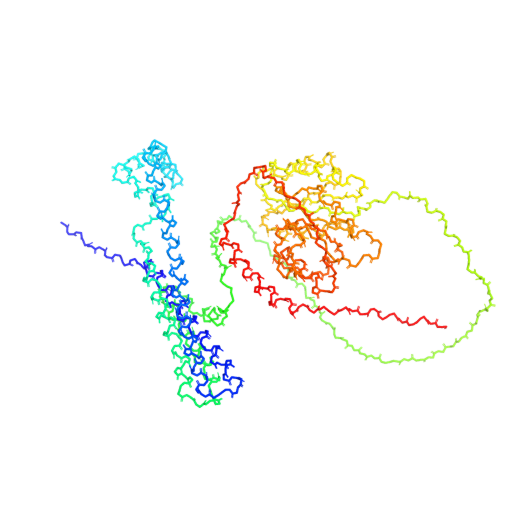 C CA . ILE A 1 345 ? -7.482 25.511 13.528 1.00 93.94 345 ILE A CA 1
ATOM 2517 C C . ILE A 1 345 ? -8.297 24.232 13.369 1.00 93.94 345 ILE A C 1
ATOM 2519 O O . ILE A 1 345 ? -7.771 23.145 13.581 1.00 93.94 345 ILE A O 1
ATOM 2523 N N . ARG A 1 346 ? -9.568 24.343 12.973 1.00 91.50 346 ARG A N 1
ATOM 2524 C CA . ARG A 1 346 ? -10.447 23.180 12.769 1.00 91.50 346 ARG A CA 1
ATOM 2525 C C . ARG A 1 346 ? -10.628 22.878 11.292 1.00 91.50 346 ARG A C 1
ATOM 2527 O O . ARG A 1 346 ? -10.962 23.761 10.500 1.00 91.50 346 ARG A O 1
ATOM 2534 N N . HIS A 1 347 ? -10.470 21.616 10.922 1.00 89.25 347 HIS A N 1
ATOM 2535 C CA . HIS A 1 347 ? -10.906 21.117 9.627 1.00 89.25 347 HIS A CA 1
ATOM 2536 C C . HIS A 1 347 ? -12.350 20.620 9.700 1.00 89.25 347 HIS A C 1
ATOM 2538 O O . HIS A 1 347 ? -12.729 19.892 10.609 1.00 89.25 347 HIS A O 1
ATOM 2544 N N . ALA A 1 348 ? -13.152 20.936 8.680 1.00 81.12 348 ALA A N 1
ATOM 2545 C CA . ALA A 1 348 ? -14.534 20.454 8.602 1.00 81.12 348 ALA A CA 1
ATOM 2546 C C . ALA A 1 348 ? -14.639 18.917 8.491 1.00 81.12 348 ALA A C 1
ATOM 2548 O O . ALA A 1 348 ? -15.687 18.341 8.779 1.00 81.12 348 ALA A O 1
ATOM 2549 N N . ARG A 1 349 ? -13.585 18.252 7.998 1.00 82.06 349 ARG A N 1
ATOM 2550 C CA . ARG A 1 349 ? -13.444 16.793 7.856 1.00 82.06 349 ARG A CA 1
ATOM 2551 C C . ARG A 1 349 ? -11.961 16.431 7.924 1.00 82.06 349 ARG A C 1
ATOM 2553 O O . ARG A 1 349 ? -11.140 17.267 7.565 1.00 82.06 349 ARG A O 1
ATOM 2560 N N . GLY A 1 350 ? -11.632 15.186 8.265 1.00 83.88 350 GLY A N 1
ATOM 2561 C CA . GLY A 1 350 ? -10.244 14.717 8.253 1.00 83.88 350 GLY A CA 1
ATOM 2562 C C . GLY A 1 350 ? -9.603 14.761 6.864 1.00 83.88 350 GLY A C 1
ATOM 2563 O O . GLY A 1 350 ? -10.094 14.133 5.922 1.00 83.88 350 GLY A O 1
ATOM 2564 N N . GLN A 1 351 ? -8.506 15.509 6.753 1.00 82.31 351 GLN A N 1
ATOM 2565 C CA . GLN A 1 351 ? -7.696 15.727 5.550 1.00 82.31 351 GLN A CA 1
ATOM 2566 C C . GLN A 1 351 ? -6.309 15.063 5.643 1.00 82.31 351 GLN A C 1
ATOM 2568 O O . GLN A 1 351 ? -5.558 15.041 4.664 1.00 82.31 351 GLN A O 1
ATOM 2573 N N . GLY A 1 352 ? -5.977 14.483 6.798 1.00 82.50 352 GLY A N 1
ATOM 2574 C CA . GLY A 1 352 ? -4.736 13.779 7.086 1.00 82.50 352 GLY A CA 1
ATOM 2575 C C . GLY A 1 352 ? -3.638 14.680 7.659 1.00 82.50 352 GLY A C 1
ATOM 2576 O O . GLY A 1 352 ? -3.603 15.892 7.439 1.00 82.50 352 GLY A O 1
ATOM 2577 N N . GLN A 1 353 ? -2.663 14.054 8.327 1.00 84.00 353 GLN A N 1
ATOM 2578 C CA . GLN A 1 353 ? -1.568 14.719 9.054 1.00 84.00 353 GLN A CA 1
ATOM 2579 C C . GLN A 1 353 ? -0.798 15.738 8.202 1.00 84.00 353 GLN A C 1
ATOM 2581 O O . GLN A 1 353 ? -0.469 16.824 8.662 1.00 84.00 353 GLN A O 1
ATOM 2586 N N . SER A 1 354 ? -0.549 15.432 6.924 1.00 84.44 354 SER A N 1
ATOM 2587 C CA . SER A 1 354 ? 0.156 16.345 6.014 1.00 84.44 354 SER A CA 1
ATOM 2588 C C . SER A 1 354 ? -0.592 17.651 5.759 1.00 84.44 354 SER A C 1
ATOM 2590 O O . SER A 1 354 ? 0.047 18.685 5.585 1.00 84.44 354 SER A O 1
ATOM 2592 N N . ALA A 1 355 ? -1.922 17.599 5.659 1.00 85.56 355 ALA A N 1
ATOM 2593 C CA . ALA A 1 355 ? -2.755 18.777 5.445 1.00 85.56 355 ALA A CA 1
ATOM 2594 C C . ALA A 1 355 ? -2.868 19.590 6.736 1.00 85.56 355 ALA A C 1
ATOM 2596 O O . ALA A 1 355 ? -2.700 20.806 6.699 1.00 85.56 355 ALA A O 1
ATOM 2597 N N . ALA A 1 356 ? -3.059 18.909 7.870 1.00 88.50 356 ALA A N 1
ATOM 2598 C CA . ALA A 1 356 ? -3.073 19.534 9.188 1.00 88.50 356 ALA A CA 1
ATOM 2599 C C . ALA A 1 356 ? -1.763 20.282 9.470 1.00 88.50 356 ALA A C 1
ATOM 2601 O O . ALA A 1 356 ? -1.777 21.485 9.721 1.00 88.50 356 ALA A O 1
ATOM 2602 N N . LEU A 1 357 ? -0.621 19.613 9.288 1.00 90.50 357 LEU A N 1
ATOM 2603 C CA . LEU A 1 357 ? 0.696 20.221 9.452 1.00 90.50 357 LEU A CA 1
ATOM 2604 C C . LEU A 1 357 ? 0.883 21.418 8.512 1.00 90.50 357 LEU A C 1
ATOM 2606 O O . LEU A 1 357 ? 1.266 22.490 8.958 1.00 90.50 357 LEU A O 1
ATOM 2610 N N . HIS A 1 358 ? 0.564 21.272 7.224 1.00 91.50 358 HIS A N 1
ATOM 2611 C CA . HIS A 1 358 ? 0.715 22.356 6.251 1.00 91.50 358 HIS A CA 1
ATOM 2612 C C . HIS A 1 358 ? -0.110 23.599 6.602 1.00 91.50 358 HIS A C 1
ATOM 2614 O O . HIS A 1 358 ? 0.413 24.713 6.564 1.00 91.50 358 HIS A O 1
ATOM 2620 N N . ASN A 1 359 ? -1.377 23.417 6.976 1.00 91.31 359 ASN A N 1
ATOM 2621 C CA . ASN A 1 359 ? -2.246 24.523 7.367 1.00 91.31 359 ASN A CA 1
ATOM 2622 C C . ASN A 1 359 ? -1.757 25.185 8.663 1.00 91.31 359 ASN A C 1
ATOM 2624 O O . ASN A 1 359 ? -1.733 26.414 8.742 1.00 91.31 359 ASN A O 1
ATOM 2628 N N . GLY A 1 360 ? -1.269 24.391 9.621 1.00 92.19 360 GLY A N 1
ATOM 2629 C CA . GLY A 1 360 ? -0.632 24.895 10.835 1.00 92.19 360 GLY A CA 1
ATOM 2630 C C . GLY A 1 360 ? 0.626 25.719 10.549 1.00 92.19 360 GLY A C 1
ATOM 2631 O O . GLY A 1 360 ? 0.722 26.857 11.000 1.00 92.19 360 GLY A O 1
ATOM 2632 N N . VAL A 1 361 ? 1.549 25.219 9.716 1.00 92.31 361 VAL A N 1
ATOM 2633 C CA . VAL A 1 361 ? 2.774 25.954 9.343 1.00 92.31 361 VAL A CA 1
ATOM 2634 C C . VAL A 1 361 ? 2.462 27.239 8.567 1.00 92.31 361 VAL A C 1
ATOM 2636 O O . VAL A 1 361 ? 3.146 28.250 8.729 1.00 92.31 361 VAL A O 1
ATOM 2639 N N . ARG A 1 362 ? 1.422 27.251 7.727 1.00 91.38 362 ARG A N 1
ATOM 2640 C CA . ARG A 1 362 ? 1.009 28.477 7.024 1.00 91.38 362 ARG A CA 1
ATOM 2641 C C . ARG A 1 362 ? 0.463 29.540 7.975 1.00 91.38 362 ARG A C 1
ATOM 2643 O O . ARG A 1 362 ? 0.718 30.724 7.749 1.00 91.38 362 ARG A O 1
ATOM 2650 N N . ALA A 1 363 ? -0.259 29.116 9.009 1.00 90.94 363 ALA A N 1
ATOM 2651 C CA . ALA A 1 363 ? -0.845 29.982 10.027 1.00 90.94 363 ALA A CA 1
ATOM 2652 C C . ALA A 1 363 ? 0.134 30.395 11.143 1.00 90.94 363 ALA A C 1
ATOM 2654 O O . ALA A 1 363 ? -0.181 31.324 11.899 1.00 90.94 363 ALA A O 1
ATOM 2655 N N . ALA A 1 364 ? 1.283 29.720 11.240 1.00 93.75 364 ALA A N 1
ATOM 2656 C CA . ALA A 1 364 ? 2.379 30.051 12.142 1.00 93.75 364 ALA A CA 1
ATOM 2657 C C . ALA A 1 364 ? 2.901 31.467 11.888 1.00 93.75 364 ALA A C 1
ATOM 2659 O O . ALA A 1 364 ? 3.040 31.893 10.745 1.00 93.75 364 ALA A O 1
ATOM 2660 N N . ARG A 1 365 ? 3.177 32.200 12.960 1.00 92.50 365 ARG A N 1
ATOM 2661 C CA . ARG A 1 365 ? 3.729 33.558 12.984 1.00 92.50 365 ARG A CA 1
ATOM 2662 C C . ARG A 1 365 ? 5.214 33.550 13.340 1.00 92.50 365 ARG A C 1
ATOM 2664 O O . ARG A 1 365 ? 5.929 34.436 12.886 1.00 92.50 365 ARG A O 1
ATOM 2671 N N . GLY A 1 366 ? 5.658 32.527 14.064 1.00 90.25 366 GLY A N 1
ATOM 2672 C CA . GLY A 1 366 ? 7.029 32.314 14.494 1.00 90.25 366 GLY A CA 1
ATOM 2673 C C . GLY A 1 366 ? 8.027 32.215 13.352 1.00 90.25 366 GLY A C 1
ATOM 2674 O O . GLY A 1 366 ? 7.729 31.712 12.260 1.00 90.25 366 GLY A O 1
ATOM 2675 N N . ARG A 1 367 ? 9.243 32.694 13.623 1.00 91.50 367 ARG A N 1
ATOM 2676 C CA . ARG A 1 367 ? 10.391 32.560 12.720 1.00 91.50 367 ARG A CA 1
ATOM 2677 C C . ARG A 1 367 ? 10.807 31.097 12.603 1.00 91.50 367 ARG A C 1
ATOM 2679 O O . ARG A 1 367 ? 11.099 30.634 11.497 1.00 91.50 367 ARG A O 1
ATOM 2686 N N . ILE A 1 368 ? 10.799 30.374 13.721 1.00 94.06 368 ILE A N 1
ATOM 2687 C CA . ILE A 1 368 ? 11.048 28.933 13.789 1.00 94.06 368 ILE A CA 1
ATOM 2688 C C . ILE A 1 368 ? 9.726 28.201 13.997 1.00 94.06 368 ILE A C 1
ATOM 2690 O O . ILE A 1 368 ? 8.898 28.607 14.806 1.00 94.06 368 ILE A O 1
ATOM 2694 N N . VAL A 1 369 ? 9.534 27.105 13.271 1.00 95.38 369 VAL A N 1
ATOM 2695 C CA . VAL A 1 369 ? 8.380 26.223 13.417 1.00 95.38 369 VAL A CA 1
ATOM 2696 C C . VAL A 1 369 ? 8.861 24.880 13.936 1.00 95.38 369 VAL A C 1
ATOM 2698 O O . VAL A 1 369 ? 9.708 24.245 13.308 1.00 95.38 369 VAL A O 1
ATOM 2701 N N . ALA A 1 370 ? 8.309 24.449 15.064 1.00 94.69 370 ALA A N 1
ATOM 2702 C CA . ALA A 1 370 ? 8.492 23.112 15.602 1.00 94.69 370 ALA A CA 1
ATOM 2703 C C . ALA A 1 370 ? 7.216 22.289 15.405 1.00 94.69 370 ALA A C 1
ATOM 2705 O O . ALA A 1 370 ? 6.111 22.818 15.485 1.00 94.69 370 ALA A O 1
ATOM 2706 N N . THR A 1 371 ? 7.350 20.999 15.124 1.00 93.12 371 THR A N 1
ATOM 2707 C CA . THR A 1 371 ? 6.222 20.090 14.898 1.00 93.12 371 THR A CA 1
ATOM 2708 C C . THR A 1 371 ? 6.260 18.957 15.904 1.00 93.12 371 THR A C 1
ATOM 2710 O O . THR A 1 371 ? 7.325 18.382 16.137 1.00 93.12 371 THR A O 1
ATOM 2713 N N . LEU A 1 372 ? 5.103 18.634 16.473 1.00 90.50 372 LEU A N 1
ATOM 2714 C CA . LEU A 1 372 ? 4.929 17.607 17.497 1.00 90.50 372 LEU A CA 1
ATOM 2715 C C . LEU A 1 372 ? 3.549 16.964 17.318 1.00 90.50 372 LEU A C 1
ATOM 2717 O O . LEU A 1 372 ? 2.567 17.684 17.170 1.00 90.50 372 LEU A O 1
ATOM 2721 N N . ASP A 1 373 ? 3.460 15.634 17.319 1.00 86.50 373 ASP A N 1
ATOM 2722 C CA . ASP A 1 373 ? 2.158 14.956 17.267 1.00 86.50 373 ASP A CA 1
ATOM 2723 C C . ASP A 1 373 ? 1.433 15.036 18.617 1.00 86.50 373 ASP A C 1
ATOM 2725 O O . ASP A 1 373 ? 2.061 15.045 19.675 1.00 86.50 373 ASP A O 1
ATOM 2729 N N . ALA A 1 374 ? 0.102 15.064 18.571 1.00 82.31 374 ALA A N 1
ATOM 2730 C CA . ALA A 1 374 ? -0.748 15.182 19.756 1.00 82.31 374 ALA A CA 1
ATOM 2731 C C . ALA A 1 374 ? -0.890 13.885 20.589 1.00 82.31 374 ALA A C 1
ATOM 2733 O O . ALA A 1 374 ? -1.570 13.889 21.609 1.00 82.31 374 ALA A O 1
ATOM 2734 N N . ASP A 1 375 ? -0.229 12.793 20.197 1.00 78.12 375 ASP A N 1
ATOM 2735 C CA . ASP A 1 375 ? -0.369 11.458 20.802 1.00 78.12 375 ASP A CA 1
ATOM 2736 C C . ASP A 1 375 ? 0.457 11.238 22.088 1.00 78.12 375 ASP A C 1
ATOM 2738 O O . ASP A 1 375 ? 0.410 10.168 22.696 1.00 78.12 375 ASP A O 1
ATOM 2742 N N . GLY A 1 376 ? 1.268 12.224 22.487 1.00 69.69 376 GLY A N 1
ATOM 2743 C CA . GLY A 1 376 ? 2.103 12.164 23.691 1.00 69.69 376 GLY A CA 1
ATOM 2744 C C . GLY A 1 376 ? 3.290 11.187 23.632 1.00 69.69 376 GLY A C 1
ATOM 2745 O O . GLY A 1 376 ? 3.961 10.990 24.646 1.00 69.69 376 GLY A O 1
ATOM 2746 N N . GLN A 1 377 ? 3.598 10.584 22.473 1.00 71.69 377 GLN A N 1
ATOM 2747 C CA . GLN A 1 377 ? 4.737 9.654 22.329 1.00 71.69 377 GLN A CA 1
ATOM 2748 C C . GLN A 1 377 ? 6.097 10.366 22.272 1.00 71.69 377 GLN A C 1
ATOM 2750 O O . GLN A 1 377 ? 7.141 9.756 22.525 1.00 71.69 377 GLN A O 1
ATOM 2755 N N . ASN A 1 378 ? 6.099 11.646 21.895 1.00 79.12 378 ASN A N 1
ATOM 2756 C CA . ASN A 1 378 ? 7.306 12.457 21.788 1.00 79.12 378 ASN A CA 1
ATOM 2757 C C . ASN A 1 378 ? 7.330 13.486 22.933 1.00 79.12 378 ASN A C 1
ATOM 2759 O O . ASN A 1 378 ? 6.400 14.287 23.034 1.00 79.12 378 ASN A O 1
ATOM 2763 N N . PRO A 1 379 ? 8.373 13.507 23.782 1.00 82.56 379 PRO A N 1
ATOM 2764 C CA . PRO A 1 379 ? 8.402 14.381 24.948 1.00 82.56 379 PRO A CA 1
ATOM 2765 C C . PRO A 1 379 ? 8.588 15.856 24.544 1.00 82.56 379 PRO A C 1
ATOM 2767 O O . PRO A 1 379 ? 9.574 16.179 23.870 1.00 82.56 379 PRO A O 1
ATOM 2770 N N . PRO A 1 380 ? 7.727 16.784 25.012 1.00 88.38 380 PRO A N 1
ATOM 2771 C CA . PRO A 1 380 ? 7.882 18.220 24.758 1.00 88.38 380 PRO A CA 1
ATOM 2772 C C . PRO A 1 380 ? 9.216 18.803 25.239 1.00 88.38 380 PRO A C 1
ATOM 2774 O O . PRO A 1 380 ? 9.740 19.730 24.628 1.00 88.38 380 PRO A O 1
ATOM 2777 N N . ALA A 1 381 ? 9.826 18.207 26.271 1.00 87.38 381 ALA A N 1
ATOM 2778 C CA . ALA A 1 381 ? 11.138 18.597 26.797 1.00 87.38 381 ALA A CA 1
ATOM 2779 C C . ALA A 1 381 ? 12.279 18.531 25.758 1.00 87.38 381 ALA A C 1
ATOM 2781 O O . ALA A 1 381 ? 13.344 19.111 25.960 1.00 87.38 381 ALA A O 1
ATOM 2782 N N . ALA A 1 382 ? 12.079 17.839 24.633 1.00 86.75 382 ALA A N 1
ATOM 2783 C CA . ALA A 1 382 ? 13.042 17.803 23.538 1.00 86.75 382 ALA A CA 1
ATOM 2784 C C . ALA A 1 382 ? 12.947 19.014 22.586 1.00 86.75 382 ALA A C 1
ATOM 2786 O O . ALA A 1 382 ? 13.882 19.244 21.816 1.00 86.75 382 ALA A O 1
ATOM 2787 N N . LEU A 1 383 ? 11.867 19.808 22.635 1.00 90.44 383 LEU A N 1
ATOM 2788 C CA . LEU A 1 383 ? 11.666 20.965 21.752 1.00 90.44 383 LEU A CA 1
ATOM 2789 C C . LEU A 1 383 ? 12.799 22.004 21.860 1.00 90.44 383 LEU A C 1
ATOM 2791 O O . LEU A 1 383 ? 13.342 22.359 20.810 1.00 90.44 383 LEU A O 1
ATOM 2795 N N . PRO A 1 384 ? 13.253 22.434 23.060 1.00 91.31 384 PRO A N 1
ATOM 2796 C CA . PRO A 1 384 ? 14.362 23.386 23.169 1.00 91.31 384 PRO A CA 1
ATOM 2797 C C . PRO A 1 384 ? 15.647 22.899 22.491 1.00 91.31 384 PRO A C 1
ATOM 2799 O O . PRO A 1 384 ? 16.321 23.670 21.810 1.00 91.31 384 PRO A O 1
ATOM 2802 N N . ARG A 1 385 ? 15.956 21.598 22.594 1.00 88.00 385 ARG A N 1
ATOM 2803 C CA . ARG A 1 385 ? 17.151 20.990 21.979 1.00 88.00 385 ARG A CA 1
ATOM 2804 C C . ARG A 1 385 ? 17.103 20.999 20.451 1.00 88.00 385 ARG A C 1
ATOM 2806 O O . ARG A 1 385 ? 18.152 21.039 19.815 1.00 88.00 385 ARG A O 1
ATOM 2813 N N . LEU A 1 386 ? 15.909 20.955 19.858 1.00 88.19 386 LEU A N 1
ATOM 2814 C CA . LEU A 1 386 ? 15.738 21.075 18.408 1.00 88.19 386 LEU A CA 1
ATOM 2815 C C . LEU A 1 386 ? 15.775 22.525 17.925 1.00 88.19 386 LEU A C 1
ATOM 2817 O O . LEU A 1 386 ? 16.217 22.785 16.809 1.00 88.19 386 LEU A O 1
ATOM 2821 N N . ILE A 1 387 ? 15.279 23.453 18.741 1.00 92.00 387 ILE A N 1
ATOM 2822 C CA . ILE A 1 387 ? 15.153 24.867 18.384 1.00 92.00 387 ILE A CA 1
ATOM 2823 C C . ILE A 1 387 ? 16.497 25.587 18.528 1.00 92.00 387 ILE A C 1
ATOM 2825 O O . ILE A 1 387 ? 16.870 26.340 17.631 1.00 92.00 387 ILE A O 1
ATOM 2829 N N . ALA A 1 388 ? 17.254 25.330 19.599 1.00 89.62 388 ALA A N 1
ATOM 2830 C CA . ALA A 1 388 ? 18.493 26.053 19.900 1.00 89.62 388 ALA A CA 1
ATOM 2831 C C . ALA A 1 388 ? 19.506 26.103 18.729 1.00 89.62 388 ALA A C 1
ATOM 2833 O O . ALA A 1 388 ? 19.986 27.195 18.422 1.00 89.62 388 ALA A O 1
ATOM 2834 N N . PRO A 1 389 ? 19.776 25.010 17.978 1.00 87.81 389 PRO A N 1
ATOM 2835 C CA . PRO A 1 389 ? 20.683 25.060 16.822 1.00 87.81 389 PRO A CA 1
ATOM 2836 C C . PRO A 1 389 ? 20.205 25.966 15.672 1.00 87.81 389 PRO A C 1
ATOM 2838 O O . PRO A 1 389 ? 21.012 26.433 14.869 1.00 87.81 389 PRO A O 1
ATOM 2841 N N . LEU A 1 390 ? 18.895 26.212 15.564 1.00 88.06 390 LEU A N 1
ATOM 2842 C CA . LEU A 1 390 ? 18.301 27.099 14.553 1.00 88.06 390 LEU A CA 1
ATOM 2843 C C . LEU A 1 390 ? 18.317 28.573 14.971 1.00 88.06 390 LEU A C 1
ATOM 2845 O O . LEU A 1 390 ? 18.147 29.452 14.124 1.00 88.06 390 LEU A O 1
ATOM 2849 N N . LEU A 1 391 ? 18.465 28.841 16.270 1.00 87.12 391 LEU A N 1
ATOM 2850 C CA . LEU A 1 391 ? 18.559 30.192 16.820 1.00 87.12 391 LEU A CA 1
ATOM 2851 C C . LEU A 1 391 ? 20.003 30.707 16.865 1.00 87.12 391 LEU A C 1
ATOM 2853 O O . LEU A 1 391 ? 20.192 31.916 16.940 1.00 87.12 391 LEU A O 1
ATOM 2857 N N . ALA A 1 392 ? 20.998 29.819 16.786 1.00 85.94 392 ALA A N 1
ATOM 2858 C CA . ALA A 1 392 ? 22.409 30.193 16.772 1.00 85.94 392 ALA A CA 1
ATOM 2859 C C . ALA A 1 392 ? 22.740 31.168 15.624 1.00 85.94 392 ALA A C 1
ATOM 2861 O O . ALA A 1 392 ? 22.305 30.981 14.481 1.00 85.94 392 ALA A O 1
ATOM 2862 N N . GLU A 1 393 ? 23.532 32.200 15.925 1.00 78.25 393 GLU A N 1
ATOM 2863 C CA . GLU A 1 393 ? 23.968 33.191 14.939 1.00 78.25 393 GLU A CA 1
ATOM 2864 C C . GLU A 1 393 ? 24.735 32.524 13.786 1.00 78.25 393 GLU A C 1
ATOM 2866 O O . GLU A 1 393 ? 25.570 31.646 13.993 1.00 78.25 393 GLU A O 1
ATOM 2871 N N . GLY A 1 394 ? 24.418 32.908 12.545 1.00 72.75 394 GLY A N 1
ATOM 2872 C CA . GLY A 1 394 ? 25.046 32.336 11.346 1.00 72.75 394 GLY A CA 1
ATOM 2873 C C . GLY A 1 394 ? 24.609 30.907 10.986 1.00 72.75 394 GLY A C 1
ATOM 2874 O O . GLY A 1 394 ? 25.182 30.310 10.074 1.00 72.75 394 GLY A O 1
ATOM 2875 N N . SER A 1 395 ? 23.596 30.342 11.654 1.00 78.31 395 SER A N 1
ATOM 2876 C CA . SER A 1 395 ? 23.107 28.989 11.356 1.00 78.31 395 SER A CA 1
ATOM 2877 C C . SER A 1 395 ? 22.554 28.867 9.926 1.00 78.31 395 SER A C 1
ATOM 2879 O O . SER A 1 395 ? 21.593 29.536 9.550 1.00 78.31 395 SER A O 1
ATOM 2881 N N . ASN A 1 396 ? 23.128 27.955 9.132 1.00 79.31 396 ASN A N 1
ATOM 2882 C CA . ASN A 1 396 ? 22.632 27.563 7.801 1.00 79.31 396 ASN A CA 1
ATOM 2883 C C . ASN A 1 396 ? 21.788 26.267 7.847 1.00 79.31 396 ASN A C 1
ATOM 2885 O O . ASN A 1 396 ? 21.670 25.516 6.872 1.00 79.31 396 ASN A O 1
ATOM 2889 N N . LEU A 1 397 ? 21.235 25.944 9.018 1.00 85.00 397 LEU A N 1
ATOM 2890 C CA . LEU A 1 397 ? 20.408 24.757 9.199 1.00 85.00 397 LEU A CA 1
ATOM 2891 C C . LEU A 1 397 ? 19.009 24.991 8.614 1.00 85.00 397 LEU A C 1
ATOM 2893 O O . LEU A 1 397 ? 18.271 25.888 9.018 1.00 85.00 397 LEU A O 1
ATOM 2897 N N . GLY A 1 398 ? 18.617 24.139 7.668 1.00 84.56 398 GLY A N 1
ATOM 2898 C CA . GLY A 1 398 ? 17.269 24.141 7.104 1.00 84.56 398 GLY A CA 1
ATOM 2899 C C . GLY A 1 398 ? 16.268 23.325 7.923 1.00 84.56 398 GLY A C 1
ATOM 2900 O O . GLY A 1 398 ? 15.068 23.581 7.833 1.00 84.56 398 GLY A O 1
ATOM 2901 N N . LEU A 1 399 ? 16.739 22.347 8.705 1.00 89.19 399 LEU A N 1
ATOM 2902 C CA . LEU A 1 399 ? 15.909 21.461 9.526 1.00 89.19 399 LEU A CA 1
ATOM 2903 C C . LEU A 1 399 ? 16.737 20.815 10.645 1.00 89.19 399 LEU A C 1
ATOM 2905 O O . LEU A 1 399 ? 17.848 20.344 10.409 1.00 89.19 399 LEU A O 1
ATOM 2909 N N . VAL A 1 400 ? 16.152 20.697 11.832 1.00 87.94 400 VAL A N 1
ATOM 2910 C CA . VAL A 1 400 ? 16.620 19.822 12.910 1.00 87.94 400 VAL A CA 1
ATOM 2911 C C . VAL A 1 400 ? 15.566 18.743 13.135 1.00 87.94 400 VAL A C 1
ATOM 2913 O O . VAL A 1 400 ? 14.376 19.043 13.244 1.00 87.94 400 VAL A O 1
ATOM 2916 N N . GLN A 1 401 ? 15.978 17.480 13.171 1.00 87.00 401 GLN A N 1
ATOM 2917 C CA . GLN A 1 401 ? 15.075 16.342 13.320 1.00 87.00 401 GLN A CA 1
ATOM 2918 C C . GLN A 1 401 ? 15.458 15.482 14.525 1.00 87.00 401 GLN A C 1
ATOM 2920 O O . GLN A 1 401 ? 16.618 15.112 14.697 1.00 87.00 401 GLN A O 1
ATOM 2925 N N . GLY A 1 402 ? 14.454 15.137 15.334 1.00 81.88 402 GLY A N 1
ATOM 2926 C CA . GLY A 1 402 ? 14.600 14.176 16.418 1.00 81.88 402 GLY A CA 1
ATOM 2927 C C . GLY A 1 402 ? 14.888 12.774 15.882 1.00 81.88 402 GLY A C 1
ATOM 2928 O O . GLY A 1 402 ? 14.337 12.354 14.859 1.00 81.88 402 GLY A O 1
ATOM 2929 N N . CYS A 1 403 ? 15.755 12.041 16.569 1.00 74.44 403 CYS A N 1
ATOM 2930 C CA . CYS A 1 403 ? 16.142 10.687 16.213 1.00 74.44 403 CYS A CA 1
ATOM 2931 C C . CYS A 1 403 ? 16.164 9.807 17.464 1.00 74.44 403 CYS A C 1
ATOM 2933 O O . CYS A 1 403 ? 16.810 10.140 18.450 1.00 74.44 403 CYS A O 1
ATOM 2935 N N . CYS A 1 404 ? 15.432 8.694 17.432 1.00 63.44 404 CYS A N 1
ATOM 2936 C CA . CYS A 1 404 ? 15.314 7.765 18.562 1.00 63.44 404 CYS A CA 1
ATOM 2937 C C . CYS A 1 404 ? 16.359 6.633 18.516 1.00 63.44 404 CYS A C 1
ATOM 2939 O O . CYS A 1 404 ? 16.238 5.664 19.257 1.00 63.44 404 CYS A O 1
ATOM 2941 N N . GLN A 1 405 ? 17.336 6.713 17.606 1.00 54.88 405 GLN A N 1
ATOM 2942 C CA . GLN A 1 405 ? 18.429 5.750 17.462 1.00 54.88 405 GLN A CA 1
ATOM 2943 C C . GLN A 1 405 ? 19.758 6.425 17.813 1.00 54.88 405 GLN A C 1
ATOM 2945 O O . GLN A 1 405 ? 19.973 7.584 17.459 1.00 54.88 405 GLN A O 1
ATOM 2950 N N . ASN A 1 406 ? 20.646 5.677 18.472 1.00 44.19 406 ASN A N 1
ATOM 2951 C CA . ASN A 1 406 ? 21.957 6.152 18.907 1.00 44.19 406 ASN A CA 1
ATOM 2952 C C . ASN A 1 406 ? 22.808 6.575 17.692 1.00 44.19 406 ASN A C 1
ATOM 2954 O O . ASN A 1 406 ? 23.227 5.742 16.881 1.00 44.19 406 ASN A O 1
ATOM 2958 N N . THR A 1 407 ? 23.066 7.879 17.566 1.00 46.91 407 THR A N 1
ATOM 2959 C CA . THR A 1 407 ? 23.768 8.487 16.424 1.00 46.91 407 THR A CA 1
ATOM 2960 C C . THR A 1 407 ? 25.243 8.081 16.324 1.00 46.91 407 THR A C 1
ATOM 2962 O O . THR A 1 407 ? 25.860 8.320 15.290 1.00 46.91 407 THR A O 1
ATOM 2965 N N . ALA A 1 408 ? 25.808 7.426 17.348 1.00 40.44 408 ALA A N 1
ATOM 2966 C CA . ALA A 1 408 ? 27.210 7.005 17.385 1.00 40.44 408 ALA A CA 1
ATOM 2967 C C . ALA A 1 408 ? 27.533 5.736 16.561 1.00 40.44 408 ALA A C 1
ATOM 2969 O O . ALA A 1 408 ? 28.702 5.479 16.286 1.00 40.44 408 ALA A O 1
ATOM 2970 N N . LYS A 1 409 ? 26.536 4.934 16.145 1.00 35.78 409 LYS A N 1
ATOM 2971 C CA . LYS A 1 409 ? 26.752 3.675 15.385 1.00 35.78 409 LYS A CA 1
ATOM 2972 C C . LYS A 1 409 ? 26.456 3.763 13.879 1.00 35.78 409 LYS A C 1
ATOM 2974 O O . LYS A 1 409 ? 26.617 2.772 13.169 1.00 35.78 409 LYS A O 1
ATOM 2979 N N . ALA A 1 410 ? 26.032 4.916 13.364 1.00 36.22 410 ALA A N 1
ATOM 2980 C CA . ALA A 1 410 ? 25.663 5.063 11.957 1.00 36.22 410 ALA A CA 1
ATOM 2981 C C . ALA A 1 410 ? 26.849 5.566 11.112 1.00 36.22 410 ALA A C 1
ATOM 2983 O O . ALA A 1 410 ? 27.071 6.765 10.984 1.00 36.22 410 ALA A O 1
ATOM 2984 N N . ALA A 1 411 ? 27.584 4.650 10.472 1.00 34.78 411 ALA A N 1
ATOM 2985 C CA . ALA A 1 411 ? 28.698 4.958 9.559 1.00 34.78 411 ALA A CA 1
ATOM 2986 C C . ALA A 1 411 ? 28.277 5.651 8.235 1.00 34.78 411 ALA A C 1
ATOM 2988 O O . ALA A 1 411 ? 29.097 5.866 7.344 1.00 34.78 411 ALA A O 1
ATOM 2989 N N . ARG A 1 412 ? 26.995 6.005 8.075 1.00 35.78 412 ARG A N 1
ATOM 2990 C CA . ARG A 1 412 ? 26.461 6.785 6.951 1.00 35.78 412 ARG A CA 1
ATOM 2991 C C . ARG A 1 412 ? 25.322 7.682 7.443 1.00 35.78 412 ARG A C 1
ATOM 2993 O O . ARG A 1 412 ? 24.474 7.192 8.190 1.00 35.78 412 ARG A O 1
ATOM 3000 N N . PRO A 1 413 ? 25.232 8.950 6.995 1.00 39.19 413 PRO A N 1
ATOM 3001 C CA . PRO A 1 413 ? 24.045 9.753 7.245 1.00 39.19 413 PRO A CA 1
ATOM 3002 C C . PRO A 1 413 ? 22.850 9.036 6.601 1.00 39.19 413 PRO A C 1
ATOM 3004 O O . PRO A 1 413 ? 22.923 8.693 5.415 1.00 39.19 413 PRO A O 1
ATOM 3007 N N . PRO A 1 414 ? 21.762 8.777 7.342 1.00 41.94 414 PRO A N 1
ATOM 3008 C CA . PRO A 1 414 ? 20.656 8.004 6.813 1.00 41.94 414 PRO A CA 1
ATOM 3009 C C . PRO A 1 414 ? 20.044 8.784 5.639 1.00 41.94 414 PRO A C 1
ATOM 3011 O O . PRO A 1 414 ? 19.591 9.928 5.766 1.00 41.94 414 PRO A O 1
ATOM 3014 N N . LEU A 1 415 ? 20.148 8.190 4.448 1.00 45.88 415 LEU A N 1
ATOM 3015 C CA . LEU A 1 415 ? 19.509 8.652 3.209 1.00 45.88 415 LEU A CA 1
ATOM 3016 C C . LEU A 1 415 ? 18.012 8.299 3.195 1.00 45.88 415 LEU A C 1
ATOM 3018 O O . LEU A 1 415 ? 17.254 8.838 2.391 1.00 45.88 415 LEU A O 1
ATOM 3022 N N . LYS A 1 416 ? 17.580 7.431 4.114 1.00 41.62 416 LYS A N 1
ATOM 3023 C CA . LYS A 1 416 ? 16.186 7.099 4.403 1.00 41.62 416 LYS A CA 1
ATOM 3024 C C . LYS A 1 416 ? 15.817 7.639 5.776 1.00 41.62 416 LYS A C 1
ATOM 3026 O O . LYS A 1 416 ? 16.663 7.758 6.646 1.00 41.62 416 LYS A O 1
ATOM 3031 N N . GLY A 1 417 ? 14.558 8.010 5.968 1.00 44.28 417 GLY A N 1
ATOM 3032 C CA . GLY A 1 417 ? 14.027 8.484 7.247 1.00 44.28 417 GLY A CA 1
ATOM 3033 C C . GLY A 1 417 ? 13.961 7.401 8.329 1.00 44.28 417 GLY A C 1
ATOM 3034 O O . GLY A 1 417 ? 12.897 7.224 8.910 1.00 44.28 417 GLY A O 1
ATOM 3035 N N . ASP A 1 418 ? 15.073 6.716 8.613 1.00 38.31 418 ASP A N 1
ATOM 3036 C CA . ASP A 1 418 ? 15.180 5.611 9.580 1.00 38.31 418 ASP A CA 1
ATOM 3037 C C . ASP A 1 418 ? 14.931 6.079 11.027 1.00 38.31 418 ASP A C 1
ATOM 3039 O O . ASP A 1 418 ? 14.638 5.284 11.917 1.00 38.31 418 ASP A O 1
ATOM 3043 N N . CYS A 1 419 ? 14.918 7.397 11.246 1.00 51.50 419 CYS A N 1
ATOM 3044 C CA . CYS A 1 419 ? 14.356 8.017 12.435 1.00 51.50 419 CYS A CA 1
ATOM 3045 C C . CYS A 1 419 ? 12.914 8.485 12.195 1.00 51.50 419 CYS A C 1
ATOM 3047 O O . CYS A 1 419 ? 12.645 9.635 11.835 1.00 51.50 419 CYS A O 1
ATOM 3049 N N . HIS A 1 420 ? 11.971 7.568 12.442 1.00 53.00 420 HIS A N 1
ATOM 3050 C CA . HIS A 1 420 ? 10.521 7.799 12.477 1.00 53.00 420 HIS A CA 1
ATOM 3051 C C . HIS A 1 420 ? 10.089 8.591 13.727 1.00 53.00 420 HIS A C 1
ATOM 3053 O O . HIS A 1 420 ? 9.224 8.159 14.487 1.00 53.00 420 HIS A O 1
ATOM 3059 N N . CYS A 1 421 ? 10.720 9.736 13.982 1.00 65.44 421 CYS A N 1
ATOM 3060 C CA . CYS A 1 421 ? 10.258 10.706 14.968 1.00 65.44 421 CYS A CA 1
ATOM 3061 C C . CYS A 1 421 ? 9.633 11.892 14.223 1.00 65.44 421 CYS A C 1
ATOM 3063 O O . CYS A 1 421 ? 10.201 12.416 13.255 1.00 65.44 421 CYS A O 1
ATOM 3065 N N . THR A 1 422 ? 8.429 12.275 14.639 1.00 70.12 422 THR A N 1
ATOM 3066 C CA . THR A 1 422 ? 7.680 13.408 14.080 1.00 70.12 422 THR A CA 1
ATOM 3067 C C . THR A 1 422 ? 8.109 14.746 14.677 1.00 70.12 422 THR A C 1
ATOM 3069 O O . THR A 1 422 ? 7.782 15.797 14.123 1.00 70.12 422 THR A O 1
ATOM 3072 N N . LEU A 1 423 ? 8.941 14.701 15.723 1.00 85.19 423 LEU A N 1
ATOM 3073 C CA . LEU A 1 423 ? 9.565 15.857 16.346 1.00 85.19 423 LEU A CA 1
ATOM 3074 C C . LEU A 1 423 ? 10.607 16.494 15.416 1.00 85.19 423 LEU A C 1
ATOM 3076 O O . LEU A 1 423 ? 11.643 15.895 15.100 1.00 85.19 423 LEU A O 1
ATOM 3080 N N . ARG A 1 424 ? 10.326 17.712 14.952 1.00 90.44 424 ARG A N 1
ATOM 3081 C CA . ARG A 1 424 ? 11.199 18.466 14.040 1.00 90.44 424 ARG A CA 1
ATOM 3082 C C . ARG A 1 424 ? 11.102 19.955 14.313 1.00 90.44 424 ARG A C 1
ATOM 3084 O O . ARG A 1 424 ? 10.055 20.423 14.739 1.00 90.44 424 ARG A O 1
ATOM 3091 N N . ALA A 1 425 ? 12.159 20.694 14.004 1.00 92.00 425 ALA A N 1
ATOM 3092 C CA . ALA A 1 425 ? 12.155 22.151 13.996 1.00 92.00 425 ALA A CA 1
ATOM 3093 C C . ALA A 1 425 ? 12.809 22.674 12.715 1.00 92.00 425 ALA A C 1
ATOM 3095 O O . ALA A 1 425 ? 13.790 22.108 12.241 1.00 92.00 425 ALA A O 1
ATOM 3096 N N . PHE A 1 426 ? 12.272 23.736 12.125 1.00 93.62 426 PHE A N 1
ATOM 3097 C CA . PHE A 1 426 ? 12.813 24.348 10.909 1.00 93.62 426 PHE A CA 1
ATOM 3098 C C . PHE A 1 426 ? 12.444 25.834 10.827 1.00 93.62 426 PHE A C 1
ATOM 3100 O O . PHE A 1 426 ? 11.398 26.236 11.339 1.00 93.62 426 PHE A O 1
ATOM 3107 N N . PRO A 1 427 ? 13.240 26.672 10.139 1.00 92.44 427 PRO A N 1
ATOM 3108 C CA . PRO A 1 427 ? 12.830 28.035 9.831 1.00 92.44 427 PRO A CA 1
ATOM 3109 C C . PRO A 1 427 ? 11.559 28.031 8.978 1.00 92.44 427 PRO A C 1
ATOM 3111 O O . PRO A 1 427 ? 11.472 27.314 7.976 1.00 92.44 427 PRO A O 1
ATOM 3114 N N . ARG A 1 428 ? 10.583 28.878 9.313 1.00 91.44 428 ARG A N 1
ATOM 3115 C CA . ARG A 1 428 ? 9.335 29.007 8.543 1.00 91.44 428 ARG A CA 1
ATOM 3116 C C . ARG A 1 428 ? 9.613 29.294 7.065 1.00 91.44 428 ARG A C 1
ATOM 3118 O O . ARG A 1 428 ? 8.973 28.711 6.192 1.00 91.44 428 ARG A O 1
ATOM 3125 N N . ALA A 1 429 ? 10.612 30.139 6.796 1.00 87.38 429 ALA A N 1
ATOM 3126 C CA . ALA A 1 429 ? 11.061 30.493 5.450 1.00 87.38 429 ALA A CA 1
ATOM 3127 C C . ALA A 1 429 ? 11.565 29.287 4.635 1.00 87.38 429 ALA A C 1
ATOM 3129 O O . ALA A 1 429 ? 11.419 29.270 3.415 1.00 87.38 429 ALA A O 1
ATOM 3130 N N . THR A 1 430 ? 12.129 28.265 5.288 1.00 87.00 430 THR A N 1
ATOM 3131 C CA . THR A 1 430 ? 12.524 27.022 4.616 1.00 87.00 430 THR A CA 1
ATOM 3132 C C . THR A 1 430 ? 11.287 26.287 4.115 1.00 87.00 430 THR A C 1
ATOM 3134 O O . THR A 1 430 ? 11.215 25.947 2.936 1.00 87.00 430 THR A O 1
ATOM 3137 N N . TYR A 1 431 ? 10.279 26.110 4.976 1.00 87.88 431 TYR A N 1
ATOM 3138 C CA . TYR A 1 431 ? 9.057 25.375 4.640 1.00 87.88 431 TYR A CA 1
ATOM 3139 C C . TYR A 1 431 ? 8.213 26.067 3.567 1.00 87.88 431 TYR A C 1
ATOM 3141 O O . TYR A 1 431 ? 7.710 25.402 2.666 1.00 87.88 431 TYR A O 1
ATOM 3149 N N . THR A 1 432 ? 8.064 27.395 3.624 1.00 84.06 432 THR A N 1
ATOM 3150 C CA . THR A 1 432 ? 7.251 28.145 2.645 1.00 84.06 432 THR A CA 1
ATOM 3151 C C . THR A 1 432 ? 7.810 28.087 1.232 1.00 84.06 432 THR A C 1
ATOM 3153 O O . THR A 1 432 ? 7.058 28.232 0.271 1.00 84.06 432 THR A O 1
ATOM 3156 N N . ARG A 1 433 ? 9.114 27.838 1.086 1.00 83.56 433 ARG A N 1
ATOM 3157 C CA . ARG A 1 433 ? 9.737 27.637 -0.221 1.00 83.56 433 ARG A CA 1
ATOM 3158 C C . ARG A 1 433 ? 9.494 26.224 -0.755 1.00 83.56 433 ARG A C 1
ATOM 3160 O O . ARG A 1 433 ? 9.687 26.023 -1.955 1.00 83.56 433 ARG A O 1
ATOM 3167 N N . LEU A 1 434 ? 9.134 25.247 0.084 1.00 83.50 434 LEU A N 1
ATOM 3168 C CA . LEU A 1 434 ? 8.955 23.850 -0.324 1.00 83.50 434 LEU A CA 1
ATOM 3169 C C . LEU A 1 434 ? 7.695 23.658 -1.165 1.00 83.50 434 LEU A C 1
ATOM 3171 O O . LEU A 1 434 ? 6.649 24.254 -0.912 1.00 83.50 434 LEU A O 1
ATOM 3175 N N . THR A 1 435 ? 7.774 22.761 -2.146 1.00 79.69 435 THR A N 1
ATOM 3176 C CA . THR A 1 435 ? 6.601 22.351 -2.918 1.00 79.69 435 THR A CA 1
ATOM 3177 C C . THR A 1 435 ? 5.735 21.440 -2.056 1.00 79.69 435 THR A C 1
ATOM 3179 O O . THR A 1 435 ? 6.161 20.351 -1.669 1.00 79.69 435 THR A O 1
ATOM 3182 N N . TYR A 1 436 ? 4.513 21.872 -1.750 1.00 80.94 436 TYR A N 1
ATOM 3183 C CA . TYR A 1 436 ? 3.576 21.050 -0.994 1.00 80.94 436 TYR A CA 1
ATOM 3184 C C . TYR A 1 436 ? 3.039 19.888 -1.835 1.00 80.94 436 TYR A C 1
ATOM 3186 O O . TYR A 1 436 ? 2.545 20.075 -2.945 1.00 80.94 436 TYR A O 1
ATOM 3194 N N . PHE A 1 437 ? 3.076 18.692 -1.257 1.00 79.44 437 PHE A N 1
ATOM 3195 C CA . PHE A 1 437 ? 2.351 17.520 -1.728 1.00 79.44 437 PHE A CA 1
ATOM 3196 C C . PHE A 1 437 ? 1.877 16.706 -0.520 1.00 79.44 437 PHE A C 1
ATOM 3198 O O . PHE A 1 437 ? 2.422 16.815 0.588 1.00 79.44 437 PHE A O 1
ATOM 3205 N N . HIS A 1 438 ? 0.847 15.880 -0.715 1.00 72.19 438 HIS A N 1
ATOM 3206 C CA . HIS A 1 438 ? 0.425 14.945 0.324 1.00 72.19 438 HIS A CA 1
ATOM 3207 C C . HIS A 1 438 ? 1.622 14.083 0.743 1.00 72.19 438 HIS A C 1
ATOM 3209 O O . HIS A 1 438 ? 2.324 13.543 -0.103 1.00 72.19 438 HIS A O 1
ATOM 3215 N N . HIS A 1 439 ? 1.838 13.943 2.050 1.00 75.44 439 HIS A N 1
ATOM 3216 C CA . HIS A 1 439 ? 2.962 13.228 2.667 1.00 75.44 439 HIS A CA 1
ATOM 3217 C C . HIS A 1 439 ? 4.312 13.957 2.672 1.00 75.44 439 HIS A C 1
ATOM 3219 O O . HIS A 1 439 ? 5.290 13.367 3.127 1.00 75.44 439 HIS A O 1
ATOM 3225 N N . LEU A 1 440 ? 4.374 15.249 2.309 1.00 80.19 440 LEU A N 1
ATOM 3226 C CA . LEU A 1 440 ? 5.582 16.080 2.469 1.00 80.19 440 LEU A CA 1
ATOM 3227 C C . LEU A 1 440 ? 6.200 15.967 3.878 1.00 80.19 440 LEU A C 1
ATOM 3229 O O . LEU A 1 440 ? 7.421 15.960 4.013 1.00 80.19 440 LEU A O 1
ATOM 3233 N N . HIS A 1 441 ? 5.381 15.795 4.923 1.00 78.31 441 HIS A N 1
ATOM 3234 C CA . HIS A 1 441 ? 5.862 15.589 6.295 1.00 78.31 441 HIS A CA 1
ATOM 3235 C C . HIS A 1 441 ? 6.817 14.389 6.429 1.00 78.31 441 HIS A C 1
ATOM 3237 O O . HIS A 1 441 ? 7.669 14.397 7.305 1.00 78.31 441 HIS A O 1
ATOM 3243 N N . ARG A 1 442 ? 6.757 13.377 5.555 1.00 75.69 442 ARG A N 1
ATOM 3244 C CA . ARG A 1 442 ? 7.691 12.235 5.559 1.00 75.69 442 ARG A CA 1
ATOM 3245 C C . ARG A 1 442 ? 9.014 12.550 4.859 1.00 75.69 442 ARG A C 1
ATOM 3247 O O . ARG A 1 442 ? 10.046 12.030 5.265 1.00 75.69 442 ARG A O 1
ATOM 3254 N N . PHE A 1 443 ? 8.992 13.439 3.867 1.00 78.50 443 PHE A N 1
ATOM 3255 C CA . PHE A 1 443 ? 10.129 13.752 2.991 1.00 78.50 443 PHE A CA 1
ATOM 3256 C C . PHE A 1 443 ? 10.796 15.100 3.290 1.00 78.50 443 PHE A C 1
ATOM 3258 O O . PHE A 1 443 ? 11.684 15.515 2.552 1.00 78.50 443 PHE A O 1
ATOM 3265 N N . LEU A 1 444 ? 10.400 15.785 4.366 1.00 80.75 444 LEU A N 1
ATOM 3266 C CA . LEU A 1 444 ? 10.877 17.133 4.681 1.00 80.75 444 LEU A CA 1
ATOM 3267 C C . LEU A 1 444 ? 12.412 17.225 4.736 1.00 80.75 444 LEU A C 1
ATOM 3269 O O . LEU A 1 444 ? 12.991 18.092 4.095 1.00 80.75 444 LEU A O 1
ATOM 3273 N N . ALA A 1 445 ? 13.074 16.292 5.428 1.00 81.19 445 ALA A N 1
ATOM 3274 C CA . ALA A 1 445 ? 14.536 16.257 5.515 1.00 81.19 445 ALA A CA 1
ATOM 3275 C C . ALA A 1 445 ? 15.214 16.045 4.156 1.00 81.19 445 ALA A C 1
ATOM 3277 O O . ALA A 1 445 ? 16.240 16.660 3.871 1.00 81.19 445 ALA A O 1
ATOM 3278 N N . LEU A 1 446 ? 14.625 15.203 3.305 1.00 79.69 446 LEU A N 1
ATOM 3279 C CA . LEU A 1 446 ? 15.130 14.953 1.959 1.00 79.69 446 LEU A CA 1
ATOM 3280 C C . LEU A 1 446 ? 15.023 16.213 1.091 1.00 79.69 446 LEU A C 1
ATOM 3282 O O . LEU A 1 446 ? 15.984 16.574 0.419 1.00 79.69 446 LEU A O 1
ATOM 3286 N N . GLU A 1 447 ? 13.883 16.903 1.135 1.00 78.94 447 GLU A N 1
ATOM 3287 C CA . GLU A 1 447 ? 13.655 18.114 0.341 1.00 78.94 447 GLU A CA 1
ATOM 3288 C C . GLU A 1 447 ? 14.538 19.286 0.799 1.00 78.94 447 GLU A C 1
ATOM 3290 O O . GLU A 1 447 ? 15.055 20.030 -0.034 1.00 78.94 447 GLU A O 1
ATOM 3295 N N . VAL A 1 448 ? 14.767 19.423 2.108 1.00 82.56 448 VAL A N 1
ATOM 3296 C CA . VAL A 1 448 ? 15.688 20.428 2.661 1.00 82.56 448 VAL A CA 1
ATOM 3297 C C . VAL A 1 448 ? 17.124 20.169 2.190 1.00 82.56 448 VAL A C 1
ATOM 3299 O O . VAL A 1 448 ? 17.772 21.085 1.683 1.00 82.56 448 VAL A O 1
ATOM 3302 N N . ARG A 1 449 ? 17.596 18.912 2.243 1.00 79.25 449 ARG A N 1
ATOM 3303 C CA . ARG A 1 449 ? 18.920 18.533 1.710 1.00 79.25 449 ARG A CA 1
ATOM 3304 C C . ARG A 1 449 ? 19.033 18.764 0.204 1.00 79.25 449 ARG A C 1
ATOM 3306 O O . ARG A 1 449 ? 20.054 19.264 -0.255 1.00 79.25 449 ARG A O 1
ATOM 3313 N N . ARG A 1 450 ? 17.985 18.447 -0.569 1.00 76.44 450 ARG A N 1
ATOM 3314 C CA . ARG A 1 450 ? 17.946 18.663 -2.030 1.00 76.44 450 ARG A CA 1
ATOM 3315 C C . ARG A 1 450 ? 18.158 20.132 -2.407 1.00 76.44 450 ARG A C 1
ATOM 3317 O O . ARG A 1 450 ? 18.674 20.418 -3.479 1.00 76.44 450 ARG A O 1
ATOM 3324 N N . ARG A 1 451 ? 17.782 21.059 -1.525 1.00 77.12 451 ARG A N 1
ATOM 3325 C CA . ARG A 1 451 ? 17.948 22.509 -1.704 1.00 77.12 451 ARG A CA 1
ATOM 3326 C C . ARG A 1 451 ? 19.281 23.046 -1.183 1.00 77.12 451 ARG A C 1
ATOM 3328 O O . ARG A 1 451 ? 19.446 24.258 -1.103 1.00 77.12 451 ARG A O 1
ATOM 3335 N N . GLY A 1 452 ? 20.210 22.163 -0.816 1.00 75.88 452 GLY A N 1
ATOM 3336 C CA . GLY A 1 452 ? 21.538 22.532 -0.327 1.00 75.88 452 GLY A CA 1
ATOM 3337 C C . GLY A 1 452 ? 21.563 23.050 1.112 1.00 75.88 452 GLY A C 1
ATOM 3338 O O . GLY A 1 452 ? 22.591 23.557 1.547 1.00 75.88 452 GLY A O 1
ATOM 3339 N N . GLN A 1 453 ? 20.462 22.935 1.863 1.00 81.50 453 GLN A N 1
ATOM 3340 C CA . GLN A 1 453 ? 20.416 23.335 3.271 1.00 81.50 453 GLN A CA 1
ATOM 3341 C C . GLN A 1 453 ? 20.790 22.162 4.186 1.00 81.50 453 GLN A C 1
ATOM 3343 O O . GLN A 1 453 ? 20.454 21.003 3.918 1.00 81.50 453 GLN A O 1
ATOM 3348 N N . ALA A 1 454 ? 21.467 22.461 5.295 1.00 80.44 454 ALA A N 1
ATOM 3349 C CA . ALA A 1 454 ? 21.932 21.441 6.227 1.00 80.44 454 ALA A CA 1
ATOM 3350 C C . ALA A 1 454 ? 20.787 20.888 7.097 1.00 80.44 454 ALA A C 1
ATOM 3352 O O . ALA A 1 454 ? 19.872 21.617 7.490 1.00 80.44 454 ALA A O 1
ATOM 3353 N N . VAL A 1 455 ? 20.848 19.587 7.405 1.00 83.62 455 VAL A N 1
ATOM 3354 C CA . VAL A 1 455 ? 19.899 18.902 8.297 1.00 83.62 455 VAL A CA 1
ATOM 3355 C C . VAL A 1 455 ? 20.655 18.283 9.461 1.00 83.62 455 VAL A C 1
ATOM 3357 O O . VAL A 1 455 ? 21.498 17.413 9.238 1.00 83.62 455 VAL A O 1
ATOM 3360 N N . LEU A 1 456 ? 20.316 18.698 10.679 1.00 83.19 456 LEU A N 1
ATOM 3361 C CA . LEU A 1 456 ? 20.905 18.189 11.916 1.00 83.19 456 LEU A CA 1
ATOM 3362 C C . LEU A 1 456 ? 19.995 17.128 12.550 1.00 83.19 456 LEU A C 1
ATOM 3364 O O . LEU A 1 456 ? 18.775 17.293 12.590 1.00 83.19 456 LEU A O 1
ATOM 3368 N N . LEU A 1 457 ? 20.586 16.047 13.056 1.00 80.81 457 LEU A N 1
ATOM 3369 C CA . LEU A 1 457 ? 19.881 15.023 13.827 1.00 80.81 457 LEU A CA 1
ATOM 3370 C C . LEU A 1 457 ? 20.206 15.194 15.311 1.00 80.81 457 LEU A C 1
ATOM 3372 O O . LEU A 1 457 ? 21.373 15.317 15.670 1.00 80.81 457 LEU A O 1
ATOM 3376 N N . VAL A 1 458 ? 19.178 15.194 16.157 1.00 79.62 458 VAL A N 1
ATOM 3377 C CA . VAL A 1 458 ? 19.313 15.293 17.617 1.00 79.62 458 VAL A CA 1
ATOM 3378 C C . VAL A 1 458 ? 18.704 14.053 18.251 1.00 79.62 458 VAL A C 1
ATOM 3380 O O . VAL A 1 458 ? 17.592 13.662 17.903 1.00 79.62 458 VAL A O 1
ATOM 3383 N N . GLU A 1 459 ? 19.420 13.435 19.184 1.00 75.56 459 GLU A N 1
ATOM 3384 C CA . GLU A 1 459 ? 18.933 12.256 19.897 1.00 75.56 459 GLU A CA 1
ATOM 3385 C C . GLU A 1 459 ? 17.820 12.613 20.896 1.00 75.56 459 GLU A C 1
ATOM 3387 O O . GLU A 1 459 ? 17.975 13.522 21.720 1.00 75.56 459 GLU A O 1
ATOM 3392 N N . VAL A 1 460 ? 16.698 11.889 20.820 1.00 72.00 460 VAL A N 1
ATOM 3393 C CA . VAL A 1 460 ? 15.489 12.123 21.625 1.00 72.00 460 VAL A CA 1
ATOM 3394 C C . VAL A 1 460 ? 14.941 10.800 22.171 1.00 72.00 460 VAL A C 1
ATOM 3396 O O . VAL A 1 460 ? 14.707 9.858 21.411 1.00 72.00 460 VAL A O 1
ATOM 3399 N N . ALA A 1 461 ? 14.696 10.747 23.484 1.00 66.31 461 ALA A N 1
ATOM 3400 C CA . ALA A 1 461 ? 14.049 9.617 24.156 1.00 66.31 461 ALA A CA 1
ATOM 3401 C C . ALA A 1 461 ? 12.539 9.558 23.844 1.00 66.31 461 ALA A C 1
ATOM 3403 O O . ALA A 1 461 ? 11.914 10.596 23.631 1.00 66.31 461 ALA A O 1
ATOM 3404 N N . ARG A 1 462 ? 11.937 8.360 23.838 1.00 56.59 462 ARG A N 1
ATOM 3405 C CA . ARG A 1 462 ? 10.476 8.176 23.702 1.00 56.59 462 ARG A CA 1
ATOM 3406 C C . ARG A 1 462 ? 9.828 7.907 25.059 1.00 56.59 462 ARG A C 1
ATOM 3408 O O . ARG A 1 462 ? 10.373 7.138 25.846 1.00 56.59 462 ARG A O 1
ATOM 3415 N N . SER A 1 463 ? 8.660 8.496 25.301 1.00 53.19 463 SER A N 1
ATOM 3416 C CA . SER A 1 463 ? 7.778 8.164 26.428 1.00 53.19 463 SER A CA 1
ATOM 3417 C C . SER A 1 463 ? 6.899 6.944 26.101 1.00 53.19 463 SER A C 1
ATOM 3419 O O . SER A 1 463 ? 6.578 6.686 24.938 1.00 53.19 463 SER A O 1
ATOM 3421 N N . HIS A 1 464 ? 6.502 6.173 27.123 1.00 41.94 464 HIS A N 1
ATOM 3422 C CA . HIS A 1 464 ? 5.496 5.109 26.982 1.00 41.94 464 HIS A CA 1
ATOM 3423 C C . HIS A 1 464 ? 4.104 5.711 26.711 1.00 41.94 464 HIS A C 1
ATOM 3425 O O . HIS A 1 464 ? 3.763 6.757 27.257 1.00 41.94 464 HIS A O 1
ATOM 3431 N N . ARG A 1 465 ? 3.293 5.048 25.871 1.00 46.19 465 ARG A N 1
ATOM 3432 C CA . ARG A 1 465 ? 1.934 5.499 25.513 1.00 46.19 465 ARG A CA 1
ATOM 3433 C C . ARG A 1 465 ? 1.019 5.570 26.741 1.00 46.19 465 ARG A C 1
ATOM 3435 O O . ARG A 1 465 ? 0.803 4.552 27.393 1.00 46.19 465 ARG A O 1
ATOM 3442 N N . GLY A 1 466 ? 0.406 6.729 26.975 1.00 37.19 466 GLY A N 1
ATOM 3443 C CA . GLY A 1 466 ? -0.715 6.907 27.901 1.00 37.19 466 GLY A CA 1
ATOM 3444 C C . GLY A 1 466 ? -2.061 6.786 27.180 1.00 37.19 466 GLY A C 1
ATOM 3445 O O . GLY A 1 466 ? -2.724 7.790 26.969 1.00 37.19 466 GLY A O 1
ATOM 3446 N N . GLY A 1 467 ? -2.446 5.567 26.781 1.00 35.12 467 GLY A N 1
ATOM 3447 C CA . GLY A 1 467 ? -3.747 5.271 26.152 1.00 35.12 467 GLY A CA 1
ATOM 3448 C C . GLY A 1 467 ? -3.833 5.531 24.635 1.00 35.12 467 GLY A C 1
ATOM 3449 O O . GLY A 1 467 ? -3.217 6.450 24.114 1.00 35.12 467 GLY A O 1
ATOM 3450 N N . GLY A 1 468 ? -4.587 4.682 23.913 1.00 37.69 468 GLY A N 1
ATOM 3451 C CA . GLY A 1 468 ? -4.842 4.783 22.461 1.00 37.69 468 GLY A CA 1
ATOM 3452 C C . GLY A 1 468 ? -4.422 3.545 21.644 1.00 37.69 468 GLY A C 1
ATOM 3453 O O . GLY A 1 468 ? -3.268 3.111 21.671 1.00 37.69 468 GLY A O 1
ATOM 3454 N N . ARG A 1 469 ? -5.362 2.953 20.886 1.00 34.78 469 ARG A N 1
ATOM 3455 C CA . ARG A 1 469 ? -5.096 1.838 19.948 1.00 34.78 469 ARG A CA 1
ATOM 3456 C C . ARG A 1 469 ? -4.379 2.353 18.690 1.00 34.78 469 ARG A C 1
ATOM 3458 O O . ARG A 1 469 ? -4.765 3.372 18.124 1.00 34.78 469 ARG A O 1
ATOM 3465 N N . SER A 1 470 ? -3.369 1.621 18.206 1.00 38.81 470 SER A N 1
ATOM 3466 C CA . SER A 1 470 ? -2.708 1.903 16.919 1.00 38.81 470 SER A CA 1
ATOM 3467 C C . SER A 1 470 ? -3.721 1.791 15.775 1.00 38.81 470 SER A C 1
ATOM 3469 O O . SER A 1 470 ? -4.117 0.689 15.412 1.00 38.81 470 SER A O 1
ATOM 3471 N N . LYS A 1 471 ? -4.145 2.920 15.194 1.00 39.50 471 LYS A N 1
ATOM 3472 C CA . LYS A 1 471 ? -5.203 2.962 14.163 1.00 39.50 471 LYS A CA 1
ATOM 3473 C C . LYS A 1 471 ? -4.776 2.435 12.773 1.00 39.50 471 LYS A C 1
ATOM 3475 O O . LYS A 1 471 ? -5.567 2.533 11.840 1.00 39.50 471 LYS A O 1
ATOM 3480 N N . TYR A 1 472 ? -3.560 1.896 12.588 1.00 42.06 472 TYR A N 1
ATOM 3481 C CA . TYR A 1 472 ? -3.044 1.521 11.256 1.00 42.06 472 TYR A CA 1
ATOM 3482 C C . TYR A 1 472 ? -2.154 0.261 11.258 1.00 42.06 472 TYR A C 1
ATOM 3484 O O . TYR A 1 472 ? -1.222 0.162 12.055 1.00 42.06 472 TYR A O 1
ATOM 3492 N N . SER A 1 473 ? -2.410 -0.671 10.325 1.00 36.81 473 SER A N 1
ATOM 3493 C CA . SER A 1 473 ? -1.656 -1.925 10.133 1.00 36.81 473 SER A CA 1
ATOM 3494 C C . SER A 1 473 ? -0.332 -1.721 9.370 1.00 36.81 473 SER A C 1
ATOM 3496 O O . SER A 1 473 ? -0.202 -0.825 8.528 1.00 36.81 473 SER A O 1
ATOM 3498 N N . GLY A 1 474 ? 0.678 -2.552 9.660 1.00 34.75 474 GLY A N 1
ATOM 3499 C CA . GLY A 1 474 ? 2.043 -2.423 9.120 1.00 34.75 474 GLY A CA 1
ATOM 3500 C C . GLY A 1 474 ? 2.161 -2.592 7.596 1.00 34.75 474 GLY A C 1
ATOM 3501 O O . GLY A 1 474 ? 2.930 -1.876 6.955 1.00 34.75 474 GLY A O 1
ATOM 3502 N N . LEU A 1 475 ? 1.348 -3.462 6.989 1.00 39.69 475 LEU A N 1
ATOM 3503 C CA . LEU A 1 475 ? 1.349 -3.718 5.537 1.00 39.69 475 LEU A CA 1
ATOM 3504 C C . LEU A 1 475 ? 0.817 -2.527 4.726 1.00 39.69 475 LEU A C 1
ATOM 3506 O O . LEU A 1 475 ? 1.375 -2.165 3.688 1.00 39.69 475 LEU A O 1
ATOM 3510 N N . HIS A 1 476 ? -0.207 -1.847 5.247 1.00 42.44 476 HIS A N 1
ATOM 3511 C CA . HIS A 1 476 ? -0.731 -0.618 4.657 1.00 42.44 476 HIS A CA 1
ATOM 3512 C C . HIS A 1 476 ? 0.335 0.493 4.653 1.00 42.44 476 HIS A C 1
ATOM 3514 O O . HIS A 1 476 ? 0.430 1.257 3.695 1.00 42.44 476 HIS A O 1
ATOM 3520 N N . HIS A 1 477 ? 1.199 0.541 5.675 1.00 41.84 477 HIS A N 1
ATOM 3521 C CA . HIS A 1 477 ? 2.318 1.484 5.756 1.00 41.84 477 HIS A CA 1
ATOM 3522 C C . HIS A 1 477 ? 3.401 1.238 4.699 1.00 41.84 477 HIS A C 1
ATOM 3524 O O . HIS A 1 477 ? 3.919 2.205 4.135 1.00 41.84 477 HIS A O 1
ATOM 3530 N N . ALA A 1 478 ? 3.715 -0.024 4.404 1.00 43.03 478 ALA A N 1
ATOM 3531 C CA . ALA A 1 478 ? 4.712 -0.387 3.400 1.00 43.03 478 ALA A CA 1
ATOM 3532 C C . ALA A 1 478 ? 4.235 -0.059 1.975 1.00 43.03 478 ALA A C 1
ATOM 3534 O O . ALA A 1 478 ? 4.956 0.590 1.215 1.00 43.03 478 ALA A O 1
ATOM 3535 N N . LEU A 1 479 ? 2.990 -0.416 1.638 1.00 45.09 479 LEU A N 1
ATOM 3536 C CA . LEU A 1 479 ? 2.412 -0.173 0.311 1.00 45.09 479 LEU A CA 1
ATOM 3537 C C . LEU A 1 479 ? 2.249 1.329 0.022 1.00 45.09 479 LEU A C 1
ATOM 3539 O O . LEU A 1 479 ? 2.666 1.832 -1.023 1.00 45.09 479 LEU A O 1
ATOM 3543 N N . ILE A 1 480 ? 1.693 2.069 0.986 1.00 53.12 480 ILE A N 1
ATOM 3544 C CA . ILE A 1 480 ? 1.555 3.527 0.911 1.00 53.12 480 ILE A CA 1
ATOM 3545 C C . ILE A 1 480 ? 2.935 4.198 0.879 1.00 53.12 480 ILE A C 1
ATOM 3547 O O . ILE A 1 480 ? 3.158 5.116 0.091 1.00 53.12 480 ILE A O 1
ATOM 3551 N N . GLY A 1 481 ? 3.891 3.705 1.673 1.00 44.19 481 GLY A N 1
ATOM 3552 C CA . GLY A 1 481 ? 5.287 4.140 1.638 1.00 44.19 481 GLY A CA 1
ATOM 3553 C C . GLY A 1 481 ? 5.930 3.986 0.256 1.00 44.19 481 GLY A C 1
ATOM 3554 O O . GLY A 1 481 ? 6.580 4.922 -0.210 1.00 44.19 481 GLY A O 1
ATOM 3555 N N . GLY A 1 482 ? 5.686 2.865 -0.431 1.00 50.41 482 GLY A N 1
ATOM 3556 C CA . GLY A 1 482 ? 6.167 2.606 -1.792 1.00 50.41 482 GLY A CA 1
ATOM 3557 C C . GLY A 1 482 ? 5.574 3.554 -2.839 1.00 50.41 482 GLY A C 1
ATOM 3558 O O . GLY A 1 482 ? 6.313 4.160 -3.615 1.00 50.41 482 GLY A O 1
ATOM 3559 N N . ILE A 1 483 ? 4.256 3.776 -2.809 1.00 57.09 483 ILE A N 1
ATOM 3560 C CA . ILE A 1 483 ? 3.577 4.732 -3.706 1.00 57.09 483 ILE A CA 1
ATOM 3561 C C . ILE A 1 483 ? 4.090 6.161 -3.476 1.00 57.09 483 ILE A C 1
ATOM 3563 O O . ILE A 1 483 ? 4.272 6.926 -4.424 1.00 57.09 483 ILE A O 1
ATOM 3567 N N . HIS A 1 484 ? 4.361 6.537 -2.226 1.00 55.25 484 HIS A N 1
ATOM 3568 C CA . HIS A 1 484 ? 4.921 7.850 -1.910 1.00 55.25 484 HIS A CA 1
ATOM 3569 C C . HIS A 1 484 ? 6.368 8.009 -2.345 1.00 55.25 484 HIS A C 1
ATOM 3571 O O . HIS A 1 484 ? 6.741 9.089 -2.798 1.00 55.25 484 HIS A O 1
ATOM 3577 N N . LEU A 1 485 ? 7.171 6.952 -2.240 1.00 56.12 485 LEU A N 1
ATOM 3578 C CA . LEU A 1 485 ? 8.539 6.956 -2.739 1.00 56.12 485 LEU A CA 1
ATOM 3579 C C . LEU A 1 485 ? 8.557 7.121 -4.263 1.00 56.12 485 LEU A C 1
ATOM 3581 O O . LEU A 1 485 ? 9.333 7.922 -4.781 1.00 56.12 485 LEU A O 1
ATOM 3585 N N . PHE A 1 486 ? 7.650 6.448 -4.975 1.00 62.91 486 PHE A N 1
ATOM 3586 C CA . PHE A 1 486 ? 7.468 6.639 -6.414 1.00 62.91 486 PHE A CA 1
ATOM 3587 C C . PHE A 1 486 ? 7.011 8.070 -6.753 1.00 62.91 486 PHE A C 1
ATOM 3589 O O . PHE A 1 486 ? 7.573 8.726 -7.626 1.00 62.91 486 PHE A O 1
ATOM 3596 N N . GLY A 1 487 ? 6.042 8.612 -6.009 1.00 58.47 487 GLY A N 1
ATOM 3597 C CA . GLY A 1 487 ? 5.586 9.995 -6.182 1.00 58.47 487 GLY A CA 1
ATOM 3598 C C . GLY A 1 487 ? 6.692 11.029 -5.945 1.00 58.47 487 GLY A C 1
ATOM 3599 O O . GLY A 1 487 ? 6.839 11.962 -6.731 1.00 58.47 487 GLY A O 1
ATOM 3600 N N . ALA A 1 488 ? 7.509 10.845 -4.905 1.00 57.41 488 ALA A N 1
ATOM 3601 C CA . ALA A 1 488 ? 8.648 11.708 -4.608 1.00 57.41 488 ALA A CA 1
ATOM 3602 C C . ALA A 1 488 ? 9.748 11.583 -5.676 1.00 57.41 488 ALA A C 1
ATOM 3604 O O . ALA A 1 488 ? 10.216 12.593 -6.190 1.00 57.41 488 ALA A O 1
ATOM 3605 N N . THR A 1 489 ? 10.124 10.367 -6.079 1.00 62.75 489 THR A N 1
ATOM 3606 C CA . THR A 1 489 ? 11.123 10.149 -7.146 1.00 62.75 489 THR A CA 1
ATOM 3607 C C . THR A 1 489 ? 10.671 10.695 -8.501 1.00 62.75 489 THR A C 1
ATOM 3609 O O . THR A 1 489 ? 11.505 11.126 -9.292 1.00 62.75 489 THR A O 1
ATOM 3612 N N . TRP A 1 490 ? 9.363 10.768 -8.756 1.00 67.06 490 TRP A N 1
ATOM 3613 C CA . TRP A 1 490 ? 8.815 11.397 -9.955 1.00 67.06 490 TRP A CA 1
ATOM 3614 C C . TRP A 1 490 ? 8.732 12.933 -9.865 1.00 67.06 490 TRP A C 1
ATOM 3616 O O . TRP A 1 490 ? 9.048 13.620 -10.842 1.00 67.06 490 TRP A O 1
ATOM 3626 N N . LEU A 1 491 ? 8.322 13.479 -8.712 1.00 63.94 491 LEU A N 1
ATOM 3627 C CA . LEU A 1 491 ? 8.088 14.915 -8.513 1.00 63.94 491 LEU A CA 1
ATOM 3628 C C . LEU A 1 491 ? 9.384 15.702 -8.267 1.00 63.94 491 LEU A C 1
ATOM 3630 O O . LEU A 1 491 ? 9.561 16.785 -8.819 1.00 63.94 491 LEU A O 1
ATOM 3634 N N . LEU A 1 492 ? 10.302 15.164 -7.459 1.00 62.53 492 LEU A N 1
ATOM 3635 C CA . LEU A 1 492 ? 11.511 15.870 -7.022 1.00 62.53 492 LEU A CA 1
ATOM 3636 C C . LEU A 1 492 ? 12.433 16.291 -8.184 1.00 62.53 492 LEU A C 1
ATOM 3638 O O . LEU A 1 492 ? 12.885 17.433 -8.169 1.00 62.53 492 LEU A O 1
ATOM 3642 N N . PRO A 1 493 ? 12.675 15.478 -9.231 1.00 62.25 493 PRO A N 1
ATOM 3643 C CA . PRO A 1 493 ? 13.474 15.907 -10.385 1.00 62.25 493 PRO A CA 1
ATOM 3644 C C . PRO A 1 493 ? 12.818 17.009 -11.232 1.00 62.25 493 PRO A C 1
ATOM 3646 O O . PRO A 1 493 ? 13.485 17.623 -12.056 1.00 62.25 493 PRO A O 1
ATOM 3649 N N . ARG A 1 494 ? 11.511 17.254 -11.058 1.00 64.69 494 ARG A N 1
ATOM 3650 C CA . ARG A 1 494 ? 10.702 18.174 -11.879 1.00 64.69 494 ARG A CA 1
ATOM 3651 C C . ARG A 1 494 ? 10.375 19.496 -11.188 1.00 64.69 494 ARG A C 1
ATOM 3653 O O . ARG A 1 494 ? 9.743 20.353 -11.796 1.00 64.69 494 ARG A O 1
ATOM 3660 N N . SER A 1 495 ? 10.812 19.671 -9.944 1.00 60.06 495 SER A N 1
ATOM 3661 C CA . SER A 1 495 ? 10.718 20.933 -9.210 1.00 60.06 495 SER A CA 1
ATOM 3662 C C . SER A 1 495 ? 12.063 21.666 -9.304 1.00 60.06 495 SER A C 1
ATOM 3664 O O . SER A 1 495 ? 12.940 21.372 -8.479 1.00 60.06 495 SER A O 1
ATOM 3666 N N . PRO A 1 496 ? 12.267 22.563 -10.296 1.00 57.56 496 PRO A N 1
ATOM 3667 C CA . PRO A 1 496 ? 13.532 23.267 -10.484 1.00 57.56 496 PRO A CA 1
ATOM 3668 C C . PRO A 1 496 ? 13.885 24.093 -9.243 1.00 57.56 496 PRO A C 1
ATOM 3670 O O . PRO A 1 496 ? 13.064 24.846 -8.722 1.00 57.56 496 PRO A O 1
ATOM 3673 N N . VAL A 1 497 ? 15.118 23.932 -8.765 1.00 57.06 497 VAL A N 1
ATOM 3674 C CA . VAL A 1 497 ? 15.704 24.703 -7.661 1.00 57.06 497 VAL A CA 1
ATOM 3675 C C . VAL A 1 497 ? 16.724 25.652 -8.282 1.00 57.06 497 VAL A C 1
ATOM 3677 O O . VAL A 1 497 ? 17.923 25.418 -8.210 1.00 57.06 497 VAL A O 1
ATOM 3680 N N . ALA A 1 498 ? 16.251 26.678 -8.986 1.00 48.56 498 ALA A N 1
ATOM 3681 C CA . ALA A 1 498 ? 17.115 27.748 -9.473 1.00 48.56 498 ALA A CA 1
ATOM 3682 C C . ALA A 1 498 ? 16.898 28.968 -8.567 1.00 48.56 498 ALA A C 1
ATOM 3684 O O . ALA A 1 498 ? 15.797 29.526 -8.582 1.00 48.56 498 ALA A O 1
ATOM 3685 N N . PRO A 1 499 ? 17.873 29.365 -7.729 1.00 51.97 499 PRO A N 1
ATOM 3686 C CA . PRO A 1 499 ? 17.775 30.631 -7.020 1.00 51.97 499 PRO A CA 1
ATOM 3687 C C . PRO A 1 499 ? 17.788 31.757 -8.059 1.00 51.97 499 PRO A C 1
ATOM 3689 O O . PRO A 1 499 ? 18.738 31.891 -8.826 1.00 51.97 499 PRO A O 1
ATOM 3692 N N . GLY A 1 500 ? 16.715 32.547 -8.113 1.00 43.97 500 GLY A N 1
ATOM 3693 C CA . GLY A 1 500 ? 16.750 33.816 -8.830 1.00 43.97 500 GLY A CA 1
ATOM 3694 C C . GLY A 1 500 ? 17.758 34.727 -8.137 1.00 43.97 500 GLY A C 1
ATOM 3695 O O . GLY A 1 500 ? 17.669 34.920 -6.925 1.00 43.97 500 GLY A O 1
ATOM 3696 N N . GLN A 1 501 ? 18.734 35.238 -8.881 1.00 42.91 501 GLN A N 1
ATOM 3697 C CA . GLN A 1 501 ? 19.662 36.237 -8.370 1.00 42.91 501 GLN A CA 1
ATOM 3698 C C . GLN A 1 501 ? 19.006 37.608 -8.542 1.00 42.91 501 GLN A C 1
ATOM 3700 O O . GLN A 1 501 ? 18.653 37.994 -9.656 1.00 42.91 501 GLN A O 1
ATOM 3705 N N . GLU A 1 502 ? 18.797 38.324 -7.440 1.00 48.22 502 GLU A N 1
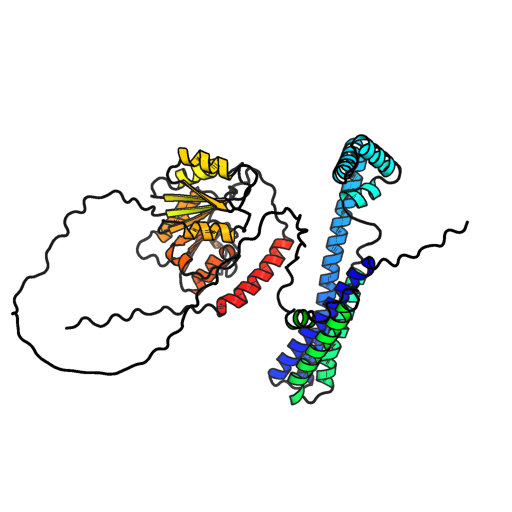ATOM 3706 C CA . GLU A 1 502 ? 18.362 39.715 -7.498 1.00 48.22 502 GLU A CA 1
ATOM 3707 C C . GLU A 1 502 ? 19.549 40.553 -7.981 1.00 48.22 502 GLU A C 1
ATOM 3709 O O . GLU A 1 502 ? 20.542 40.720 -7.275 1.00 48.22 502 GLU A O 1
ATOM 3714 N N . VAL A 1 503 ? 19.485 40.999 -9.235 1.00 60.38 503 VAL A N 1
ATOM 3715 C CA . VAL A 1 503 ? 20.476 41.906 -9.814 1.00 60.38 503 VAL A CA 1
ATOM 3716 C C . VAL A 1 503 ? 20.045 43.319 -9.448 1.00 60.38 503 VAL A C 1
ATOM 3718 O O . VAL A 1 503 ? 19.172 43.897 -10.094 1.00 60.38 503 VAL A O 1
ATOM 3721 N N . THR A 1 504 ? 20.625 43.868 -8.385 1.00 61.06 504 THR A N 1
ATOM 3722 C CA . THR A 1 504 ? 20.510 45.297 -8.099 1.00 61.06 504 THR A CA 1
ATOM 3723 C C . THR A 1 504 ? 21.364 46.078 -9.103 1.00 61.06 504 THR A C 1
ATOM 3725 O O . THR A 1 504 ? 22.504 45.686 -9.369 1.00 61.06 504 THR A O 1
ATOM 3728 N N . PRO A 1 505 ? 20.845 47.165 -9.705 1.00 58.75 505 PRO A N 1
ATOM 3729 C CA . PRO A 1 505 ? 21.681 48.043 -10.511 1.00 58.75 505 PRO A CA 1
ATOM 3730 C C . PRO A 1 505 ? 22.803 48.616 -9.627 1.00 58.75 505 PRO A C 1
ATOM 3732 O O . PRO A 1 505 ? 22.553 48.892 -8.448 1.00 58.75 505 PRO A O 1
ATOM 3735 N N . PRO A 1 506 ? 24.032 48.774 -10.154 1.00 60.28 506 PRO A N 1
ATOM 3736 C CA . PRO A 1 506 ? 25.115 49.375 -9.389 1.00 60.28 506 PRO A CA 1
ATOM 3737 C C . PRO A 1 506 ? 24.696 50.774 -8.913 1.00 60.28 506 PRO A C 1
ATOM 3739 O O . PRO A 1 506 ? 23.946 51.452 -9.628 1.00 60.28 506 PRO A O 1
ATOM 3742 N N . PRO A 1 507 ? 25.142 51.203 -7.718 1.00 53.94 507 PRO A N 1
ATOM 3743 C CA . PRO A 1 507 ? 24.862 52.548 -7.239 1.00 53.94 507 PRO A CA 1
ATOM 3744 C C . PRO A 1 507 ? 25.335 53.545 -8.299 1.00 53.94 507 PRO A C 1
ATOM 3746 O O . PRO A 1 507 ? 26.461 53.446 -8.788 1.00 53.94 507 PRO A O 1
ATOM 3749 N N . GLN A 1 508 ? 24.438 54.443 -8.709 1.00 60.22 508 GLN A N 1
ATOM 3750 C CA . GLN A 1 508 ? 24.787 55.522 -9.626 1.00 60.22 508 GLN A CA 1
ATOM 3751 C C . GLN A 1 508 ? 25.835 56.388 -8.918 1.00 60.22 508 GLN A C 1
ATOM 3753 O O . GLN A 1 508 ? 25.582 56.848 -7.805 1.00 60.22 508 GLN A O 1
ATOM 3758 N N . ALA A 1 509 ? 27.020 56.473 -9.527 1.00 54.78 509 ALA A N 1
ATOM 3759 C CA . ALA A 1 509 ? 28.157 57.248 -9.042 1.00 54.78 509 ALA A CA 1
ATOM 3760 C C . ALA A 1 509 ? 27.888 58.752 -9.110 1.00 54.78 509 ALA A C 1
ATOM 3762 O O . ALA A 1 509 ? 27.185 59.171 -10.063 1.00 54.78 509 ALA A O 1
#

Radius of gyration: 32.89 Å; chains: 1; bounding box: 76×104×68 Å

Sequence (509 aa):
MSRLAHSEVHMVHRIGWLRAAVLGANDGIVSTASLVVGVAAAGSGRPEILIAGLAGLVAGAMSMAAGEYVSVSSQTDAENADIERERAEIAAHPDHELKELSDIYEERGLDRHLARLVAEQMMAQDALGAHMRDELGISETVTARPVQAALVSALTFAVGAALPLLVALLVPVALVTPLVAGATVVTLAALGALGGGGGGGGLAARRPARHLLGGVGHGRHRRRRRAVRRGGRIVPASKPLATPHYRLKVVSRVSGLPHAPFPDTVWSPALARPPMMQAPTLWPEVSVVLPARDEAASITALLRDIDRALAGMAHEIIVVDDGSRDGTAELVLAASAELPQLRLIRHARGQGQSAALHNGVRAARGRIVATLDADGQNPPAALPRLIAPLLAEGSNLGLVQGCCQNTAKAARPPLKGDCHCTLRAFPRATYTRLTYFHHLHRFLALEVRRRGQAVLLVEVARSHRGGGRSKYSGLHHALIGGIHLFGATWLLPRSPVAPGQEVTPPPQA

pLDDT: mean 72.6, std 24.17, range [21.81, 97.5]